Protein AF-A0A9D7BPP8-F1 (afdb_monomer_lite)

Structure (mmCIF, N/CA/C/O backbone):
data_AF-A0A9D7BPP8-F1
#
_entry.id   AF-A0A9D7BPP8-F1
#
loop_
_atom_site.group_PDB
_atom_site.id
_atom_site.type_symbol
_atom_site.label_atom_id
_atom_site.label_alt_id
_atom_site.label_comp_id
_atom_site.label_asym_id
_atom_site.label_entity_id
_atom_site.label_seq_id
_atom_site.pdbx_PDB_ins_code
_atom_site.Cartn_x
_atom_site.Cartn_y
_atom_site.Cartn_z
_atom_site.occupancy
_atom_site.B_iso_or_equiv
_atom_site.auth_seq_id
_atom_site.auth_comp_id
_atom_site.auth_asym_id
_atom_site.auth_atom_id
_atom_site.pdbx_PDB_model_num
ATOM 1 N N . MET A 1 1 ? -6.285 -31.241 58.478 1.00 49.28 1 MET A N 1
ATOM 2 C CA . MET A 1 1 ? -5.990 -30.211 57.462 1.00 49.28 1 MET A CA 1
ATOM 3 C C . MET A 1 1 ? -7.162 -30.192 56.494 1.00 49.28 1 MET A C 1
ATOM 5 O O . MET A 1 1 ? -7.317 -31.140 55.740 1.00 49.28 1 MET A O 1
ATOM 9 N N . ILE A 1 2 ? -8.065 -29.220 56.629 1.00 51.66 2 ILE A N 1
ATOM 10 C CA . ILE A 1 2 ? -9.266 -29.103 55.788 1.00 51.66 2 ILE A CA 1
ATOM 11 C C . ILE A 1 2 ? -8.882 -28.229 54.592 1.00 51.66 2 ILE A C 1
ATOM 13 O O . ILE A 1 2 ? -8.545 -27.062 54.776 1.00 51.66 2 ILE A O 1
ATOM 17 N N . PHE A 1 3 ? -8.876 -28.805 53.390 1.00 43.34 3 PHE A N 1
ATOM 18 C CA . PHE A 1 3 ? -8.731 -28.054 52.145 1.00 43.34 3 PHE A CA 1
ATOM 19 C C . PHE A 1 3 ? -10.074 -27.403 51.813 1.00 43.34 3 PHE A C 1
ATOM 21 O O . PHE A 1 3 ? -11.030 -28.091 51.462 1.00 43.34 3 PHE A O 1
ATOM 28 N N . PHE A 1 4 ? -10.145 -26.078 51.912 1.00 52.00 4 PHE A N 1
ATOM 29 C CA . PHE A 1 4 ? -11.205 -25.319 51.262 1.00 52.00 4 PHE A CA 1
ATOM 30 C C . PHE A 1 4 ? -10.869 -25.233 49.771 1.00 52.00 4 PHE A C 1
ATOM 32 O O . PHE A 1 4 ? -9.990 -24.473 49.372 1.00 52.00 4 PHE A O 1
ATOM 39 N N . LEU A 1 5 ? -11.560 -26.022 48.944 1.00 47.59 5 LEU A N 1
ATOM 40 C CA . LEU A 1 5 ? -11.698 -25.693 47.530 1.00 47.59 5 LEU A CA 1
ATOM 41 C C . LEU A 1 5 ? -12.666 -24.514 47.454 1.00 47.59 5 LEU A C 1
ATOM 43 O O . LEU A 1 5 ? -13.881 -24.693 47.507 1.00 47.59 5 LEU A O 1
ATOM 47 N N . THR A 1 6 ? -12.142 -23.297 47.349 1.00 52.12 6 THR A N 1
ATOM 48 C CA . THR A 1 6 ? -12.937 -22.184 46.836 1.00 52.12 6 THR A CA 1
ATOM 49 C C . THR A 1 6 ? -13.200 -22.478 45.367 1.00 52.12 6 THR A C 1
ATOM 51 O O . THR A 1 6 ? -12.287 -22.405 44.543 1.00 52.12 6 THR A O 1
ATOM 54 N N . SER A 1 7 ? -14.433 -22.857 45.036 1.00 49.38 7 SER A N 1
ATOM 55 C CA . SER A 1 7 ? -14.907 -22.841 43.659 1.00 49.38 7 SER A CA 1
ATOM 56 C C . SER A 1 7 ? -14.749 -21.413 43.144 1.00 49.38 7 SER A C 1
ATOM 58 O O . SER A 1 7 ? -15.440 -20.506 43.609 1.00 49.38 7 SER A O 1
ATOM 60 N N . ILE A 1 8 ? -13.816 -21.203 42.220 1.00 56.12 8 ILE A N 1
ATOM 61 C CA . ILE A 1 8 ? -13.753 -19.973 41.440 1.00 56.12 8 ILE A CA 1
ATOM 62 C C . ILE A 1 8 ? -15.033 -20.006 40.608 1.00 56.12 8 ILE A C 1
ATOM 64 O O . ILE A 1 8 ? -15.141 -20.797 39.672 1.00 56.12 8 ILE A O 1
ATOM 68 N N . SER A 1 9 ? -16.052 -19.249 41.018 1.00 51.69 9 SER A N 1
ATOM 69 C CA . SER A 1 9 ? -17.218 -18.998 40.178 1.00 51.69 9 SER A CA 1
ATOM 70 C C . SER A 1 9 ? -16.676 -18.469 38.859 1.00 51.69 9 SER A C 1
ATOM 72 O O . SER A 1 9 ? -16.060 -17.401 38.846 1.00 51.69 9 SER A O 1
ATOM 74 N N . GLY A 1 10 ? -16.804 -19.255 37.788 1.00 53.47 10 GLY A N 1
ATOM 75 C CA . GLY A 1 10 ? -16.354 -18.838 36.469 1.00 53.47 10 GLY A CA 1
ATOM 76 C C . GLY A 1 10 ? -16.983 -17.486 36.169 1.00 53.47 10 GLY A C 1
ATOM 77 O O . GLY A 1 10 ? -18.205 -17.364 36.231 1.00 53.47 10 GLY A O 1
ATOM 78 N N . LEU A 1 11 ? -16.157 -16.469 35.925 1.00 60.56 11 LEU A N 1
ATOM 79 C CA . LEU A 1 11 ? -16.641 -15.213 35.372 1.00 60.56 11 LEU A CA 1
ATOM 80 C C . LEU A 1 11 ? -17.320 -15.560 34.047 1.00 60.56 11 LEU A C 1
ATOM 82 O O . LEU A 1 11 ? -16.661 -15.961 33.090 1.00 60.56 11 LEU A O 1
ATOM 86 N N . THR A 1 12 ? -18.647 -15.502 34.027 1.00 81.00 12 THR A N 1
ATOM 87 C CA . THR A 1 12 ? -19.420 -15.643 32.799 1.00 81.00 12 THR A CA 1
ATOM 88 C C . THR A 1 12 ? -19.313 -14.327 32.055 1.00 81.00 12 THR A C 1
ATOM 90 O O . THR A 1 12 ? -19.648 -13.298 32.635 1.00 81.00 12 THR A O 1
ATOM 93 N N . ALA A 1 13 ? -18.867 -14.364 30.803 1.00 90.06 13 ALA A N 1
ATOM 94 C CA . ALA A 1 13 ? -18.891 -13.202 29.925 1.00 90.06 13 ALA A CA 1
ATOM 95 C C . ALA A 1 13 ? -20.308 -12.609 29.867 1.00 90.06 13 ALA A C 1
ATOM 97 O O . ALA A 1 13 ? -21.281 -13.348 29.673 1.00 90.06 13 ALA A O 1
ATOM 98 N N . VAL A 1 14 ? -20.423 -11.293 30.046 1.00 96.19 14 VAL A N 1
ATOM 99 C CA . VAL A 1 14 ? -21.687 -10.555 29.952 1.00 96.19 14 VAL A CA 1
ATOM 100 C C . VAL A 1 14 ? -21.603 -9.506 28.843 1.00 96.19 14 VAL A C 1
ATOM 102 O O . VAL A 1 14 ? -20.589 -8.830 28.670 1.00 96.19 14 VAL A O 1
ATOM 105 N N . ASP A 1 15 ? -22.701 -9.341 28.108 1.00 97.88 15 ASP A N 1
ATOM 106 C CA . ASP A 1 15 ? -22.866 -8.263 27.135 1.00 97.88 15 ASP A CA 1
ATOM 107 C C . ASP A 1 15 ? -23.417 -7.013 27.837 1.00 97.88 15 ASP A C 1
ATOM 109 O O . ASP A 1 15 ? -24.550 -7.013 28.320 1.00 97.88 15 ASP A O 1
ATOM 113 N N . TYR A 1 16 ? -22.638 -5.931 27.854 1.00 98.44 16 TYR A N 1
ATOM 114 C CA . TYR A 1 16 ? -23.022 -4.624 28.384 1.00 98.44 16 TYR A CA 1
ATOM 115 C C . TYR A 1 16 ? -23.306 -3.643 27.250 1.00 98.44 16 TYR A C 1
ATOM 117 O O . TYR A 1 16 ? -22.427 -3.309 26.461 1.00 98.44 16 TYR A O 1
ATOM 125 N N . THR A 1 17 ? -24.527 -3.119 27.193 1.00 98.56 17 THR A N 1
ATOM 126 C CA . THR A 1 17 ? -24.921 -2.077 26.237 1.00 98.56 17 THR A CA 1
ATOM 127 C C . THR A 1 17 ? -24.945 -0.711 26.899 1.00 98.56 17 THR A C 1
ATOM 129 O O . THR A 1 17 ? -25.603 -0.524 27.923 1.00 98.56 17 THR A O 1
ATOM 132 N N . LEU A 1 18 ? -24.271 0.264 26.292 1.00 98.56 18 LEU A N 1
ATOM 133 C CA . LEU A 1 18 ? -24.280 1.644 26.758 1.00 98.56 18 LEU A CA 1
ATOM 134 C C . LEU A 1 18 ? -25.654 2.299 26.519 1.00 98.56 18 LEU A C 1
ATOM 136 O O . LEU A 1 18 ? -26.104 2.456 25.382 1.00 98.56 18 LEU A O 1
ATOM 140 N N . LEU A 1 19 ? -26.311 2.727 27.594 1.00 98.00 19 LEU A N 1
ATOM 141 C CA . LEU A 1 19 ? -27.632 3.361 27.584 1.00 98.00 19 LEU A CA 1
ATOM 142 C C . LEU A 1 19 ? -27.557 4.875 27.361 1.00 98.00 19 LEU A C 1
ATOM 144 O O . LEU A 1 19 ? -28.376 5.458 26.641 1.00 98.00 19 LEU A O 1
ATOM 148 N N . THR A 1 20 ? -26.567 5.534 27.962 1.00 96.69 20 THR A N 1
ATOM 149 C CA . THR A 1 20 ? -26.386 6.988 27.894 1.00 96.69 20 THR A CA 1
ATOM 150 C C . THR A 1 20 ? -24.928 7.354 27.666 1.00 96.69 20 THR A C 1
ATOM 152 O O . THR A 1 20 ? -24.026 6.627 28.065 1.00 96.69 20 THR A O 1
ATOM 155 N N . THR A 1 21 ? -24.703 8.493 27.012 1.00 98.12 21 THR A N 1
ATOM 156 C CA . THR A 1 21 ? -23.362 9.065 26.871 1.00 98.12 21 THR A CA 1
ATOM 157 C C . THR A 1 21 ? -22.816 9.424 28.251 1.00 98.12 21 THR A C 1
ATOM 159 O O . THR A 1 21 ? -23.534 10.031 29.048 1.00 98.12 21 THR A O 1
ATOM 162 N N . GLY A 1 22 ? -21.560 9.077 28.530 1.00 97.81 22 GLY A N 1
ATOM 163 C CA . GLY A 1 22 ? -20.950 9.340 29.831 1.00 97.81 22 GLY A CA 1
ATOM 164 C C . GLY A 1 22 ? -19.650 8.580 30.080 1.00 97.81 22 GLY A C 1
ATOM 165 O O . GLY A 1 22 ? -19.019 8.072 29.159 1.00 97.81 22 GLY A O 1
ATOM 166 N N . ASP A 1 23 ? -19.241 8.531 31.343 1.00 97.94 23 ASP A N 1
ATOM 167 C CA . ASP A 1 23 ? -18.033 7.834 31.797 1.00 97.94 23 ASP A CA 1
ATOM 168 C C . ASP A 1 23 ? -18.212 6.303 31.752 1.00 97.94 23 ASP A C 1
ATOM 170 O O . ASP A 1 23 ? -19.279 5.788 32.104 1.00 97.94 23 ASP A O 1
ATOM 174 N N . TRP A 1 24 ? -17.168 5.585 31.330 1.00 98.25 24 TRP A N 1
ATOM 175 C CA . TRP A 1 24 ? -17.105 4.120 31.307 1.00 98.25 24 TRP A CA 1
ATOM 176 C C . TRP A 1 24 ? -17.355 3.492 32.682 1.00 98.25 24 TRP A C 1
ATOM 178 O O . TRP A 1 24 ? -18.048 2.483 32.783 1.00 98.25 24 TRP A O 1
ATOM 188 N N . ASN A 1 25 ? -16.830 4.102 33.745 1.00 97.25 25 ASN A N 1
ATOM 189 C CA . ASN A 1 25 ? -16.831 3.548 35.100 1.00 97.25 25 ASN A CA 1
ATOM 190 C C . ASN A 1 25 ? -18.137 3.803 35.873 1.00 97.25 25 ASN A C 1
ATOM 192 O O . ASN A 1 25 ? -18.257 3.417 37.036 1.00 97.25 25 ASN A O 1
ATOM 196 N N . VAL A 1 26 ? -19.130 4.449 35.256 1.00 97.81 26 VAL A N 1
ATOM 197 C CA . VAL A 1 26 ? -20.442 4.688 35.870 1.00 97.81 26 VAL A CA 1
ATOM 198 C C . VAL A 1 26 ? -21.371 3.518 35.547 1.00 97.81 26 VAL A C 1
ATOM 200 O O . VAL A 1 26 ? -21.856 3.380 34.427 1.00 97.81 26 VAL A O 1
ATOM 203 N N . THR A 1 27 ? -21.662 2.687 36.551 1.00 97.62 27 THR A N 1
ATOM 204 C CA . THR A 1 27 ? -22.452 1.445 36.412 1.00 97.62 27 THR A CA 1
ATOM 205 C C . THR A 1 27 ? -23.842 1.661 35.809 1.00 97.62 27 THR A C 1
ATOM 207 O O . THR A 1 27 ? -24.342 0.819 35.066 1.00 97.62 27 THR A O 1
ATOM 210 N N . THR A 1 28 ? -24.471 2.807 36.088 1.00 97.81 28 THR A N 1
ATOM 211 C CA . THR A 1 28 ? -25.800 3.168 35.570 1.00 97.81 28 THR A CA 1
ATOM 212 C C . THR A 1 28 ? -25.805 3.531 34.087 1.00 97.81 28 THR A C 1
ATOM 214 O O . THR A 1 28 ? -26.881 3.654 33.506 1.00 97.81 28 THR A O 1
ATOM 217 N N . ASN A 1 29 ? -24.636 3.711 33.464 1.00 98.12 29 ASN A N 1
ATOM 218 C CA . ASN A 1 29 ? -24.546 3.966 32.029 1.00 98.12 29 ASN A CA 1
ATOM 219 C C . ASN A 1 29 ? -24.726 2.691 31.199 1.00 98.12 29 ASN A C 1
ATOM 221 O O . ASN A 1 29 ? -24.950 2.802 29.995 1.00 98.12 29 ASN A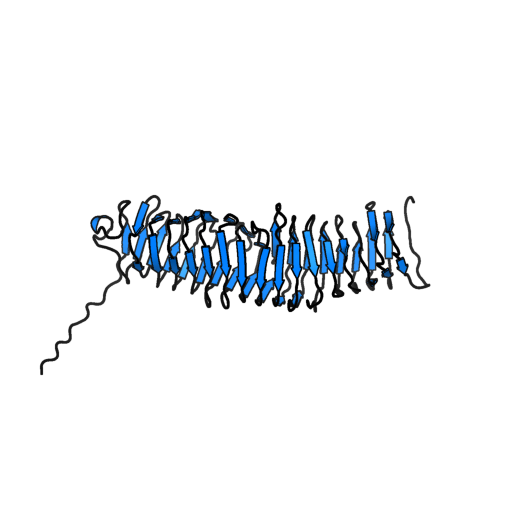 O 1
ATOM 225 N N . TRP A 1 30 ? -24.676 1.508 31.815 1.00 98.38 30 TRP A N 1
ATOM 226 C CA . TRP A 1 30 ? -24.701 0.221 31.127 1.00 98.38 30 TRP A CA 1
ATOM 227 C C . TRP A 1 30 ? -25.944 -0.611 31.459 1.00 98.38 30 TRP A C 1
ATOM 229 O O . TRP A 1 30 ? -26.557 -0.475 32.520 1.00 98.38 30 TRP A O 1
ATOM 239 N N . SER A 1 31 ? -26.307 -1.493 30.529 1.00 97.50 31 SER A N 1
ATOM 240 C CA . SER A 1 31 ? -27.314 -2.539 30.708 1.00 97.50 31 SER A CA 1
ATOM 241 C C . SER A 1 31 ? -26.723 -3.904 30.338 1.00 97.50 31 SER A C 1
ATOM 243 O O . SER A 1 31 ? -26.266 -4.033 29.201 1.00 97.50 31 SER A O 1
ATOM 245 N N . PRO A 1 32 ? -26.733 -4.905 31.239 1.00 97.50 32 PRO A N 1
ATOM 246 C CA . PRO A 1 32 ? -27.205 -4.834 32.626 1.00 97.50 32 PRO A CA 1
ATOM 247 C C . PRO A 1 32 ? -26.381 -3.845 33.471 1.00 97.50 32 PRO A C 1
ATOM 249 O O . PRO A 1 32 ? -25.313 -3.406 33.058 1.00 97.50 32 PRO A O 1
ATOM 252 N N . ASN A 1 33 ? -26.906 -3.447 34.635 1.00 96.94 33 ASN A N 1
ATOM 253 C CA . ASN A 1 33 ? -26.215 -2.491 35.504 1.00 96.94 33 ASN A CA 1
ATOM 254 C C . ASN A 1 33 ? -24.889 -3.095 35.994 1.00 96.94 33 ASN A C 1
ATOM 256 O O . ASN A 1 33 ? -24.886 -4.132 36.656 1.00 96.94 33 ASN A O 1
ATOM 260 N N . GLY A 1 34 ? -23.783 -2.444 35.650 1.00 96.25 34 GLY A N 1
ATOM 261 C CA . GLY A 1 34 ? -22.423 -2.901 35.922 1.00 96.25 34 GLY A CA 1
ATOM 262 C C . GLY A 1 34 ? -21.435 -2.194 34.998 1.00 96.25 34 GLY A C 1
ATOM 263 O O . GLY A 1 34 ? -21.841 -1.422 34.139 1.00 96.25 34 GLY A O 1
ATOM 264 N N . VAL A 1 35 ? -20.137 -2.403 35.198 1.00 96.94 35 VAL A N 1
ATOM 265 C CA . VAL A 1 35 ? -19.101 -1.882 34.293 1.00 96.94 35 VAL A CA 1
ATOM 266 C C . VAL A 1 35 ? -18.514 -3.075 33.541 1.00 96.94 35 VAL A C 1
ATOM 268 O O . VAL A 1 35 ? -18.087 -4.016 34.215 1.00 96.94 35 VAL A O 1
ATOM 271 N N . PRO A 1 36 ? -18.480 -3.067 32.196 1.00 97.62 36 PRO A N 1
ATOM 272 C CA . PRO A 1 36 ? -17.845 -4.140 31.442 1.00 97.62 36 PRO A CA 1
ATOM 273 C C . PRO A 1 36 ? -16.367 -4.297 31.829 1.00 97.62 36 PRO A C 1
ATOM 275 O O . PRO A 1 36 ? -15.609 -3.321 31.831 1.00 97.62 36 PRO A O 1
ATOM 278 N N . GLY A 1 37 ? -15.977 -5.527 32.167 1.00 95.81 37 GLY A N 1
ATOM 279 C CA . GLY A 1 37 ? -14.625 -5.916 32.556 1.00 95.81 37 GLY A CA 1
ATOM 280 C C . GLY A 1 37 ? -13.909 -6.787 31.519 1.00 95.81 37 GLY A C 1
ATOM 281 O O . GLY A 1 37 ? -14.321 -6.914 30.370 1.00 95.81 37 GLY A O 1
ATOM 282 N N . VAL A 1 38 ? -12.811 -7.420 31.942 1.00 95.62 38 VAL A N 1
ATOM 283 C CA . VAL A 1 38 ? -11.859 -8.123 31.057 1.00 95.62 38 VAL A CA 1
ATOM 284 C C . VAL A 1 38 ? -12.451 -9.278 30.243 1.00 95.62 38 VAL A C 1
ATOM 286 O O . VAL A 1 38 ? -11.955 -9.552 29.160 1.00 95.62 38 VAL A O 1
ATOM 289 N N . GLY A 1 39 ? -13.485 -9.956 30.744 1.00 95.69 39 GLY A N 1
ATOM 290 C CA . GLY A 1 39 ? -14.126 -11.089 30.063 1.00 95.69 39 GLY A CA 1
ATOM 291 C C . GLY A 1 39 ? -15.416 -10.728 29.329 1.00 95.69 39 GLY A C 1
ATOM 292 O O . GLY A 1 39 ? -16.095 -11.621 28.836 1.00 95.69 39 GLY A O 1
ATOM 293 N N . ASP A 1 40 ? -15.783 -9.448 29.314 1.00 98.06 40 ASP A N 1
ATOM 294 C CA . ASP A 1 40 ? -17.097 -8.990 28.876 1.00 98.06 40 ASP A CA 1
ATOM 295 C C . ASP A 1 40 ? -17.077 -8.420 27.456 1.00 98.06 40 ASP A C 1
ATOM 297 O O . ASP A 1 40 ? -16.025 -8.150 26.865 1.00 98.06 40 ASP A O 1
ATOM 301 N N . LYS A 1 41 ? -18.277 -8.183 26.922 1.00 98.25 41 LYS A N 1
ATOM 302 C CA . LYS A 1 41 ? -18.489 -7.434 25.686 1.00 98.25 41 LYS A CA 1
ATOM 303 C C . LYS A 1 41 ? -19.090 -6.069 25.989 1.00 98.25 41 LYS A C 1
ATOM 305 O O . LYS A 1 41 ? -20.160 -5.988 26.582 1.00 98.25 41 LYS A O 1
ATOM 310 N N . ALA A 1 42 ? -18.470 -4.999 25.503 1.00 98.62 42 ALA A N 1
ATOM 311 C CA . ALA A 1 42 ? -19.064 -3.666 25.510 1.00 98.62 42 ALA A CA 1
ATOM 312 C C . ALA A 1 42 ? -19.687 -3.344 24.148 1.00 98.62 42 ALA A C 1
ATOM 314 O O . ALA A 1 42 ? -19.023 -3.402 23.118 1.00 98.62 42 ALA A O 1
ATOM 315 N N . ILE A 1 43 ? -20.957 -2.957 24.138 1.00 98.62 43 ILE A N 1
ATOM 316 C CA . ILE A 1 43 ? -21.690 -2.508 22.954 1.00 98.62 43 ILE A CA 1
ATOM 317 C C . ILE A 1 43 ? -21.901 -1.004 23.091 1.00 98.62 43 ILE A C 1
ATOM 319 O O . ILE A 1 43 ? -22.552 -0.551 24.037 1.00 98.62 43 ILE A O 1
ATOM 323 N N . ILE A 1 44 ? -21.360 -0.230 22.149 1.00 98.50 44 ILE A N 1
ATOM 324 C CA . ILE A 1 44 ? -21.483 1.230 22.089 1.00 98.50 44 ILE A CA 1
ATOM 325 C C . ILE A 1 44 ? -22.386 1.592 20.897 1.00 98.50 44 ILE A C 1
ATOM 327 O O . ILE A 1 44 ? -21.912 1.647 19.754 1.00 98.50 44 ILE A O 1
ATOM 331 N N . PRO A 1 45 ? -23.690 1.841 21.136 1.00 98.00 45 PRO A N 1
ATOM 332 C CA . PRO A 1 45 ? -24.646 2.094 20.067 1.00 98.00 45 PRO A CA 1
ATOM 333 C C . PRO A 1 45 ? -24.367 3.387 19.300 1.00 98.00 45 PRO A C 1
ATOM 335 O O . PRO A 1 45 ? -23.688 4.299 19.781 1.00 98.00 45 PRO A O 1
ATOM 338 N N . SER A 1 46 ? -24.974 3.493 18.118 1.00 97.06 46 SER A N 1
ATOM 339 C CA . SER A 1 46 ? -24.884 4.686 17.276 1.00 97.06 46 SER A CA 1
ATOM 340 C C . SER A 1 46 ? -25.280 5.960 18.028 1.00 97.06 46 SER A C 1
ATOM 342 O O . SER A 1 46 ? -26.279 5.988 18.751 1.00 97.06 46 SER A O 1
ATOM 344 N N . GLY A 1 47 ? -24.484 7.019 17.864 1.00 96.56 47 GLY A N 1
ATOM 345 C CA . GLY A 1 47 ? -24.730 8.324 18.483 1.00 96.56 47 GLY A CA 1
ATOM 346 C C . GLY A 1 47 ? -24.427 8.405 19.984 1.00 96.56 47 GLY A C 1
ATOM 347 O O . GLY A 1 47 ? -24.645 9.459 20.583 1.00 96.56 47 GLY A O 1
ATOM 348 N N . LYS A 1 48 ? -23.925 7.332 20.605 1.00 98.38 48 LYS A N 1
ATOM 349 C CA . LYS A 1 48 ? -23.465 7.352 21.998 1.00 98.38 48 LYS A CA 1
ATOM 350 C C . LYS A 1 48 ? -21.960 7.566 22.072 1.00 98.38 48 LYS A C 1
ATOM 352 O O . LYS A 1 48 ? -21.217 7.077 21.224 1.00 98.38 48 LYS A O 1
ATOM 357 N N . THR A 1 49 ? -21.518 8.240 23.128 1.00 98.50 49 THR A N 1
ATOM 358 C CA . THR A 1 49 ? -20.096 8.394 23.440 1.00 98.50 49 THR A CA 1
ATOM 359 C C . THR A 1 49 ? -19.826 7.875 24.840 1.00 98.50 49 THR A C 1
ATOM 361 O O . THR A 1 49 ? -20.485 8.294 25.788 1.00 98.50 49 THR A O 1
ATOM 364 N N . VAL A 1 50 ? -18.842 6.996 24.982 1.00 98.56 50 VAL A N 1
ATOM 365 C CA . VAL A 1 50 ? -18.289 6.639 26.288 1.00 98.56 50 VAL A CA 1
ATOM 366 C C . VAL A 1 50 ? -16.908 7.260 26.443 1.00 98.56 50 VAL A C 1
ATOM 368 O O . VAL A 1 50 ? -16.112 7.273 25.500 1.00 98.56 50 VAL A O 1
ATOM 371 N N . THR A 1 51 ? -16.631 7.816 27.615 1.00 98.50 51 THR A N 1
ATOM 372 C CA . THR A 1 51 ? -15.332 8.400 27.950 1.00 98.50 51 THR A CA 1
ATOM 373 C C . THR A 1 51 ? -14.581 7.460 28.876 1.00 98.50 51 THR A C 1
ATOM 375 O O . THR A 1 51 ? -15.083 7.116 29.944 1.00 98.50 51 THR A O 1
ATOM 378 N N . LEU A 1 52 ? -13.374 7.069 28.483 1.00 98.12 52 LEU A N 1
ATOM 379 C CA . LEU A 1 52 ? -12.431 6.370 29.347 1.00 98.12 52 LEU A CA 1
ATOM 380 C C . LEU A 1 52 ? -11.477 7.407 29.939 1.00 98.12 52 LEU A C 1
ATOM 382 O O . LEU A 1 52 ? -10.856 8.193 29.218 1.00 98.12 52 LEU A O 1
ATOM 386 N N . VAL A 1 53 ? -11.379 7.403 31.264 1.00 93.69 53 VAL A N 1
ATOM 387 C CA . VAL A 1 53 ? -10.477 8.265 32.048 1.00 93.69 53 VAL A CA 1
ATOM 388 C C . VAL A 1 53 ? -9.231 7.520 32.541 1.00 93.69 53 VAL A C 1
ATOM 390 O O . VAL A 1 53 ? -8.399 8.095 33.237 1.00 93.69 53 VAL A O 1
ATOM 393 N N . GLY A 1 54 ? -9.114 6.242 32.184 1.00 95.38 54 GLY A N 1
ATOM 394 C CA . GLY A 1 54 ? -7.993 5.366 32.491 1.00 95.38 54 GLY A CA 1
ATOM 395 C C . GLY A 1 54 ? -8.010 4.144 31.580 1.00 95.38 54 GLY A C 1
ATOM 396 O O . GLY A 1 54 ? -8.936 3.971 30.780 1.00 95.38 54 GLY A O 1
ATOM 397 N N . ASP A 1 55 ? -6.979 3.319 31.706 1.00 98.19 55 ASP A N 1
ATOM 398 C CA . ASP A 1 55 ? -6.764 2.183 30.817 1.00 98.19 55 ASP A CA 1
ATOM 399 C C . ASP A 1 55 ? -7.782 1.065 31.060 1.00 98.19 55 ASP A C 1
ATOM 401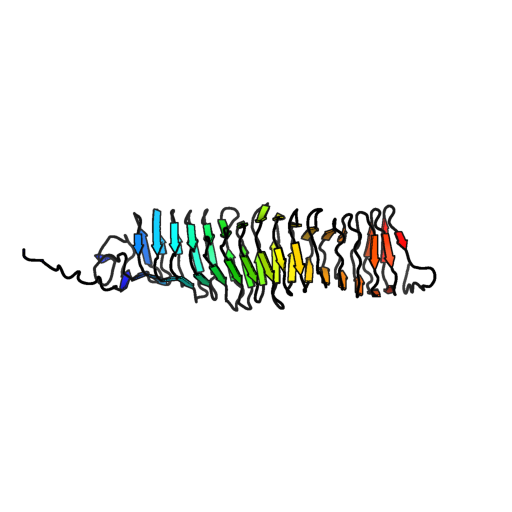 O O . ASP A 1 55 ? -8.192 0.798 32.193 1.00 98.19 55 ASP A O 1
ATOM 405 N N . VAL A 1 56 ? -8.182 0.393 29.983 1.00 98.31 56 VAL A N 1
ATOM 406 C CA . VAL A 1 56 ? -9.184 -0.677 30.008 1.00 98.31 56 VAL A CA 1
ATOM 407 C C . VAL A 1 56 ? -8.669 -1.882 29.231 1.00 98.31 56 VAL A C 1
ATOM 409 O O . VAL A 1 56 ? -8.131 -1.760 28.134 1.00 98.31 56 VAL A O 1
ATOM 412 N N . THR A 1 57 ? -8.869 -3.073 29.788 1.00 98.19 57 THR A N 1
ATOM 413 C CA . THR A 1 57 ? -8.772 -4.333 29.042 1.00 98.19 57 THR A CA 1
ATOM 414 C C . THR A 1 57 ? -10.147 -4.972 29.012 1.00 98.19 57 THR A C 1
ATOM 416 O O . THR A 1 57 ? -10.806 -5.057 30.048 1.00 98.19 57 THR A O 1
ATOM 419 N N . ILE A 1 58 ? -10.569 -5.406 27.833 1.00 98.25 58 ILE A N 1
ATOM 420 C CA . ILE A 1 58 ? -11.874 -6.014 27.593 1.00 98.25 58 ILE A CA 1
ATOM 421 C C . ILE A 1 58 ? -11.748 -7.125 26.555 1.00 98.25 58 ILE A C 1
ATOM 423 O O . ILE A 1 58 ? -10.844 -7.094 25.716 1.00 98.25 58 ILE A O 1
ATOM 427 N N . ASP A 1 59 ? -12.664 -8.089 26.586 1.00 98.06 59 ASP A N 1
ATOM 428 C CA . ASP A 1 59 ? -12.664 -9.157 25.598 1.00 98.06 59 ASP A CA 1
ATOM 429 C C . ASP A 1 59 ? -13.231 -8.668 24.266 1.00 98.06 59 ASP A C 1
ATOM 431 O O . ASP A 1 59 ? -12.564 -8.732 23.236 1.00 98.06 59 ASP A O 1
ATOM 435 N N . MET A 1 60 ? -14.437 -8.106 24.265 1.00 98.31 60 MET A N 1
ATOM 436 C CA . MET A 1 60 ? -15.107 -7.716 23.026 1.00 98.31 60 MET A CA 1
ATOM 437 C C . MET A 1 60 ? -15.620 -6.281 23.053 1.00 98.31 60 MET A C 1
ATOM 439 O O . MET A 1 60 ? -16.107 -5.780 24.064 1.00 98.31 60 MET A O 1
ATOM 443 N N . VAL A 1 61 ? -15.574 -5.630 21.893 1.00 98.62 61 VAL A N 1
ATOM 444 C CA . VAL A 1 61 ? -16.197 -4.321 21.678 1.00 98.62 61 VAL A CA 1
ATOM 445 C C . VAL A 1 61 ? -17.007 -4.358 20.392 1.00 98.62 61 VAL A C 1
ATOM 447 O O . VAL A 1 61 ? -16.488 -4.724 19.341 1.00 98.62 61 VAL A O 1
ATOM 450 N N . ASP A 1 62 ? -18.267 -3.941 20.464 1.00 98.31 62 ASP A N 1
ATOM 451 C CA . ASP A 1 62 ? -19.101 -3.635 19.306 1.00 98.31 62 ASP A CA 1
ATOM 452 C C . ASP A 1 62 ? -19.296 -2.121 19.212 1.00 98.31 62 ASP A C 1
ATOM 454 O O . ASP A 1 62 ? -19.966 -1.498 20.040 1.00 98.31 62 ASP A O 1
ATOM 458 N N . LEU A 1 63 ? -18.656 -1.519 18.215 1.00 97.19 63 LEU A N 1
ATOM 459 C CA . LEU A 1 63 ? -18.701 -0.098 17.923 1.00 97.19 63 LEU A CA 1
ATOM 460 C C . LEU A 1 63 ? -19.588 0.118 16.694 1.00 97.19 63 LEU A C 1
ATOM 462 O O . LEU A 1 63 ? -19.126 0.170 15.547 1.00 97.19 63 LEU A O 1
ATOM 466 N N . SER A 1 64 ? -20.890 0.234 16.953 1.00 93.69 64 SER A N 1
ATOM 467 C CA . SER A 1 64 ? -21.940 0.300 15.937 1.00 93.69 64 SER A CA 1
ATOM 468 C C . SER A 1 64 ? -22.372 1.739 15.635 1.00 93.69 64 SER A C 1
ATOM 470 O O . SER A 1 64 ? -23.561 2.062 15.646 1.00 93.69 64 SER A O 1
ATOM 472 N N . GLY A 1 65 ? -21.399 2.634 15.428 1.00 94.88 65 GLY A N 1
ATOM 473 C CA . GLY A 1 65 ? -21.627 4.077 15.243 1.00 94.88 65 GLY A CA 1
ATOM 474 C C . GLY A 1 65 ? -21.398 4.924 16.491 1.00 94.88 65 GLY A C 1
ATOM 475 O O . GLY A 1 65 ? -21.532 6.145 16.429 1.00 94.88 65 GLY A O 1
ATOM 476 N N . GLY A 1 66 ? -21.079 4.290 17.619 1.00 97.94 66 GLY A N 1
ATOM 477 C CA . GLY A 1 66 ? -20.700 4.970 18.849 1.00 97.94 66 GLY A CA 1
ATOM 478 C C . GLY A 1 66 ? -19.277 5.532 18.819 1.00 97.94 66 GLY A C 1
ATOM 479 O O . GLY A 1 66 ? -18.520 5.329 17.869 1.00 97.94 66 GLY A O 1
ATOM 480 N N . THR A 1 67 ? -18.894 6.246 19.875 1.00 98.44 67 THR A N 1
ATOM 481 C CA . THR A 1 67 ? -17.534 6.769 20.056 1.00 98.44 67 THR A CA 1
ATOM 482 C C . THR A 1 67 ? -16.956 6.358 21.404 1.00 98.44 67 THR A C 1
ATOM 484 O O . THR A 1 67 ? -17.618 6.492 22.430 1.00 98.44 67 THR A O 1
ATOM 487 N N . ILE A 1 68 ? -15.699 5.919 21.411 1.00 98.62 68 ILE A N 1
ATOM 488 C CA . ILE A 1 68 ? -14.902 5.743 22.628 1.00 98.62 68 ILE A CA 1
ATOM 489 C C . ILE A 1 68 ? -13.874 6.883 22.682 1.00 98.62 68 ILE A C 1
ATOM 491 O O . ILE A 1 68 ? -13.030 7.020 21.795 1.00 98.62 68 ILE A O 1
ATOM 495 N N . SER A 1 69 ? -13.969 7.743 23.694 1.00 98.31 69 SER A N 1
ATOM 496 C CA . SER A 1 69 ? -13.203 8.994 23.798 1.00 98.31 69 SER A CA 1
ATOM 497 C C . SER A 1 69 ? -12.419 9.102 25.106 1.00 98.31 69 SER A C 1
ATOM 499 O O . SER A 1 69 ? -12.641 8.323 26.028 1.00 98.31 69 SER A O 1
ATOM 501 N N . GLY A 1 70 ? -11.479 10.045 25.178 1.00 97.81 70 GLY A N 1
ATOM 502 C CA . GLY A 1 70 ? -10.647 10.286 26.361 1.00 97.81 70 GLY A CA 1
ATOM 503 C C . GLY A 1 70 ? -9.169 9.992 26.120 1.00 97.81 70 GLY A C 1
ATOM 504 O O . GLY A 1 70 ? -8.746 9.811 24.979 1.00 97.81 70 GLY A O 1
ATOM 505 N N . ASN A 1 71 ? -8.384 9.953 27.191 1.00 96.81 71 ASN A N 1
ATOM 506 C CA . ASN A 1 71 ? -6.943 9.707 27.144 1.00 96.81 71 ASN A CA 1
ATOM 507 C C . ASN A 1 71 ? -6.677 8.391 27.872 1.00 96.81 71 ASN A C 1
ATOM 509 O O . ASN A 1 71 ? -6.720 8.362 29.098 1.00 96.81 71 ASN A O 1
ATOM 513 N N . PHE A 1 72 ? -6.508 7.313 27.113 1.00 96.88 72 PHE A N 1
ATOM 514 C CA . PHE A 1 72 ? -6.521 5.950 27.638 1.00 96.88 72 PHE A CA 1
ATOM 515 C C . PHE A 1 72 ? -5.801 4.997 26.690 1.00 96.88 72 PHE A C 1
ATOM 517 O O . PHE A 1 72 ? -5.819 5.211 25.472 1.00 96.88 72 PHE A O 1
ATOM 524 N N . ASP A 1 73 ? -5.306 3.900 27.252 1.00 98.56 73 ASP A N 1
ATOM 525 C CA . ASP A 1 73 ? -4.990 2.688 26.513 1.00 98.56 73 ASP A CA 1
ATOM 526 C C . ASP A 1 73 ? -6.133 1.666 26.658 1.00 98.56 73 ASP A C 1
ATOM 528 O O . ASP A 1 73 ? -6.582 1.333 27.753 1.00 98.56 73 ASP A O 1
ATOM 532 N N . LEU A 1 74 ? -6.644 1.174 25.531 1.00 98.69 74 LEU A N 1
ATOM 533 C CA . LEU A 1 74 ? -7.687 0.154 25.450 1.00 98.69 74 LEU A CA 1
ATOM 534 C C . LEU A 1 74 ? -7.112 -1.089 24.785 1.00 98.69 74 LEU A C 1
ATOM 536 O O . LEU A 1 74 ? -6.747 -1.045 23.612 1.00 98.69 74 LEU A O 1
ATOM 540 N N . THR A 1 75 ? -7.090 -2.203 25.507 1.00 98.75 75 THR A N 1
ATOM 541 C CA . THR A 1 75 ? -6.718 -3.512 24.961 1.00 98.75 75 THR A CA 1
ATOM 542 C C . THR A 1 75 ? -7.965 -4.357 24.729 1.00 98.75 75 THR A C 1
ATOM 544 O O . THR A 1 75 ? -8.764 -4.544 25.645 1.00 98.75 75 THR A O 1
ATOM 547 N N . ILE A 1 76 ? -8.117 -4.877 23.510 1.00 98.81 76 ILE A N 1
ATOM 548 C CA . ILE A 1 76 ? -9.223 -5.751 23.100 1.00 98.81 76 ILE A CA 1
ATOM 549 C C . ILE A 1 76 ? -8.644 -7.130 22.768 1.00 98.81 76 ILE A C 1
ATOM 551 O O . ILE A 1 76 ? -7.983 -7.290 21.734 1.00 98.81 76 ILE A O 1
ATOM 555 N N . SER A 1 77 ? -8.856 -8.104 23.659 1.00 98.19 77 SER A N 1
ATOM 556 C CA . SER A 1 77 ? -8.278 -9.456 23.544 1.00 98.19 77 SER A CA 1
ATOM 557 C C . SER A 1 77 ? -9.051 -10.397 22.629 1.00 98.19 77 SER A C 1
ATOM 559 O O . SER A 1 77 ? -8.456 -11.274 22.003 1.00 98.19 77 SER A O 1
ATOM 561 N N . GLY A 1 78 ? -10.358 -10.198 22.532 1.00 97.94 78 GLY A N 1
ATOM 562 C CA . GLY A 1 78 ? -11.270 -10.915 21.658 1.00 97.94 78 GLY A CA 1
ATOM 563 C C . GLY A 1 78 ? -11.566 -10.109 20.396 1.00 97.94 78 GLY A C 1
ATOM 564 O O . GLY A 1 78 ? -10.669 -9.744 19.639 1.00 97.94 78 GLY A O 1
ATOM 565 N N . THR A 1 79 ? -12.839 -9.861 20.104 1.00 98.31 79 THR A N 1
ATOM 566 C CA . THR A 1 79 ? -13.244 -9.245 18.830 1.00 98.31 79 THR A CA 1
ATOM 567 C C . THR A 1 79 ? -13.613 -7.771 18.985 1.00 98.31 79 THR A C 1
ATOM 569 O O . THR A 1 79 ? -14.501 -7.426 19.763 1.00 98.31 79 THR A O 1
ATOM 572 N N . LEU A 1 80 ? -13.003 -6.912 18.164 1.00 98.75 80 LEU A N 1
ATOM 573 C CA . LEU A 1 80 ? -13.508 -5.577 17.852 1.00 98.75 80 LEU A CA 1
ATOM 574 C C . LEU A 1 80 ? -14.383 -5.649 16.594 1.00 98.75 80 LEU A C 1
ATOM 576 O O . LEU A 1 80 ? -13.883 -5.792 15.477 1.00 98.75 80 LEU A O 1
ATOM 580 N N . VAL A 1 81 ? -15.693 -5.505 16.763 1.00 97.94 81 VAL A N 1
ATOM 581 C CA . VAL A 1 81 ? -16.631 -5.259 15.665 1.00 97.94 81 VAL A CA 1
ATOM 582 C C . VAL A 1 81 ? -16.744 -3.750 15.491 1.00 97.94 81 VAL A C 1
ATOM 584 O O . VAL A 1 81 ? -17.356 -3.071 16.304 1.00 97.94 81 VAL A O 1
ATOM 587 N N . TRP A 1 82 ? -16.135 -3.199 14.444 1.00 97.62 82 TRP A N 1
ATOM 588 C CA . TRP A 1 82 ? -16.168 -1.762 14.175 1.00 97.62 82 TRP A CA 1
ATOM 589 C C . TRP A 1 82 ? -16.958 -1.520 12.896 1.00 97.62 82 TRP A C 1
ATOM 591 O O . TRP A 1 82 ? -16.450 -1.731 11.798 1.00 97.62 82 TRP A O 1
ATOM 601 N N . THR A 1 83 ? -18.229 -1.140 13.041 1.00 95.56 83 THR A N 1
ATOM 602 C CA . THR A 1 83 ? -19.152 -0.967 11.906 1.00 95.56 83 THR A CA 1
ATOM 603 C C . THR A 1 83 ? -19.530 0.487 11.647 1.00 95.56 83 THR A C 1
ATOM 605 O O . THR A 1 83 ? -20.153 0.765 10.624 1.00 95.56 83 THR A O 1
ATOM 608 N N . ALA A 1 84 ? -19.190 1.419 12.534 1.00 95.88 84 ALA A N 1
ATOM 609 C CA . ALA A 1 84 ? -19.209 2.866 12.309 1.00 95.88 84 ALA A CA 1
ATOM 610 C C . ALA A 1 84 ? -18.623 3.578 13.539 1.00 95.88 84 ALA A C 1
ATOM 612 O O . ALA A 1 84 ? -18.341 2.949 14.557 1.00 95.88 84 ALA A O 1
ATOM 613 N N . GLY A 1 85 ? -18.518 4.906 13.484 1.00 96.75 85 GLY A N 1
ATOM 614 C CA . GLY A 1 85 ? -18.134 5.708 14.644 1.00 96.75 85 GLY A CA 1
ATOM 615 C C . GLY A 1 85 ? -16.627 5.679 14.852 1.00 96.75 85 GLY A C 1
ATOM 616 O O . GLY A 1 85 ? -15.883 5.520 13.881 1.00 96.75 85 GLY A O 1
ATOM 617 N N . GLY A 1 86 ? -16.134 5.853 16.076 1.00 97.50 86 GLY A N 1
ATOM 618 C CA . GLY A 1 86 ? -14.689 5.992 16.216 1.00 97.50 86 GLY A CA 1
ATOM 619 C C . GLY A 1 86 ? -14.078 6.044 17.599 1.00 97.50 86 GLY A C 1
ATOM 620 O O . GLY A 1 86 ? -14.738 5.946 18.629 1.00 97.50 86 GLY A O 1
ATOM 621 N N . PHE A 1 87 ? -12.767 6.238 17.573 1.00 98.56 87 PHE A N 1
ATOM 622 C CA . PHE A 1 87 ? -11.930 6.460 18.738 1.00 98.56 87 PHE A CA 1
ATOM 623 C C . PHE A 1 87 ? -11.366 7.878 18.677 1.00 98.56 87 PHE A C 1
ATOM 625 O O . PHE A 1 87 ? -10.917 8.318 17.617 1.00 98.56 87 PHE A O 1
ATOM 632 N N . SER A 1 88 ? -11.376 8.607 19.791 1.00 97.75 88 SER A N 1
ATOM 633 C CA . SER A 1 88 ? -10.872 9.986 19.846 1.00 97.75 88 SER A CA 1
ATOM 634 C C . SER A 1 88 ? -10.087 10.279 21.126 1.00 97.75 88 SER A C 1
ATOM 636 O O . SER A 1 88 ? -10.175 9.544 22.110 1.00 97.75 88 SER A O 1
ATOM 638 N N . GLY A 1 89 ? -9.282 11.345 21.111 1.00 97.88 89 GLY A N 1
ATOM 639 C CA . GLY A 1 89 ? -8.386 11.729 22.211 1.00 97.88 89 GLY A CA 1
ATOM 640 C C . GLY A 1 89 ? -6.961 11.214 21.997 1.00 97.88 89 GLY A C 1
ATOM 641 O O . GLY A 1 89 ? -6.470 11.260 20.871 1.00 97.88 89 GLY A O 1
ATOM 642 N N . SER A 1 90 ? -6.293 10.739 23.049 1.00 98.19 90 SER A N 1
ATOM 643 C CA . SER A 1 90 ? -4.915 10.215 22.985 1.00 98.19 90 SER A CA 1
ATOM 644 C C . SER A 1 90 ? -4.781 8.811 23.585 1.00 98.19 90 SER A C 1
ATOM 646 O O . SER A 1 90 ? -5.698 8.344 24.260 1.00 98.19 90 SER A O 1
ATOM 648 N N . GLY A 1 91 ? -3.666 8.133 23.313 1.00 98.31 91 GLY A N 1
ATOM 649 C CA . GLY A 1 91 ? -3.394 6.767 23.780 1.00 98.31 91 GLY A CA 1
ATOM 650 C C . GLY A 1 91 ? -3.651 5.701 22.714 1.00 98.31 91 GLY A C 1
ATOM 651 O O . GLY A 1 91 ? -3.847 6.013 21.533 1.00 98.31 91 GLY A O 1
ATOM 652 N N . ILE A 1 92 ? -3.600 4.440 23.116 1.00 98.75 92 ILE A N 1
ATOM 653 C CA . ILE A 1 92 ? -3.545 3.285 22.220 1.00 98.75 92 ILE A CA 1
ATOM 654 C C . ILE A 1 92 ? -4.874 2.529 22.236 1.00 98.75 92 ILE A C 1
ATOM 656 O O . ILE A 1 92 ? -5.455 2.265 23.277 1.00 98.75 92 ILE A O 1
ATOM 660 N N . VAL A 1 93 ? -5.339 2.104 21.068 1.00 98.81 93 VAL A N 1
ATOM 661 C CA . VAL A 1 93 ? -6.341 1.046 20.918 1.00 98.81 93 VAL A CA 1
ATOM 662 C C . VAL A 1 93 ? -5.605 -0.172 20.383 1.00 98.81 93 VAL A C 1
ATOM 664 O O . VAL A 1 93 ? -5.247 -0.216 19.208 1.00 98.81 93 VAL A O 1
ATOM 667 N N . HIS A 1 94 ? -5.322 -1.144 21.242 1.00 98.81 94 HIS A N 1
ATOM 668 C CA . HIS A 1 94 ? -4.582 -2.349 20.890 1.00 98.81 94 HIS A CA 1
ATOM 669 C C . HIS A 1 94 ? -5.534 -3.521 20.700 1.00 98.81 94 HIS A C 1
ATOM 671 O O . HIS A 1 94 ? -6.108 -4.041 21.653 1.00 98.81 94 HIS A O 1
ATOM 677 N N . VAL A 1 95 ? -5.684 -3.958 19.454 1.00 98.75 95 VAL A N 1
ATOM 678 C CA . VAL A 1 95 ? -6.445 -5.159 19.117 1.00 98.75 95 VAL A CA 1
ATOM 679 C C . VAL A 1 95 ? -5.477 -6.333 19.012 1.00 98.75 95 VAL A C 1
ATOM 681 O O . VAL A 1 95 ? -4.694 -6.434 18.059 1.00 98.75 95 VAL A O 1
ATOM 684 N N . THR A 1 96 ? -5.511 -7.204 20.020 1.00 98.25 96 THR A N 1
ATOM 685 C CA . THR A 1 96 ? -4.724 -8.445 20.057 1.00 98.25 96 THR A CA 1
ATOM 686 C C . THR A 1 96 ? -5.523 -9.644 19.550 1.00 98.25 96 THR A C 1
ATOM 688 O O . THR A 1 96 ? -4.929 -10.581 19.013 1.00 98.25 96 THR A O 1
ATOM 691 N N . GLY A 1 97 ? -6.855 -9.590 19.629 1.00 98.00 97 GLY A N 1
ATOM 692 C CA . GLY A 1 97 ? -7.737 -10.498 18.900 1.00 98.00 97 GLY A CA 1
ATOM 693 C C . GLY A 1 97 ? -8.077 -9.985 17.494 1.00 98.00 97 GLY A C 1
ATOM 694 O O . GLY A 1 97 ? -7.205 -9.488 16.788 1.00 98.00 97 GLY A O 1
ATOM 695 N N . ILE A 1 98 ? -9.321 -10.128 17.037 1.00 98.12 98 ILE A N 1
ATOM 696 C CA . ILE A 1 98 ? -9.703 -9.834 15.641 1.00 98.12 98 ILE A CA 1
ATOM 697 C C . ILE A 1 98 ? -10.411 -8.481 15.541 1.00 98.12 98 ILE A C 1
ATOM 699 O O . ILE A 1 98 ? -11.295 -8.184 16.338 1.00 98.12 98 ILE A O 1
ATOM 703 N N . LEU A 1 99 ? -10.093 -7.686 14.517 1.00 98.56 99 LEU A N 1
ATOM 704 C CA . LEU A 1 99 ? -10.881 -6.515 14.123 1.00 98.56 99 LEU A CA 1
ATOM 705 C C . LEU A 1 99 ? -11.685 -6.842 12.862 1.00 98.56 99 LEU A C 1
ATOM 707 O O . LEU A 1 99 ? -11.114 -7.178 11.828 1.00 98.56 99 LEU A O 1
ATOM 711 N N . ASN A 1 100 ? -13.006 -6.693 12.920 1.00 97.19 100 ASN A N 1
ATOM 712 C CA . ASN A 1 100 ? -13.888 -6.870 11.770 1.00 97.19 100 ASN A CA 1
ATOM 713 C C . ASN A 1 100 ? -14.698 -5.606 11.485 1.00 97.19 100 ASN A C 1
ATOM 715 O O . ASN A 1 100 ? -15.393 -5.085 12.356 1.00 97.19 100 ASN A O 1
ATOM 719 N N . SER A 1 101 ? -14.658 -5.165 10.230 1.00 95.31 101 SER A N 1
ATOM 720 C CA . SER A 1 101 ? -15.509 -4.107 9.701 1.00 95.31 101 SER A CA 1
ATOM 721 C C . SER A 1 101 ? -16.168 -4.561 8.400 1.00 95.31 101 SER A C 1
ATOM 723 O O . SER A 1 101 ? -15.521 -4.746 7.363 1.00 95.31 101 SER A O 1
ATOM 725 N N . SER A 1 102 ? -17.480 -4.768 8.458 1.00 88.38 102 SER A N 1
ATOM 726 C CA . SER A 1 102 ? -18.303 -5.242 7.339 1.00 88.38 102 SER A CA 1
ATOM 727 C C . SER A 1 102 ? -19.187 -4.153 6.725 1.00 88.38 102 SER A C 1
ATOM 729 O O . SER A 1 102 ? -19.945 -4.436 5.801 1.00 88.38 102 SER A O 1
ATOM 731 N N . SER A 1 103 ? -19.095 -2.911 7.205 1.00 87.81 103 SER A N 1
ATOM 732 C CA . SER A 1 103 ? -19.931 -1.803 6.742 1.00 87.81 103 SER A CA 1
ATOM 733 C C . SER A 1 103 ? -19.193 -0.878 5.771 1.00 87.81 103 SER A C 1
ATOM 735 O O . SER A 1 103 ? -17.965 -0.887 5.670 1.00 87.81 103 SER A O 1
ATOM 737 N N . ASN A 1 104 ? -19.963 -0.036 5.081 1.00 86.50 104 ASN A N 1
ATOM 738 C CA . ASN A 1 104 ? -19.474 1.102 4.302 1.00 86.50 104 ASN A CA 1
ATOM 739 C C . ASN A 1 104 ? -19.602 2.439 5.048 1.00 86.50 104 ASN A C 1
ATOM 741 O O . ASN A 1 104 ? -19.561 3.499 4.430 1.00 86.50 104 ASN A O 1
ATOM 745 N N . ASN A 1 105 ? -19.785 2.404 6.367 1.00 91.81 105 ASN A N 1
ATOM 746 C CA . ASN A 1 105 ? -19.867 3.622 7.159 1.00 91.81 105 ASN A CA 1
ATOM 747 C C . ASN A 1 105 ? -18.474 4.219 7.393 1.00 91.81 105 ASN A C 1
ATOM 749 O O . ASN A 1 105 ? -17.441 3.602 7.113 1.00 91.81 105 ASN A O 1
ATOM 753 N N . VAL A 1 106 ? -18.453 5.434 7.940 1.00 92.62 106 VAL A N 1
ATOM 754 C CA . VAL A 1 106 ? -17.214 6.111 8.328 1.00 92.62 106 VAL A CA 1
ATOM 755 C C . VAL A 1 106 ? -16.709 5.566 9.664 1.00 92.62 106 VAL A C 1
ATOM 757 O O . VAL A 1 106 ? -17.444 5.521 10.653 1.00 92.62 106 VAL A O 1
ATOM 760 N N . HIS A 1 107 ? -15.433 5.193 9.667 1.00 96.44 107 HIS A N 1
ATOM 761 C CA . HIS A 1 107 ? -14.651 4.752 10.815 1.00 96.44 107 HIS A CA 1
ATOM 762 C C . HIS A 1 107 ? -13.630 5.844 11.130 1.00 96.44 107 HIS A C 1
ATOM 764 O O . HIS A 1 107 ? -12.763 6.137 10.305 1.00 96.44 107 HIS A O 1
ATOM 770 N N . THR A 1 108 ? -13.735 6.472 12.295 1.00 97.44 108 THR A N 1
ATOM 771 C CA . THR A 1 108 ? -12.897 7.620 12.657 1.00 97.44 108 THR A CA 1
ATOM 772 C C . THR A 1 108 ? -11.852 7.238 13.698 1.00 97.44 108 THR A C 1
ATOM 774 O O . THR A 1 108 ? -12.182 6.721 14.762 1.00 97.44 108 THR A O 1
ATOM 777 N N . LEU A 1 109 ? -10.591 7.561 13.425 1.00 98.19 109 LEU A N 1
ATOM 778 C CA . LEU A 1 109 ? -9.512 7.559 14.408 1.00 98.19 109 LEU A CA 1
ATOM 779 C C . LEU A 1 109 ? -9.021 9.000 14.569 1.00 98.19 109 LEU A C 1
ATOM 781 O O . LEU A 1 109 ? -8.424 9.563 13.654 1.00 98.19 109 LEU A O 1
ATOM 785 N N . GLY A 1 110 ? -9.332 9.632 15.697 1.00 97.50 110 GLY A N 1
ATOM 786 C CA . GLY A 1 110 ? -9.109 11.063 15.894 1.00 97.50 110 GLY A CA 1
ATOM 787 C C . GLY A 1 110 ? -8.162 11.414 17.032 1.00 97.50 110 GLY A C 1
ATOM 788 O O . GLY A 1 110 ? -7.914 10.620 17.936 1.00 97.50 110 GLY A O 1
ATOM 789 N N . GLY A 1 111 ? -7.672 12.655 17.006 1.00 97.81 111 GLY A N 1
ATOM 790 C CA . GLY A 1 111 ? -6.723 13.168 17.994 1.00 97.81 111 GLY A CA 1
ATOM 791 C C . GLY A 1 111 ? -5.317 12.623 17.755 1.00 97.81 111 GLY A C 1
ATOM 792 O O . GLY A 1 111 ? -4.811 12.708 16.641 1.00 97.81 111 GLY A O 1
ATOM 793 N N . SER A 1 112 ? -4.685 12.079 18.790 1.00 97.94 112 SER A N 1
ATOM 794 C CA . SER A 1 112 ? -3.384 11.400 18.715 1.00 97.94 112 SER A CA 1
ATOM 795 C C . SER A 1 112 ? -3.495 9.899 19.000 1.00 97.94 112 SER A C 1
ATOM 797 O O . SER A 1 112 ? -2.520 9.267 19.398 1.00 97.94 112 SER A O 1
ATOM 799 N N . LYS A 1 113 ? -4.691 9.324 18.808 1.00 98.06 113 LYS A N 1
ATOM 800 C CA . LYS A 1 113 ? -4.946 7.892 18.978 1.00 98.06 113 LYS A CA 1
ATOM 801 C C . LYS A 1 113 ? -4.085 7.030 18.055 1.00 98.06 113 LYS A C 1
ATOM 803 O O . LYS A 1 113 ? -3.938 7.326 16.867 1.00 98.06 113 LYS A O 1
ATOM 808 N N . GLU A 1 114 ? -3.603 5.913 18.587 1.00 98.50 114 GLU A N 1
ATOM 809 C CA . GLU A 1 114 ? -2.906 4.877 17.829 1.00 98.50 114 GLU A CA 1
ATOM 810 C C . GLU A 1 114 ? -3.730 3.585 17.804 1.00 98.50 114 GLU A C 1
ATOM 812 O O . GLU A 1 114 ? -3.952 2.978 18.845 1.00 98.50 114 GLU A O 1
ATOM 817 N N . LEU A 1 115 ? -4.164 3.131 16.628 1.00 98.75 115 LEU A N 1
ATOM 818 C CA . LEU A 1 115 ? -4.754 1.803 16.460 1.00 98.75 115 LEU A CA 1
ATOM 819 C C . LEU A 1 115 ? -3.643 0.790 16.174 1.00 98.75 115 LEU A C 1
ATOM 821 O O . LEU A 1 115 ? -3.042 0.832 15.101 1.00 98.75 115 LEU A O 1
ATOM 825 N N . ARG A 1 116 ? -3.399 -0.135 17.104 1.00 98.88 116 ARG A N 1
ATOM 826 C CA . ARG A 1 116 ? -2.433 -1.230 16.960 1.00 98.88 116 ARG A CA 1
ATOM 827 C C . ARG A 1 116 ? -3.135 -2.537 16.634 1.00 98.88 116 ARG A C 1
ATOM 829 O O . ARG A 1 116 ? -4.043 -2.950 17.350 1.00 98.88 116 ARG A O 1
ATOM 836 N N . ILE A 1 117 ? -2.669 -3.208 15.589 1.00 98.81 117 ILE A N 1
ATOM 837 C CA . ILE A 1 117 ? -3.196 -4.491 15.122 1.00 98.81 117 ILE A CA 1
ATOM 838 C C . ILE A 1 117 ? -2.087 -5.536 15.267 1.00 98.81 117 ILE A C 1
ATOM 840 O O . ILE A 1 117 ? -1.098 -5.489 14.536 1.00 98.81 117 ILE A O 1
ATOM 844 N N . SER A 1 118 ? -2.243 -6.462 16.219 1.00 98.25 118 SER A N 1
ATOM 845 C CA . SER A 1 118 ? -1.297 -7.575 16.449 1.00 98.25 118 SER A CA 1
ATOM 846 C C . SER A 1 118 ? -1.723 -8.897 15.819 1.00 98.25 118 SER A C 1
ATOM 848 O O . SER A 1 118 ? -0.919 -9.818 15.737 1.00 98.25 118 SER A O 1
ATOM 850 N N . ASN A 1 119 ? -2.974 -8.996 15.390 1.00 98.50 119 ASN A N 1
ATOM 851 C CA . ASN A 1 119 ? -3.540 -10.176 14.746 1.00 98.50 119 ASN A CA 1
ATOM 852 C C . ASN A 1 119 ? -4.262 -9.704 13.471 1.00 98.50 119 ASN A C 1
ATOM 854 O O . ASN A 1 119 ? -3.712 -8.871 12.753 1.00 98.50 119 ASN A O 1
ATOM 858 N N . VAL A 1 120 ? -5.455 -10.187 13.137 1.00 98.50 120 VAL A N 1
ATOM 859 C CA . VAL A 1 120 ? -6.108 -9.864 11.861 1.00 98.50 120 VAL A CA 1
ATOM 860 C C . VAL A 1 120 ? -7.117 -8.724 12.005 1.00 98.50 120 VAL A C 1
ATOM 862 O O . VAL A 1 120 ? -8.033 -8.791 12.821 1.00 98.50 120 VAL A O 1
ATOM 865 N N . ALA A 1 121 ? -6.999 -7.715 11.142 1.00 98.56 121 ALA A N 1
ATOM 866 C CA . ALA A 1 121 ? -8.005 -6.689 10.905 1.00 98.56 121 ALA A CA 1
ATOM 867 C C . ALA A 1 121 ? -8.555 -6.798 9.477 1.00 98.56 121 ALA A C 1
ATOM 869 O O . ALA A 1 121 ? -7.805 -6.623 8.519 1.00 98.56 121 ALA A O 1
ATOM 870 N N . THR A 1 122 ? -9.854 -7.064 9.323 1.00 97.94 122 THR A N 1
ATOM 871 C CA . THR A 1 122 ? -10.517 -7.213 8.018 1.00 97.94 122 THR A CA 1
ATOM 872 C C . THR A 1 122 ? -11.541 -6.108 7.778 1.00 97.94 122 THR A C 1
ATOM 874 O O . THR A 1 122 ? -12.478 -5.932 8.556 1.00 97.94 122 THR A O 1
ATOM 877 N N . PHE A 1 123 ? -11.401 -5.410 6.651 1.00 95.94 123 PHE A N 1
ATOM 878 C CA . PHE A 1 123 ? -12.278 -4.330 6.204 1.00 95.94 123 PHE A CA 1
ATOM 879 C C . PHE A 1 123 ? -12.922 -4.682 4.855 1.00 95.94 123 PHE A C 1
ATOM 881 O O . PHE A 1 123 ? -12.239 -4.789 3.835 1.00 95.94 123 PHE A O 1
ATOM 888 N N . THR A 1 124 ? -14.249 -4.837 4.832 1.00 91.62 124 THR A N 1
ATOM 889 C CA . THR A 1 124 ? -15.003 -5.301 3.646 1.00 91.62 124 THR A CA 1
ATOM 890 C C . THR A 1 124 ? -15.626 -4.159 2.842 1.00 91.62 124 THR A C 1
ATOM 892 O O . THR A 1 124 ? -15.972 -4.345 1.684 1.00 91.62 124 THR A O 1
ATOM 895 N N . SER A 1 125 ? -15.780 -2.956 3.397 1.00 82.62 125 SER A N 1
ATOM 896 C CA . SER A 1 125 ? -16.170 -1.744 2.642 1.00 82.62 125 SER A CA 1
ATOM 897 C C . SER A 1 125 ? -15.883 -0.453 3.416 1.00 82.62 125 SER A C 1
ATOM 899 O O . SER A 1 125 ? -16.426 0.598 3.093 1.00 82.62 125 SER A O 1
ATOM 901 N N . ALA A 1 126 ? -15.038 -0.518 4.442 1.00 86.50 126 ALA A N 1
ATOM 902 C CA . ALA A 1 126 ? -14.894 0.559 5.406 1.00 86.50 126 ALA A CA 1
ATOM 903 C C . ALA A 1 126 ? -14.276 1.814 4.785 1.00 86.50 126 ALA A C 1
ATOM 905 O O . ALA A 1 126 ? -13.178 1.761 4.225 1.00 86.50 126 ALA A O 1
ATOM 906 N N . LEU A 1 127 ? -14.950 2.953 4.954 1.00 91.75 127 LEU A N 1
ATOM 907 C CA . LEU A 1 127 ? -14.304 4.252 4.826 1.00 91.75 127 LEU A CA 1
ATOM 908 C C . LEU A 1 127 ? -13.619 4.557 6.149 1.00 91.75 127 LEU A C 1
ATOM 910 O O . LEU A 1 127 ? -14.248 4.464 7.204 1.00 91.75 127 LEU A O 1
ATOM 914 N N . MET A 1 128 ? -12.351 4.950 6.097 1.00 95.06 128 MET A N 1
ATOM 915 C CA . MET A 1 128 ? -11.582 5.274 7.292 1.00 95.06 128 MET A CA 1
ATOM 916 C C . MET A 1 128 ? -11.093 6.714 7.229 1.00 95.06 128 MET A C 1
ATOM 918 O O . MET A 1 128 ? -10.589 7.161 6.204 1.00 95.06 128 MET A O 1
ATOM 922 N N . THR A 1 129 ? -11.258 7.448 8.324 1.00 96.81 129 THR A N 1
ATOM 923 C CA . THR A 1 129 ? -10.817 8.836 8.452 1.00 96.81 129 THR A CA 1
ATOM 924 C C . THR A 1 129 ? -9.917 8.976 9.666 1.00 96.81 129 THR A C 1
ATOM 926 O O . THR A 1 129 ? -10.313 8.677 10.790 1.00 96.81 129 THR A O 1
ATOM 929 N N . MET A 1 130 ? -8.707 9.460 9.431 1.00 97.94 130 MET A N 1
ATOM 930 C CA . MET A 1 130 ? -7.742 9.828 10.450 1.00 97.94 130 MET A CA 1
ATOM 931 C C . MET A 1 130 ? -7.737 11.347 10.605 1.00 97.94 130 MET A C 1
ATOM 933 O O . MET A 1 130 ? -7.658 12.074 9.615 1.00 97.94 130 MET A O 1
ATOM 937 N N . THR A 1 131 ? -7.823 11.838 11.839 1.00 97.06 131 THR A N 1
ATOM 938 C CA . THR A 1 131 ? -7.722 13.274 12.144 1.00 97.06 131 THR A CA 1
ATOM 939 C C . THR A 1 131 ? -6.637 13.537 13.182 1.00 97.06 131 THR A C 1
ATOM 941 O O . THR A 1 131 ? -6.159 12.615 13.842 1.00 97.06 131 THR A O 1
ATOM 944 N N . GLY A 1 132 ? -6.204 14.795 13.309 1.00 97.00 132 GLY A N 1
ATOM 945 C CA . GLY A 1 132 ? -5.082 15.151 14.180 1.00 97.00 132 GLY A CA 1
ATOM 946 C C . GLY A 1 132 ? -3.795 14.446 13.748 1.00 97.00 132 GLY A C 1
ATOM 947 O O . GLY A 1 132 ? -3.445 14.461 12.570 1.00 97.00 132 GLY A O 1
ATOM 948 N N . THR A 1 133 ? -3.124 13.792 14.691 1.00 97.44 133 THR A N 1
ATOM 949 C CA . THR A 1 133 ? -1.893 13.013 14.485 1.00 97.44 133 THR A CA 1
ATOM 950 C C . THR A 1 133 ? -2.127 11.515 14.684 1.00 97.44 133 THR A C 1
ATOM 952 O O . THR A 1 133 ? -1.219 10.795 15.098 1.00 97.44 133 THR A O 1
ATOM 955 N N . ALA A 1 134 ? -3.359 11.046 14.470 1.00 98.38 134 ALA A N 1
ATOM 956 C CA . ALA A 1 134 ? -3.702 9.641 14.620 1.00 98.38 134 ALA A CA 1
ATOM 957 C C . ALA A 1 134 ? -2.774 8.731 13.796 1.00 98.38 134 ALA A C 1
ATOM 959 O O . ALA A 1 134 ? -2.278 9.130 12.732 1.00 98.38 134 ALA A O 1
ATOM 960 N N . LYS A 1 135 ? -2.589 7.497 14.270 1.00 98.19 135 LYS A N 1
ATOM 961 C CA . LYS A 1 135 ? -1.733 6.480 13.649 1.00 98.19 135 LYS A CA 1
ATOM 962 C C . LYS A 1 135 ? -2.445 5.133 13.572 1.00 98.19 135 LYS A C 1
ATOM 964 O O . LYS A 1 135 ? -3.080 4.711 14.531 1.00 98.19 135 LYS A O 1
ATOM 969 N N . ILE A 1 136 ? -2.298 4.436 12.452 1.00 98.56 136 ILE A N 1
ATOM 970 C CA . ILE A 1 136 ? -2.624 3.011 12.340 1.00 98.56 136 ILE A CA 1
ATOM 971 C C . ILE A 1 136 ? -1.312 2.259 12.218 1.00 98.56 136 ILE A C 1
ATOM 973 O O . ILE A 1 136 ? -0.482 2.587 11.369 1.00 98.56 136 ILE A O 1
ATOM 977 N N . LEU A 1 137 ? -1.135 1.268 13.081 1.00 98.69 137 LEU A N 1
ATOM 978 C CA . LEU A 1 137 ? 0.070 0.473 13.176 1.00 98.69 137 LEU A CA 1
ATOM 979 C C . LEU A 1 137 ? -0.262 -1.014 13.080 1.00 98.69 137 LEU A C 1
ATOM 981 O O . LEU A 1 137 ? -0.929 -1.577 13.949 1.00 98.69 137 LEU A O 1
ATOM 985 N N . VAL A 1 138 ? 0.254 -1.663 12.043 1.00 98.81 138 VAL A N 1
ATOM 986 C CA . VAL A 1 138 ? 0.241 -3.121 11.917 1.00 98.81 138 VAL A CA 1
ATOM 987 C C . VAL A 1 138 ? 1.555 -3.649 12.477 1.00 98.81 138 VAL A C 1
ATOM 989 O O . VAL A 1 138 ? 2.627 -3.383 11.928 1.00 98.81 138 VAL A O 1
ATOM 992 N N . LEU A 1 139 ? 1.462 -4.353 13.601 1.00 98.56 139 LEU A N 1
ATOM 993 C CA . LEU A 1 139 ? 2.605 -4.898 14.328 1.00 98.56 139 LEU A CA 1
ATOM 994 C C . LEU A 1 139 ? 3.098 -6.203 13.685 1.00 98.56 139 LEU A C 1
ATOM 996 O O . LEU A 1 139 ? 2.448 -6.764 12.802 1.00 98.56 139 LEU A O 1
ATOM 1000 N N . SER A 1 140 ? 4.240 -6.709 14.157 1.00 97.75 140 SER A N 1
ATOM 1001 C CA . SER A 1 140 ? 4.738 -8.037 13.776 1.00 97.75 140 SER A CA 1
ATOM 1002 C C . SER A 1 140 ? 3.684 -9.119 14.041 1.00 97.75 140 SER A C 1
ATOM 1004 O O . SER A 1 140 ? 3.086 -9.143 15.118 1.00 97.75 140 SER A O 1
ATOM 1006 N N . GLY A 1 141 ? 3.431 -9.983 13.054 1.00 96.50 141 GLY A N 1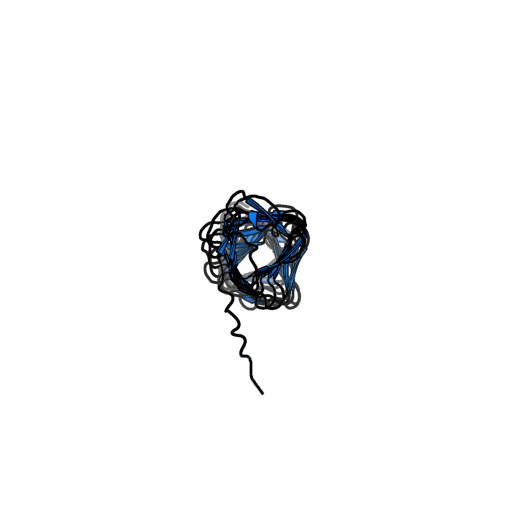
ATOM 1007 C CA . GLY A 1 141 ? 2.365 -10.993 13.090 1.00 96.50 141 GLY A CA 1
ATOM 1008 C C . GLY A 1 141 ? 0.960 -10.450 12.792 1.00 96.50 141 GLY A C 1
ATOM 1009 O O . GLY A 1 141 ? 0.061 -11.227 12.474 1.00 96.50 141 GLY A O 1
ATOM 1010 N N . GLY A 1 142 ? 0.775 -9.128 12.822 1.00 98.69 142 GLY A N 1
ATOM 1011 C CA . GLY A 1 142 ? -0.477 -8.471 12.477 1.00 98.69 142 GLY A CA 1
ATOM 1012 C C . GLY A 1 142 ? -0.740 -8.452 10.971 1.00 98.69 142 GLY A C 1
ATOM 1013 O O . GLY A 1 142 ? 0.178 -8.441 10.148 1.00 98.69 142 GLY A O 1
ATOM 1014 N N . SER A 1 143 ? -2.015 -8.418 10.595 1.00 98.69 143 SER A N 1
ATOM 1015 C CA . SER A 1 143 ? -2.474 -8.337 9.209 1.00 98.69 143 SER A CA 1
ATOM 1016 C C . SER A 1 143 ? -3.581 -7.304 9.060 1.00 98.69 143 SER A C 1
ATOM 1018 O O . SER A 1 143 ? -4.635 -7.427 9.677 1.00 98.69 143 SER A O 1
ATOM 1020 N N . PHE A 1 144 ? -3.375 -6.319 8.189 1.00 98.69 144 PHE A N 1
ATOM 1021 C CA . PHE A 1 144 ? -4.425 -5.420 7.719 1.00 98.69 144 PHE A CA 1
ATOM 1022 C C . PHE A 1 144 ? -4.925 -5.911 6.363 1.00 98.69 144 PHE A C 1
ATOM 1024 O O . PHE A 1 144 ? -4.175 -5.930 5.387 1.00 98.69 144 PHE A O 1
ATOM 1031 N N . ILE A 1 145 ? -6.190 -6.309 6.292 1.00 98.25 145 ILE A N 1
ATOM 1032 C CA . ILE A 1 145 ? -6.800 -6.919 5.115 1.00 98.25 145 ILE A CA 1
ATOM 1033 C C . ILE A 1 145 ? -7.956 -6.052 4.640 1.00 98.25 145 ILE A C 1
ATOM 1035 O O . ILE A 1 145 ? -8.912 -5.799 5.370 1.00 98.25 145 ILE A O 1
ATOM 1039 N N . TRP A 1 146 ? -7.910 -5.660 3.374 1.00 97.62 146 TRP A N 1
ATOM 1040 C CA . TRP A 1 146 ? -9.040 -5.053 2.692 1.00 97.62 146 TRP A CA 1
ATOM 1041 C C . TRP A 1 146 ? -9.626 -6.019 1.660 1.00 97.62 146 TRP A C 1
ATOM 1043 O O . TRP A 1 146 ? -8.913 -6.498 0.774 1.00 97.62 146 TRP A O 1
ATOM 1053 N N . THR A 1 147 ? -10.925 -6.297 1.738 1.00 96.06 147 THR A N 1
ATOM 1054 C CA . THR A 1 147 ? -11.619 -7.320 0.926 1.00 96.06 147 THR A CA 1
ATOM 1055 C C . THR A 1 147 ? -12.781 -6.762 0.098 1.00 96.06 147 THR A C 1
ATOM 1057 O O . THR A 1 147 ? -13.491 -7.525 -0.552 1.00 96.06 147 THR A O 1
ATOM 1060 N N . GLY A 1 148 ? -12.984 -5.442 0.086 1.00 93.12 148 GLY A N 1
ATOM 1061 C CA . GLY A 1 148 ? -14.184 -4.834 -0.488 1.00 93.12 148 GLY A CA 1
ATOM 1062 C C . GLY A 1 148 ? -14.330 -4.847 -2.007 1.00 93.12 148 GLY A C 1
ATOM 1063 O O . GLY A 1 148 ? -13.381 -4.890 -2.784 1.00 93.12 148 GLY A O 1
ATOM 1064 N N . THR A 1 149 ? -15.569 -4.785 -2.474 1.00 93.44 149 THR A N 1
ATOM 1065 C CA . THR A 1 149 ? -15.872 -4.697 -3.912 1.00 93.44 149 THR A CA 1
ATOM 1066 C C . THR A 1 149 ? -16.006 -3.252 -4.392 1.00 93.44 149 THR A C 1
ATOM 1068 O O . THR A 1 149 ? -15.783 -2.972 -5.566 1.00 93.44 149 THR A O 1
ATOM 1071 N N . ASN A 1 150 ? -16.308 -2.323 -3.483 1.00 92.25 150 ASN A N 1
ATOM 1072 C CA . ASN A 1 150 ? -16.392 -0.890 -3.757 1.00 92.25 150 ASN A CA 1
ATOM 1073 C C . ASN A 1 150 ? -15.028 -0.219 -3.627 1.00 92.25 150 ASN A C 1
ATOM 1075 O O . ASN A 1 150 ? -14.206 -0.663 -2.837 1.00 92.25 150 ASN A O 1
ATOM 1079 N N . SER A 1 151 ? -14.796 0.882 -4.342 1.00 92.88 151 SER A N 1
ATOM 1080 C CA . SER A 1 151 ? -13.588 1.685 -4.134 1.00 92.88 151 SER A CA 1
ATOM 1081 C C . SER A 1 151 ? -13.734 2.601 -2.919 1.00 92.88 151 SER A C 1
ATOM 1083 O O . SER A 1 151 ? -14.685 3.379 -2.863 1.00 92.88 151 SER A O 1
ATOM 1085 N N . VAL A 1 152 ? -12.801 2.540 -1.964 1.00 94.62 152 VAL A N 1
ATOM 1086 C CA . VAL A 1 152 ? -12.846 3.343 -0.727 1.00 94.62 152 VAL A CA 1
ATOM 1087 C C . VAL A 1 152 ? -11.490 3.941 -0.369 1.00 94.62 152 VAL A C 1
ATOM 1089 O O . VAL A 1 152 ? -10.441 3.506 -0.853 1.00 94.62 152 VAL A O 1
ATOM 1092 N N . ASN A 1 153 ? -11.529 4.935 0.518 1.00 94.38 153 ASN A N 1
ATOM 1093 C CA . ASN A 1 153 ? -10.352 5.651 0.986 1.00 94.38 153 ASN A CA 1
ATOM 1094 C C . ASN A 1 153 ? -10.125 5.407 2.482 1.00 94.38 153 ASN A C 1
ATOM 1096 O O . ASN A 1 153 ? -11.064 5.440 3.284 1.00 94.38 153 ASN A O 1
ATOM 1100 N N . LEU A 1 154 ? -8.856 5.243 2.842 1.00 95.94 154 LEU A N 1
ATOM 1101 C CA . LEU A 1 154 ? -8.326 5.631 4.139 1.00 95.94 154 LEU A CA 1
ATOM 1102 C C . LEU A 1 154 ? -7.782 7.049 3.974 1.00 95.94 154 LEU A C 1
ATOM 1104 O O . LEU A 1 154 ? -6.794 7.259 3.274 1.00 95.94 154 LEU A O 1
ATOM 1108 N N . THR A 1 155 ? -8.447 8.021 4.583 1.00 95.31 155 THR A N 1
ATOM 1109 C CA . THR A 1 155 ? -8.126 9.441 4.433 1.00 95.31 155 THR A CA 1
ATOM 1110 C C . THR A 1 155 ? -7.439 9.969 5.681 1.00 95.31 155 THR A C 1
ATOM 1112 O O . THR A 1 155 ? -7.932 9.781 6.788 1.00 95.31 155 THR A O 1
ATOM 1115 N N . GLY A 1 156 ? -6.343 10.688 5.493 1.00 94.12 156 GLY A N 1
ATOM 1116 C CA . GLY A 1 156 ? -5.651 11.462 6.507 1.00 94.12 156 GLY A CA 1
ATOM 1117 C C . GLY A 1 156 ? -4.933 12.660 5.885 1.00 94.12 156 GLY A C 1
ATOM 1118 O O . GLY A 1 156 ? -5.116 13.013 4.720 1.00 94.12 156 GLY A O 1
ATOM 1119 N N . THR A 1 157 ? -4.108 13.305 6.695 1.00 91.44 157 THR A N 1
ATOM 1120 C CA . THR A 1 157 ? -3.208 14.395 6.313 1.00 91.44 157 THR A CA 1
ATOM 1121 C C . THR A 1 157 ? -1.754 13.918 6.367 1.00 91.44 157 THR A C 1
ATOM 1123 O O . THR A 1 157 ? -1.482 12.760 6.678 1.00 91.44 157 THR A O 1
ATOM 1126 N N . PHE A 1 158 ? -0.798 14.810 6.102 1.00 88.88 158 PHE A N 1
ATOM 1127 C CA . PHE A 1 158 ? 0.633 14.514 6.255 1.00 88.88 158 PHE A CA 1
ATOM 1128 C C . PHE A 1 158 ? 1.054 14.255 7.714 1.00 88.88 158 PHE A C 1
ATOM 1130 O O . PHE A 1 158 ? 2.156 13.776 7.947 1.00 88.88 158 PHE A O 1
ATOM 1137 N N . SER A 1 159 ? 0.202 14.571 8.696 1.00 93.19 159 SER A N 1
ATOM 1138 C CA . SER A 1 159 ? 0.432 14.260 10.114 1.00 93.19 159 SER A CA 1
ATOM 1139 C C . SER A 1 159 ? -0.100 12.885 10.526 1.00 93.19 159 SER A C 1
ATOM 1141 O O . SER A 1 159 ? 0.145 12.452 11.649 1.00 93.19 159 SER A O 1
ATOM 1143 N N . ASN A 1 160 ? -0.851 12.212 9.649 1.00 96.00 160 ASN A N 1
ATOM 1144 C CA . ASN A 1 160 ? -1.409 10.892 9.912 1.00 96.00 160 ASN A CA 1
ATOM 1145 C C . ASN A 1 160 ? -0.534 9.819 9.281 1.00 96.00 160 ASN A C 1
ATOM 1147 O O . ASN A 1 160 ? -0.106 9.959 8.135 1.00 96.00 160 ASN A O 1
ATOM 1151 N N . ILE A 1 161 ? -0.308 8.738 10.024 1.00 95.56 161 ILE A N 1
ATOM 1152 C CA . ILE A 1 161 ? 0.605 7.670 9.619 1.00 95.56 161 ILE A CA 1
ATOM 1153 C C . ILE A 1 161 ? -0.151 6.348 9.528 1.00 95.56 161 ILE A C 1
ATOM 1155 O O . ILE A 1 161 ? -0.772 5.906 10.494 1.00 95.56 161 ILE A O 1
ATOM 1159 N N . PHE A 1 162 ? -0.033 5.692 8.381 1.00 97.50 162 PHE A N 1
ATOM 1160 C CA . PHE A 1 162 ? -0.309 4.275 8.213 1.00 97.50 162 PHE A CA 1
ATOM 1161 C C . PHE A 1 162 ? 1.028 3.533 8.125 1.00 97.50 162 PHE A C 1
ATOM 1163 O O . PHE A 1 162 ? 1.816 3.748 7.204 1.00 97.50 162 PHE A O 1
ATOM 1170 N N . GLU A 1 163 ? 1.309 2.677 9.099 1.00 97.69 163 GLU A N 1
ATOM 1171 C CA . GLU A 1 163 ? 2.584 1.974 9.202 1.00 97.69 163 GLU A CA 1
ATOM 1172 C C . GLU A 1 163 ? 2.372 0.470 9.313 1.00 97.69 163 GLU A C 1
ATOM 1174 O O . GLU A 1 163 ? 1.553 -0.005 10.101 1.00 97.69 163 GLU A O 1
ATOM 1179 N N . VAL A 1 164 ? 3.157 -0.276 8.542 1.00 98.69 164 VAL A N 1
ATOM 1180 C CA . VAL A 1 164 ? 3.265 -1.729 8.649 1.00 98.69 164 VAL A CA 1
ATOM 1181 C C . VAL A 1 164 ? 4.704 -2.044 9.016 1.00 98.69 164 VAL A C 1
ATOM 1183 O O . VAL A 1 164 ? 5.631 -1.745 8.259 1.00 98.69 164 VAL A O 1
ATOM 1186 N N . GLN A 1 165 ? 4.887 -2.597 10.211 1.00 97.31 165 GLN A N 1
ATOM 1187 C CA . GLN A 1 165 ? 6.200 -2.903 10.761 1.00 97.31 165 GLN A CA 1
ATOM 1188 C C . GLN A 1 165 ? 6.729 -4.254 10.295 1.00 97.31 165 GLN A C 1
ATOM 1190 O O . GLN A 1 165 ? 6.050 -5.036 9.625 1.00 97.31 165 GLN A O 1
ATOM 1195 N N . SER A 1 166 ? 7.967 -4.524 10.708 1.00 97.75 166 SER A N 1
ATOM 1196 C CA . SER A 1 166 ? 8.681 -5.755 10.419 1.00 97.75 166 SER A CA 1
ATOM 1197 C C . SER A 1 166 ? 7.847 -6.969 10.815 1.00 97.75 166 SER A C 1
ATOM 1199 O O . SER A 1 166 ? 7.441 -7.086 11.969 1.00 97.75 166 SER A O 1
ATOM 1201 N N . GLY A 1 167 ? 7.612 -7.877 9.867 1.00 97.25 167 GLY A N 1
ATOM 1202 C CA . GLY A 1 167 ? 6.793 -9.077 10.082 1.00 97.25 167 GLY A CA 1
ATOM 1203 C C . GLY A 1 167 ? 5.273 -8.851 10.068 1.00 97.25 167 GLY A C 1
ATOM 1204 O O . GLY A 1 167 ? 4.528 -9.811 10.249 1.00 97.25 167 GLY A O 1
ATOM 1205 N N . GLY A 1 168 ? 4.798 -7.620 9.860 1.00 98.75 168 GLY A N 1
ATOM 1206 C CA . GLY A 1 168 ? 3.389 -7.317 9.603 1.00 98.75 168 GLY A CA 1
ATOM 1207 C C . GLY A 1 168 ? 3.009 -7.510 8.130 1.00 98.75 168 GLY A C 1
ATOM 1208 O O . GLY A 1 168 ? 3.876 -7.562 7.249 1.00 98.75 168 GLY A O 1
ATOM 1209 N N . THR A 1 169 ? 1.704 -7.595 7.854 1.00 98.81 169 THR A N 1
ATOM 1210 C CA . THR A 1 169 ? 1.174 -7.798 6.495 1.00 98.81 169 THR A CA 1
ATOM 1211 C C . THR A 1 169 ? 0.090 -6.783 6.119 1.00 98.81 169 THR A C 1
ATOM 1213 O O . THR A 1 169 ? -0.851 -6.552 6.877 1.00 98.81 169 THR A O 1
ATOM 1216 N N . LEU A 1 170 ? 0.183 -6.218 4.913 1.00 98.81 170 LEU A N 1
ATOM 1217 C CA . LEU A 1 170 ? -0.888 -5.477 4.240 1.00 98.81 170 LEU A CA 1
ATOM 1218 C C . LEU A 1 170 ? -1.421 -6.305 3.069 1.00 98.81 170 LEU A C 1
ATOM 1220 O O . LEU A 1 170 ? -0.680 -6.606 2.139 1.00 98.81 170 LEU A O 1
ATOM 1224 N N . THR A 1 171 ? -2.713 -6.618 3.073 1.00 98.62 171 THR A N 1
ATOM 1225 C CA . THR A 1 171 ? -3.336 -7.468 2.054 1.00 98.62 171 THR A CA 1
ATOM 1226 C C . THR A 1 171 ? -4.536 -6.789 1.406 1.00 98.62 171 THR A C 1
ATOM 1228 O O . THR A 1 171 ? -5.433 -6.277 2.075 1.00 98.62 171 THR A O 1
ATOM 1231 N N . LYS A 1 172 ? -4.593 -6.853 0.077 1.00 98.06 172 LYS A N 1
ATOM 1232 C CA . LYS A 1 172 ? -5.665 -6.319 -0.760 1.00 98.06 172 LYS A CA 1
ATOM 1233 C C . LYS A 1 172 ? -6.311 -7.444 -1.587 1.00 98.06 172 LYS A C 1
ATOM 1235 O O . LYS A 1 172 ? -5.739 -7.884 -2.578 1.00 98.06 172 LYS A O 1
ATOM 1240 N N . ASN A 1 173 ? -7.516 -7.873 -1.200 1.00 96.25 173 ASN A N 1
ATOM 1241 C CA . ASN A 1 173 ? -8.241 -9.053 -1.724 1.00 96.25 173 ASN A CA 1
ATOM 1242 C C . ASN A 1 173 ? -9.558 -8.754 -2.445 1.00 96.25 173 ASN A C 1
ATOM 1244 O O . ASN A 1 173 ? -10.158 -9.652 -3.023 1.00 96.25 173 ASN A O 1
ATOM 1248 N N . GLY A 1 174 ? -10.066 -7.529 -2.337 1.00 94.88 174 GLY A N 1
ATOM 1249 C CA . GLY A 1 174 ? -11.334 -7.155 -2.957 1.00 94.88 174 GLY A CA 1
ATOM 1250 C C . GLY A 1 174 ? -11.176 -6.671 -4.399 1.00 94.88 174 GLY A C 1
ATOM 1251 O O . GLY A 1 174 ? -10.078 -6.278 -4.797 1.00 94.88 174 GLY A O 1
ATOM 1252 N N . THR A 1 175 ? -12.236 -6.661 -5.204 1.00 95.50 175 THR A N 1
ATOM 1253 C CA . THR A 1 175 ? -12.1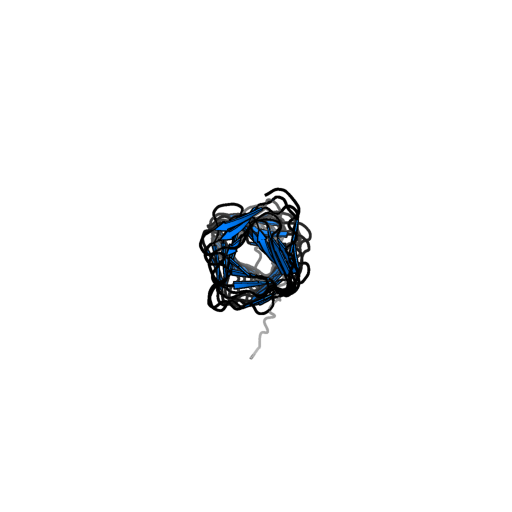70 -6.180 -6.600 1.00 95.50 175 THR A CA 1
ATOM 1254 C C . THR A 1 175 ? -12.125 -4.656 -6.718 1.00 95.50 175 THR A C 1
ATOM 1256 O O . THR A 1 175 ? -11.573 -4.145 -7.692 1.00 95.50 175 THR A O 1
ATOM 1259 N N . GLY A 1 176 ? -12.642 -3.922 -5.727 1.00 94.44 176 GLY A N 1
ATOM 1260 C CA . GLY A 1 176 ? -12.636 -2.458 -5.734 1.00 94.44 176 GLY A CA 1
ATOM 1261 C C . GLY A 1 176 ? -11.250 -1.857 -5.480 1.00 94.44 176 GLY A C 1
ATOM 1262 O O . GLY A 1 176 ? -10.268 -2.569 -5.251 1.00 94.44 176 GLY A O 1
ATOM 1263 N N . GLY A 1 177 ? -11.149 -0.531 -5.519 1.00 95.12 177 GLY A N 1
ATOM 1264 C CA . GLY A 1 177 ? -9.939 0.202 -5.149 1.00 95.12 177 GLY A CA 1
ATOM 1265 C C . GLY A 1 177 ? -9.810 0.410 -3.637 1.00 95.12 177 GLY A C 1
ATOM 1266 O O . GLY A 1 177 ? -10.782 0.738 -2.967 1.00 95.12 177 GLY A O 1
ATOM 1267 N N . PHE A 1 178 ? -8.604 0.290 -3.092 1.00 96.69 178 PHE A N 1
ATOM 1268 C CA . PHE A 1 178 ? -8.300 0.777 -1.746 1.00 96.69 178 PHE A CA 1
ATOM 1269 C C . PHE A 1 178 ? -7.228 1.853 -1.846 1.00 96.69 178 PHE A C 1
ATOM 1271 O O . PHE A 1 178 ? -6.108 1.559 -2.264 1.00 96.69 178 PHE A O 1
ATOM 1278 N N . ASN A 1 179 ? -7.579 3.093 -1.504 1.00 95.75 179 ASN A N 1
ATOM 1279 C CA . ASN A 1 179 ? -6.660 4.223 -1.578 1.00 95.75 179 ASN A CA 1
ATOM 1280 C C . ASN A 1 179 ? -6.228 4.642 -0.173 1.00 95.75 179 ASN A C 1
ATOM 1282 O O . ASN A 1 179 ? -7.062 5.023 0.647 1.00 95.75 179 ASN A O 1
ATOM 1286 N N . ILE A 1 180 ? -4.925 4.614 0.092 1.00 95.69 180 ILE A N 1
ATOM 1287 C CA . ILE A 1 180 ? -4.342 5.117 1.336 1.00 95.69 180 ILE A CA 1
ATOM 1288 C C . ILE A 1 180 ? -3.850 6.541 1.086 1.00 95.69 180 ILE A C 1
ATOM 1290 O O . ILE A 1 180 ? -2.882 6.755 0.358 1.00 95.69 180 ILE A O 1
ATOM 1294 N N . ILE A 1 181 ? -4.529 7.515 1.682 1.00 94.44 181 ILE A N 1
ATOM 1295 C CA . ILE A 1 181 ? -4.256 8.951 1.565 1.00 94.44 181 ILE A CA 1
ATOM 1296 C C . ILE A 1 181 ? -3.759 9.456 2.924 1.00 94.44 181 ILE A C 1
ATOM 1298 O O . ILE A 1 181 ? -4.392 10.275 3.578 1.00 94.44 181 ILE A O 1
ATOM 1302 N N . ALA A 1 182 ? -2.635 8.917 3.379 1.00 93.56 182 ALA A N 1
ATOM 1303 C CA . ALA A 1 182 ? -1.927 9.288 4.606 1.00 93.56 182 ALA A CA 1
ATOM 1304 C C . ALA A 1 182 ? -0.426 9.032 4.394 1.00 93.56 182 ALA A C 1
ATOM 1306 O O . ALA A 1 182 ? -0.062 8.427 3.383 1.00 93.56 182 ALA A O 1
ATOM 1307 N N . GLN A 1 183 ? 0.453 9.494 5.284 1.00 93.62 183 GLN A N 1
ATOM 1308 C CA . GLN A 1 183 ? 1.850 9.062 5.215 1.00 93.62 183 GLN A CA 1
ATOM 1309 C C . GLN A 1 183 ? 1.897 7.532 5.347 1.00 93.62 183 GLN A C 1
ATOM 1311 O O . GLN A 1 183 ? 1.234 6.974 6.220 1.00 93.62 183 GLN A O 1
ATOM 1316 N N . VAL A 1 184 ? 2.655 6.857 4.482 1.00 94.81 184 VAL A N 1
ATOM 1317 C CA . VAL A 1 184 ? 2.771 5.398 4.456 1.00 94.81 184 VAL A CA 1
ATOM 1318 C C . VAL A 1 184 ? 4.210 4.972 4.698 1.00 94.81 184 VAL A C 1
ATOM 1320 O O . VAL A 1 184 ? 5.111 5.331 3.943 1.00 94.81 184 VAL A O 1
ATOM 1323 N N . ASN A 1 185 ? 4.393 4.140 5.721 1.00 95.12 185 ASN A N 1
ATOM 1324 C CA . ASN A 1 185 ? 5.666 3.515 6.055 1.00 95.12 185 ASN A CA 1
ATOM 1325 C C . ASN A 1 185 ? 5.519 1.992 5.939 1.00 95.12 185 ASN A C 1
ATOM 1327 O O . ASN A 1 185 ? 4.793 1.376 6.721 1.00 95.12 185 ASN A O 1
ATOM 1331 N N . LEU A 1 186 ? 6.214 1.381 4.978 1.00 97.19 186 LEU A N 1
ATOM 1332 C CA . LEU A 1 186 ? 6.261 -0.074 4.805 1.00 97.19 186 LEU A CA 1
ATOM 1333 C C . LEU A 1 186 ? 7.665 -0.556 5.174 1.00 97.19 186 LEU A C 1
ATOM 1335 O O . LEU A 1 186 ? 8.615 -0.367 4.412 1.00 97.19 186 LEU A O 1
ATOM 1339 N N . LEU A 1 187 ? 7.819 -1.110 6.376 1.00 97.00 187 LEU A N 1
ATOM 1340 C CA . LEU A 1 187 ? 9.123 -1.337 7.001 1.00 97.00 187 LEU A CA 1
ATOM 1341 C C . LEU A 1 187 ? 9.339 -2.830 7.254 1.00 97.00 187 LEU A C 1
ATOM 1343 O O . LEU A 1 187 ? 8.839 -3.367 8.234 1.00 97.00 187 LEU A O 1
ATOM 1347 N N . ASN A 1 188 ? 10.095 -3.503 6.385 1.00 97.25 188 ASN A N 1
ATOM 1348 C CA . ASN A 1 188 ? 10.369 -4.946 6.433 1.00 97.25 188 ASN A CA 1
ATOM 1349 C C . ASN A 1 188 ? 9.088 -5.799 6.554 1.00 97.25 188 ASN A C 1
ATOM 1351 O O . ASN A 1 188 ? 9.021 -6.797 7.275 1.00 97.25 188 ASN A O 1
ATOM 1355 N N . CYS A 1 189 ? 8.028 -5.351 5.885 1.00 98.38 189 CYS A N 1
ATOM 1356 C CA . CYS A 1 189 ? 6.715 -5.976 5.920 1.00 98.38 189 CYS A CA 1
ATOM 1357 C C . CYS A 1 189 ? 6.416 -6.734 4.625 1.00 98.38 189 CYS A C 1
ATOM 1359 O O . CYS A 1 189 ? 7.123 -6.604 3.622 1.00 98.38 189 CYS A O 1
ATOM 1361 N N . THR A 1 190 ? 5.310 -7.471 4.625 1.00 98.69 190 THR A N 1
ATOM 1362 C CA . THR A 1 190 ? 4.759 -8.089 3.415 1.00 98.69 190 THR A CA 1
ATOM 1363 C C . THR A 1 190 ? 3.562 -7.281 2.921 1.00 98.69 190 THR A C 1
ATOM 1365 O O . THR A 1 190 ? 2.649 -6.985 3.684 1.00 98.69 190 THR A O 1
ATOM 1368 N N . THR A 1 191 ? 3.548 -6.916 1.642 1.00 98.75 191 THR A N 1
ATOM 1369 C CA . THR A 1 191 ? 2.386 -6.313 0.974 1.00 98.75 191 THR A CA 1
ATOM 1370 C C . THR A 1 191 ? 1.909 -7.231 -0.142 1.00 98.75 191 THR A C 1
ATOM 1372 O O . THR A 1 191 ? 2.689 -7.593 -1.017 1.00 98.75 191 THR A O 1
ATOM 1375 N N . ILE A 1 192 ? 0.628 -7.590 -0.144 1.00 98.81 192 ILE A N 1
ATOM 1376 C CA . ILE A 1 192 ? 0.033 -8.500 -1.126 1.00 98.81 192 ILE A CA 1
ATOM 1377 C C . ILE A 1 192 ? -1.157 -7.815 -1.788 1.00 98.81 192 ILE A C 1
ATOM 1379 O O . ILE A 1 192 ? -2.128 -7.447 -1.127 1.00 98.81 192 ILE A O 1
ATOM 1383 N N . VAL A 1 193 ? -1.116 -7.689 -3.110 1.00 98.81 193 VAL A N 1
ATOM 1384 C CA . VAL A 1 193 ? -2.230 -7.215 -3.930 1.00 98.81 193 VAL A CA 1
ATOM 1385 C C . VAL A 1 193 ? -2.765 -8.389 -4.741 1.00 98.81 193 VAL A C 1
ATOM 1387 O O . VAL A 1 193 ? -2.254 -8.711 -5.812 1.00 98.81 193 VAL A O 1
ATOM 1390 N N . ASN A 1 194 ? -3.800 -9.046 -4.221 1.00 98.38 194 ASN A N 1
ATOM 1391 C CA . ASN A 1 194 ? -4.418 -10.211 -4.847 1.00 98.38 194 ASN A CA 1
ATOM 1392 C C . ASN A 1 194 ? -5.367 -9.815 -5.984 1.00 98.38 194 ASN A C 1
ATOM 1394 O O . ASN A 1 194 ? -5.347 -10.448 -7.033 1.00 98.38 194 ASN A O 1
ATOM 1398 N N . THR A 1 195 ? -6.163 -8.755 -5.805 1.00 97.00 195 THR A N 1
ATOM 1399 C CA . THR A 1 195 ? -7.147 -8.288 -6.800 1.00 97.00 195 THR A CA 1
ATOM 1400 C C . THR A 1 195 ? -7.404 -6.782 -6.701 1.00 97.00 195 THR A C 1
ATOM 1402 O O . THR A 1 195 ? -7.156 -6.147 -5.668 1.00 97.00 195 THR A O 1
ATOM 1405 N N . GLY A 1 196 ? -7.977 -6.203 -7.759 1.00 97.69 196 GLY A N 1
ATOM 1406 C CA . GLY A 1 196 ? -8.322 -4.781 -7.805 1.00 97.69 196 GLY A CA 1
ATOM 1407 C C . GLY A 1 196 ? -7.083 -3.886 -7.729 1.00 97.69 196 GLY A C 1
ATOM 1408 O O . GLY A 1 196 ? -5.983 -4.304 -8.085 1.00 97.69 196 GLY A O 1
ATOM 1409 N N . THR A 1 197 ? -7.257 -2.648 -7.261 1.00 98.06 197 THR A N 1
ATOM 1410 C CA . THR A 1 197 ? -6.151 -1.680 -7.141 1.00 98.06 197 THR A CA 1
ATOM 1411 C C . THR A 1 197 ? -5.875 -1.332 -5.680 1.00 98.06 197 THR A C 1
ATOM 1413 O O . THR A 1 197 ? -6.785 -0.906 -4.971 1.00 98.06 197 THR A O 1
ATOM 1416 N N . LEU A 1 198 ? -4.628 -1.483 -5.234 1.00 98.50 198 LEU A N 1
ATOM 1417 C CA . LEU A 1 198 ? -4.100 -0.791 -4.058 1.00 98.50 198 LEU A CA 1
ATOM 1418 C C . LEU A 1 198 ? -3.432 0.496 -4.539 1.00 98.50 198 LEU A C 1
ATOM 1420 O O . LEU A 1 198 ? -2.471 0.435 -5.302 1.00 98.50 198 LEU A O 1
ATOM 1424 N N . THR A 1 199 ? -3.919 1.646 -4.089 1.00 97.38 199 THR A N 1
ATOM 1425 C CA . THR A 1 199 ? -3.289 2.934 -4.373 1.00 97.38 199 THR A CA 1
ATOM 1426 C C . THR A 1 199 ? -2.672 3.478 -3.099 1.00 97.38 199 THR A C 1
ATOM 1428 O O . THR A 1 199 ? -3.371 3.688 -2.108 1.00 97.38 199 THR A O 1
ATOM 1431 N N . ILE A 1 200 ? -1.380 3.775 -3.134 1.00 96.06 200 ILE A N 1
ATOM 1432 C CA . ILE A 1 200 ? -0.743 4.593 -2.109 1.00 96.06 200 ILE A CA 1
ATOM 1433 C C . ILE A 1 200 ? -0.686 6.012 -2.672 1.00 96.06 200 ILE A C 1
ATOM 1435 O O . ILE A 1 200 ? -0.078 6.254 -3.715 1.00 96.06 200 ILE A O 1
ATOM 1439 N N . SER A 1 201 ? -1.407 6.926 -2.022 1.00 93.00 201 SER A N 1
ATOM 1440 C CA . SER A 1 201 ? -1.539 8.335 -2.401 1.00 93.00 201 SER A CA 1
ATOM 1441 C C . SER A 1 201 ? -1.124 9.254 -1.258 1.00 93.00 201 SER A C 1
ATOM 1443 O O . SER A 1 201 ? -1.882 10.121 -0.813 1.00 93.00 201 SER A O 1
ATOM 1445 N N . ALA A 1 202 ? 0.091 9.043 -0.759 1.00 83.81 202 ALA A N 1
ATOM 1446 C CA . ALA A 1 202 ? 0.533 9.636 0.488 1.00 83.81 202 ALA A CA 1
ATOM 1447 C C . ALA A 1 202 ? 0.730 11.168 0.404 1.00 83.81 202 ALA A C 1
ATOM 1449 O O . ALA A 1 202 ? 1.515 11.648 -0.422 1.00 83.81 202 ALA A O 1
ATOM 1450 N N . PRO A 1 203 ? 0.070 11.971 1.263 1.00 80.00 203 PRO A N 1
ATOM 1451 C CA . PRO A 1 203 ? 0.400 13.372 1.456 1.00 80.00 203 PRO A CA 1
ATOM 1452 C C . PRO A 1 203 ? 1.736 13.492 2.195 1.00 80.00 203 PRO A C 1
ATOM 1454 O O . PRO A 1 203 ? 1.821 13.269 3.394 1.00 80.00 203 PRO A O 1
ATOM 1457 N N . GLY A 1 204 ? 2.800 13.845 1.484 1.00 72.88 204 GLY A N 1
ATOM 1458 C CA . GLY A 1 204 ? 4.113 14.061 2.090 1.00 72.88 204 GLY A CA 1
ATOM 1459 C C . GLY A 1 204 ? 5.236 13.921 1.076 1.00 72.88 204 GLY A C 1
ATOM 1460 O O . GLY A 1 204 ? 5.023 13.417 -0.025 1.00 72.88 204 GLY A O 1
ATOM 1461 N N . THR A 1 205 ? 6.425 14.383 1.449 1.00 78.69 205 THR A N 1
ATOM 1462 C CA . THR A 1 205 ? 7.549 14.496 0.515 1.00 78.69 205 THR A CA 1
ATOM 1463 C C . THR A 1 205 ? 8.299 13.180 0.333 1.00 78.69 205 THR A C 1
ATOM 1465 O O . THR A 1 205 ? 8.734 12.913 -0.777 1.00 78.69 205 THR A O 1
ATOM 1468 N N . ILE A 1 206 ? 8.441 12.348 1.375 1.00 86.88 206 ILE A N 1
ATOM 1469 C CA . ILE A 1 206 ? 9.188 11.078 1.309 1.00 86.88 206 ILE A CA 1
ATOM 1470 C C . ILE A 1 206 ? 8.408 9.962 2.013 1.00 86.88 206 ILE A C 1
ATOM 1472 O O . ILE A 1 206 ? 8.001 10.123 3.161 1.00 86.88 206 ILE A O 1
ATOM 1476 N N . GLN A 1 207 ? 8.239 8.834 1.327 1.00 90.12 207 GLN A N 1
ATOM 1477 C CA . GLN A 1 207 ? 7.565 7.627 1.805 1.00 90.12 207 GLN A CA 1
ATOM 1478 C C . GLN A 1 207 ? 8.554 6.451 1.779 1.00 90.12 207 GLN A C 1
ATOM 1480 O O . GLN A 1 207 ? 8.997 6.061 0.691 1.00 90.12 207 GLN A O 1
ATOM 1485 N N . PRO A 1 208 ? 8.949 5.901 2.939 1.00 92.44 208 PRO A N 1
ATOM 1486 C CA . PRO A 1 208 ? 9.876 4.782 2.994 1.00 92.44 208 PRO A CA 1
ATOM 1487 C C . PRO A 1 208 ? 9.162 3.447 2.741 1.00 92.44 208 PRO A C 1
ATOM 1489 O O . PRO A 1 208 ? 8.231 3.065 3.455 1.00 92.44 208 PRO A O 1
ATOM 1492 N N . ILE A 1 209 ? 9.667 2.702 1.760 1.00 96.31 209 ILE A N 1
ATOM 1493 C CA . ILE A 1 209 ? 9.354 1.292 1.524 1.00 96.31 209 ILE A CA 1
ATOM 1494 C C . ILE A 1 209 ? 10.684 0.544 1.605 1.00 96.31 209 ILE A C 1
ATOM 1496 O O . ILE A 1 209 ? 11.530 0.667 0.720 1.00 96.31 209 ILE A O 1
ATOM 1500 N N . THR A 1 210 ? 10.927 -0.164 2.705 1.00 96.38 210 THR A N 1
ATOM 1501 C CA . THR A 1 210 ? 12.266 -0.694 2.995 1.00 96.38 210 THR A CA 1
ATOM 1502 C C . THR A 1 210 ? 12.245 -2.163 3.376 1.00 96.38 210 THR A C 1
ATOM 1504 O O . THR A 1 210 ? 11.407 -2.580 4.166 1.00 96.38 210 THR A O 1
ATOM 1507 N N . ASN A 1 211 ? 13.198 -2.934 2.847 1.00 90.44 211 ASN A N 1
ATOM 1508 C CA . ASN A 1 211 ? 13.560 -4.294 3.269 1.00 90.44 211 ASN A CA 1
ATOM 1509 C C . ASN A 1 211 ? 12.424 -5.336 3.287 1.00 90.44 211 ASN A C 1
ATOM 1511 O O . ASN A 1 211 ? 12.573 -6.370 3.919 1.00 90.44 211 ASN A O 1
ATOM 1515 N N . GLY A 1 212 ? 11.284 -5.072 2.645 1.00 97.25 212 GLY A N 1
ATOM 1516 C CA . GLY A 1 212 ? 10.107 -5.943 2.676 1.00 97.25 212 GLY A CA 1
ATOM 1517 C C . GLY A 1 212 ? 9.891 -6.739 1.391 1.00 97.25 212 GLY A C 1
ATOM 1518 O O . GLY A 1 212 ? 10.752 -6.809 0.511 1.00 97.25 212 GLY A O 1
ATOM 1519 N N . SER A 1 213 ? 8.688 -7.293 1.257 1.00 98.31 213 SER A N 1
ATOM 1520 C CA . SER A 1 213 ? 8.212 -7.898 0.013 1.00 98.31 213 SER A CA 1
ATOM 1521 C C . SER A 1 213 ? 6.898 -7.272 -0.453 1.00 98.31 213 SER A C 1
ATOM 1523 O O . SER A 1 213 ? 6.033 -6.915 0.348 1.00 98.31 213 SER A O 1
ATOM 1525 N N . ILE A 1 214 ? 6.753 -7.130 -1.766 1.00 98.75 214 ILE A N 1
ATOM 1526 C CA . ILE A 1 214 ? 5.544 -6.681 -2.447 1.00 98.75 214 ILE A CA 1
ATOM 1527 C C . ILE A 1 214 ? 5.201 -7.718 -3.515 1.00 98.75 214 ILE A C 1
ATOM 1529 O O . ILE A 1 214 ? 5.976 -7.951 -4.443 1.00 98.75 214 ILE A O 1
ATOM 1533 N N . GLN A 1 215 ? 4.022 -8.318 -3.406 1.00 98.69 215 GLN A N 1
ATOM 1534 C CA . GLN A 1 215 ? 3.479 -9.254 -4.382 1.00 98.69 215 GLN A CA 1
ATOM 1535 C C . GLN A 1 215 ? 2.264 -8.633 -5.076 1.00 98.69 215 GLN A C 1
ATOM 1537 O O . GLN A 1 215 ? 1.281 -8.282 -4.425 1.00 98.69 215 GLN A O 1
ATOM 1542 N N . ILE A 1 216 ? 2.318 -8.515 -6.401 1.00 98.69 216 ILE A N 1
ATOM 1543 C CA . ILE A 1 216 ? 1.250 -7.961 -7.236 1.00 98.69 216 ILE A CA 1
ATOM 1544 C C . ILE A 1 216 ? 0.743 -9.075 -8.151 1.00 98.69 216 ILE A C 1
ATOM 1546 O O . ILE A 1 216 ? 1.362 -9.399 -9.165 1.00 98.69 216 ILE A O 1
ATOM 1550 N N . ASN A 1 217 ? -0.364 -9.709 -7.777 1.00 98.44 217 ASN A N 1
ATOM 1551 C CA . ASN A 1 217 ? -0.896 -10.842 -8.527 1.00 98.44 217 ASN A CA 1
ATOM 1552 C C . ASN A 1 217 ? -1.498 -10.442 -9.873 1.00 98.44 217 ASN A C 1
ATOM 1554 O O . ASN A 1 217 ? -1.890 -9.303 -10.112 1.00 98.44 217 ASN A O 1
ATOM 1558 N N . THR A 1 218 ? -1.582 -11.415 -10.775 1.00 97.62 218 THR A N 1
ATOM 1559 C CA . THR A 1 218 ? -2.207 -11.232 -12.086 1.00 97.62 218 THR A CA 1
ATOM 1560 C C . THR A 1 218 ? -3.630 -10.688 -11.945 1.00 97.62 218 THR A C 1
ATOM 1562 O O . THR A 1 218 ? -4.415 -11.175 -11.135 1.00 97.62 218 THR A O 1
ATOM 1565 N N . GLY A 1 219 ? -3.962 -9.672 -12.744 1.00 96.88 219 GLY A N 1
ATOM 1566 C CA . GLY A 1 219 ? -5.258 -8.986 -12.682 1.00 96.88 219 GLY A CA 1
ATOM 1567 C C . GLY A 1 219 ? -5.379 -7.947 -11.560 1.00 96.88 219 GLY A C 1
ATOM 1568 O O . GLY A 1 219 ? -6.447 -7.357 -11.396 1.00 96.88 219 GLY A O 1
ATOM 1569 N N . SER A 1 220 ? -4.310 -7.699 -10.799 1.00 98.56 220 SER A N 1
ATOM 1570 C CA . SER A 1 220 ? -4.263 -6.674 -9.758 1.00 98.56 220 SER A CA 1
ATOM 1571 C C . SER A 1 220 ? -3.268 -5.557 -10.087 1.00 98.56 220 SER A C 1
ATOM 1573 O O . SER A 1 220 ? -2.457 -5.658 -11.015 1.00 98.56 220 SER A O 1
ATOM 1575 N N . LYS A 1 221 ? -3.362 -4.458 -9.335 1.00 98.69 221 LYS A N 1
ATOM 1576 C CA . LYS A 1 221 ? -2.522 -3.276 -9.516 1.00 98.69 221 LYS A CA 1
ATOM 1577 C C . LYS A 1 221 ? -2.073 -2.682 -8.185 1.00 98.69 221 LYS A C 1
ATOM 1579 O O . LYS A 1 221 ? -2.907 -2.401 -7.325 1.00 98.69 221 LYS A O 1
ATOM 1584 N N . LEU A 1 222 ? -0.776 -2.417 -8.057 1.00 98.62 222 LEU A N 1
ATOM 1585 C CA . LEU A 1 222 ? -0.240 -1.467 -7.085 1.00 98.62 222 LEU A CA 1
ATOM 1586 C C . LEU A 1 222 ? 0.035 -0.149 -7.807 1.00 98.62 222 LEU A C 1
ATOM 1588 O O . LEU A 1 222 ? 0.818 -0.125 -8.751 1.00 98.62 222 LEU A O 1
ATOM 1592 N N . ASN A 1 223 ? -0.592 0.935 -7.360 1.00 98.00 223 ASN A N 1
ATOM 1593 C CA . ASN A 1 223 ? -0.382 2.270 -7.905 1.00 98.00 223 ASN A CA 1
ATOM 1594 C C . ASN A 1 223 ? 0.257 3.191 -6.856 1.00 98.00 223 ASN A C 1
ATOM 1596 O O . ASN A 1 223 ? -0.347 3.482 -5.821 1.00 98.00 223 ASN A O 1
ATOM 1600 N N . LEU A 1 224 ? 1.466 3.669 -7.139 1.00 97.00 224 LEU A N 1
ATOM 1601 C CA . LEU A 1 224 ? 2.119 4.749 -6.408 1.00 97.00 224 LEU A CA 1
ATOM 1602 C C . LEU A 1 224 ? 1.738 6.063 -7.090 1.00 97.00 224 LEU A C 1
ATOM 1604 O O . LEU A 1 224 ? 2.205 6.366 -8.187 1.00 97.00 224 LEU A O 1
ATOM 1608 N N . SER A 1 225 ? 0.851 6.832 -6.466 1.00 93.81 225 SER A N 1
ATOM 1609 C CA . SER A 1 225 ? 0.235 7.991 -7.117 1.00 93.81 225 SER A CA 1
ATOM 1610 C C . SER A 1 225 ? 0.193 9.212 -6.218 1.00 93.81 225 SER A C 1
ATOM 1612 O O . SER A 1 225 ? 0.247 9.072 -5.002 1.00 93.81 225 SER A O 1
ATOM 1614 N N . ARG A 1 226 ? 0.049 10.400 -6.815 1.00 86.56 226 ARG A N 1
ATOM 1615 C CA . ARG A 1 226 ? -0.588 11.578 -6.208 1.00 86.56 226 ARG A CA 1
ATOM 1616 C C . ARG A 1 226 ? -0.757 12.671 -7.250 1.00 86.56 226 ARG A C 1
ATOM 1618 O O . ARG A 1 226 ? 0.168 12.981 -7.998 1.00 86.56 226 ARG A O 1
ATOM 1625 N N . ASN A 1 227 ? -1.908 13.329 -7.238 1.00 74.81 227 ASN A N 1
ATOM 1626 C CA . ASN A 1 227 ? -2.224 14.367 -8.223 1.00 74.81 227 ASN A CA 1
ATOM 1627 C C . ASN A 1 227 ? -1.553 15.724 -7.937 1.00 74.81 227 ASN A C 1
ATOM 1629 O O . ASN A 1 227 ? -1.614 16.615 -8.777 1.00 74.81 227 ASN A O 1
ATOM 1633 N N . SER A 1 228 ? -0.921 15.903 -6.772 1.00 78.19 228 SER A N 1
ATOM 1634 C CA . SER A 1 228 ? -0.244 17.150 -6.399 1.00 78.19 228 SER A CA 1
ATOM 1635 C C . SER A 1 228 ? 0.862 16.944 -5.358 1.00 78.19 228 SER A C 1
ATOM 1637 O O . SER A 1 228 ? 0.849 15.985 -4.587 1.00 78.19 228 SER A O 1
ATOM 1639 N N . GLY A 1 229 ? 1.821 17.872 -5.305 1.00 79.12 229 GLY A N 1
ATOM 1640 C CA . GLY A 1 229 ? 2.842 17.924 -4.252 1.00 79.12 229 GLY A CA 1
ATOM 1641 C C . GLY A 1 229 ? 3.963 16.885 -4.351 1.00 79.12 229 GLY A C 1
ATOM 1642 O O . GLY A 1 229 ? 4.605 16.647 -3.334 1.00 79.12 229 GLY A O 1
ATOM 1643 N N . SER A 1 230 ? 4.160 16.271 -5.524 1.00 83.50 230 SER A N 1
ATOM 1644 C CA . SER A 1 230 ? 5.303 15.419 -5.895 1.00 83.50 230 SER A CA 1
ATOM 1645 C C . SER A 1 230 ? 5.862 14.536 -4.774 1.00 83.50 230 SER A C 1
ATOM 1647 O O . SER A 1 230 ? 6.980 14.768 -4.309 1.00 83.50 230 SER A O 1
ATOM 1649 N N . PRO A 1 231 ? 5.097 13.532 -4.306 1.00 90.19 231 PRO A N 1
ATOM 1650 C CA . PRO A 1 231 ? 5.604 12.614 -3.301 1.00 90.19 231 PRO A CA 1
ATOM 1651 C C . PRO A 1 231 ? 6.737 11.770 -3.882 1.00 90.19 231 PRO A C 1
ATOM 1653 O O . PRO A 1 231 ? 6.693 11.360 -5.047 1.00 90.19 231 PRO A O 1
ATOM 1656 N N . VAL A 1 232 ? 7.723 11.479 -3.041 1.00 93.69 232 VAL A N 1
ATOM 1657 C CA . VAL A 1 232 ? 8.837 10.595 -3.363 1.00 93.69 232 VAL A CA 1
ATOM 1658 C C . VAL A 1 232 ? 8.668 9.279 -2.611 1.00 93.69 232 VAL A C 1
ATOM 1660 O O . VAL A 1 232 ? 8.641 9.264 -1.384 1.00 93.69 232 VAL A O 1
ATOM 1663 N N . TYR A 1 233 ? 8.583 8.164 -3.329 1.00 95.81 233 TYR A N 1
ATOM 1664 C CA . TYR A 1 233 ? 8.642 6.822 -2.752 1.00 95.81 233 TYR A CA 1
ATOM 1665 C C . TYR A 1 233 ? 10.076 6.314 -2.843 1.00 95.81 233 TYR A C 1
ATOM 1667 O O . TYR A 1 233 ? 10.576 6.091 -3.942 1.00 95.81 233 TYR A O 1
ATOM 1675 N N . ASN A 1 234 ? 10.736 6.130 -1.701 1.00 95.62 234 ASN A N 1
ATOM 1676 C CA . ASN A 1 234 ? 12.072 5.542 -1.650 1.00 95.62 234 ASN A CA 1
ATOM 1677 C C . ASN A 1 234 ? 11.941 4.055 -1.341 1.00 95.62 234 ASN A C 1
ATOM 1679 O O . ASN A 1 234 ? 11.549 3.678 -0.236 1.00 95.62 234 ASN A O 1
ATOM 1683 N N . ILE A 1 235 ? 12.256 3.237 -2.339 1.00 97.75 235 ILE A N 1
ATOM 1684 C CA . ILE A 1 235 ? 12.119 1.788 -2.310 1.00 97.75 235 ILE A CA 1
ATOM 1685 C C . ILE A 1 235 ? 13.522 1.192 -2.235 1.00 97.75 235 ILE A C 1
ATOM 1687 O O . ILE A 1 235 ? 14.272 1.230 -3.210 1.00 97.75 235 ILE A O 1
ATOM 1691 N N . THR A 1 236 ? 13.892 0.650 -1.079 1.00 97.62 236 THR A N 1
ATOM 1692 C CA . THR A 1 236 ? 15.246 0.133 -0.806 1.00 97.62 236 THR A CA 1
ATOM 1693 C C . THR A 1 236 ? 15.168 -1.281 -0.248 1.00 97.62 236 THR A C 1
ATOM 1695 O O . THR A 1 236 ? 14.297 -1.569 0.572 1.00 97.62 236 THR A O 1
ATOM 1698 N N . GLY A 1 237 ? 16.052 -2.183 -0.680 1.00 97.69 237 GLY A N 1
ATOM 1699 C CA . GLY A 1 237 ? 16.109 -3.554 -0.151 1.00 97.69 237 GLY A CA 1
ATOM 1700 C C . GLY A 1 237 ? 14.824 -4.378 -0.334 1.00 97.69 237 GLY A C 1
ATOM 1701 O O . GLY A 1 237 ? 14.660 -5.396 0.327 1.00 97.69 237 GLY A O 1
ATOM 1702 N N . THR A 1 238 ? 13.874 -3.921 -1.155 1.00 98.25 238 THR A N 1
ATOM 1703 C CA . THR A 1 238 ? 12.525 -4.504 -1.232 1.00 98.25 238 THR A CA 1
ATOM 1704 C C . THR A 1 238 ? 12.419 -5.459 -2.416 1.00 98.25 238 THR A C 1
ATOM 1706 O O . THR A 1 238 ? 12.820 -5.123 -3.530 1.00 98.25 238 THR A O 1
ATOM 1709 N N . ALA A 1 239 ? 11.850 -6.643 -2.202 1.00 98.31 239 ALA A N 1
ATOM 1710 C CA . ALA A 1 239 ? 11.531 -7.575 -3.280 1.00 98.31 239 ALA A CA 1
ATOM 1711 C C . ALA A 1 239 ? 10.136 -7.273 -3.847 1.00 98.31 239 ALA A C 1
ATOM 171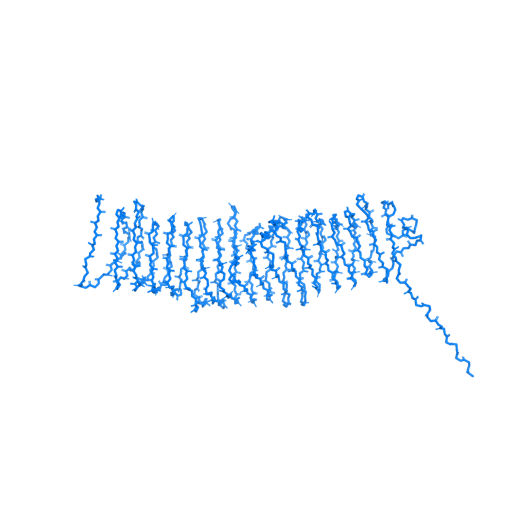3 O O . ALA A 1 239 ? 9.153 -7.315 -3.117 1.00 98.31 239 ALA A O 1
ATOM 1714 N N . ILE A 1 240 ? 10.031 -6.993 -5.144 1.00 98.44 240 ILE A N 1
ATOM 1715 C CA . ILE A 1 240 ? 8.772 -6.748 -5.853 1.00 98.44 240 ILE A CA 1
ATOM 1716 C C . ILE A 1 240 ? 8.569 -7.861 -6.876 1.00 98.44 240 ILE A C 1
ATOM 1718 O O . ILE A 1 240 ? 9.439 -8.103 -7.709 1.00 98.44 240 ILE A O 1
ATOM 1722 N N . SER A 1 241 ? 7.425 -8.540 -6.836 1.00 98.12 241 SER A N 1
ATOM 1723 C CA . SER A 1 241 ? 7.160 -9.695 -7.696 1.00 98.12 241 SER A CA 1
ATOM 1724 C C . SER A 1 241 ? 5.693 -9.838 -8.100 1.00 98.12 241 SER A C 1
ATOM 1726 O O . SER A 1 241 ? 4.812 -9.200 -7.524 1.00 98.12 241 SER A O 1
ATOM 1728 N N . GLY A 1 242 ? 5.435 -10.697 -9.088 1.00 97.62 242 GLY A N 1
ATOM 1729 C CA . GLY A 1 242 ? 4.090 -11.105 -9.502 1.00 97.62 242 GLY A CA 1
ATOM 1730 C C . GLY A 1 242 ? 3.714 -10.685 -10.926 1.00 97.62 242 GLY A C 1
ATOM 1731 O O . GLY A 1 242 ? 4.495 -10.051 -11.635 1.00 97.62 242 GLY A O 1
ATOM 1732 N N . GLY A 1 243 ? 2.523 -11.097 -11.365 1.00 97.25 243 GLY A N 1
ATOM 1733 C CA . GLY A 1 243 ? 2.037 -10.919 -12.740 1.00 97.25 243 GLY A CA 1
ATOM 1734 C C . GLY A 1 243 ? 1.114 -9.720 -12.965 1.00 97.25 243 GLY A C 1
ATOM 1735 O O . GLY A 1 243 ? 0.530 -9.604 -14.040 1.00 97.25 243 GLY A O 1
ATOM 1736 N N . GLY A 1 244 ? 0.911 -8.876 -11.954 1.00 98.12 244 GLY A N 1
ATOM 1737 C CA . GLY A 1 244 ? 0.054 -7.695 -12.033 1.00 98.12 244 GLY A CA 1
ATOM 1738 C C . GLY A 1 244 ? 0.768 -6.445 -12.548 1.00 98.12 244 GLY A C 1
ATOM 1739 O O . GLY A 1 244 ? 1.810 -6.509 -13.202 1.00 98.12 244 GLY A O 1
ATOM 1740 N N . ILE A 1 245 ? 0.181 -5.286 -12.260 1.00 98.44 245 ILE A N 1
ATOM 1741 C CA . ILE A 1 245 ? 0.694 -3.987 -12.702 1.00 98.44 245 ILE A CA 1
ATOM 1742 C C . ILE A 1 245 ? 1.321 -3.250 -11.520 1.00 98.44 245 ILE A C 1
ATOM 1744 O O . ILE A 1 245 ? 0.648 -2.988 -10.521 1.00 98.44 245 ILE A O 1
ATOM 1748 N N . LEU A 1 246 ? 2.587 -2.868 -11.661 1.00 98.38 246 LEU A N 1
ATOM 1749 C CA . LEU A 1 246 ? 3.187 -1.811 -10.855 1.00 98.38 246 LEU A CA 1
ATOM 1750 C C . LEU A 1 246 ? 3.064 -0.502 -11.633 1.00 98.38 246 LEU A C 1
ATOM 1752 O O . LEU A 1 246 ? 3.663 -0.357 -12.695 1.00 98.38 246 LEU A O 1
ATOM 1756 N N . GLU A 1 247 ? 2.277 0.435 -11.120 1.00 98.12 247 GLU A N 1
ATOM 1757 C CA . GLU A 1 247 ? 2.055 1.739 -11.737 1.00 98.12 247 GLU A CA 1
ATOM 1758 C C . GLU A 1 247 ? 2.657 2.856 -10.879 1.00 98.12 247 GLU A C 1
ATOM 1760 O O . GLU A 1 247 ? 2.489 2.875 -9.659 1.00 98.12 247 GLU A O 1
ATOM 1765 N N . VAL A 1 248 ? 3.323 3.811 -11.528 1.00 97.88 248 VAL A N 1
ATOM 1766 C CA . VAL A 1 248 ? 3.698 5.099 -10.937 1.00 97.88 248 VAL A CA 1
ATOM 1767 C C . VAL A 1 248 ? 2.974 6.201 -11.708 1.00 97.88 248 VAL A C 1
ATOM 1769 O O . VAL A 1 248 ? 3.111 6.303 -12.927 1.00 97.88 248 VAL A O 1
ATOM 1772 N N . SER A 1 249 ? 2.168 7.006 -11.017 1.00 96.19 249 SER A N 1
ATOM 1773 C CA . SER A 1 249 ? 1.233 7.941 -11.660 1.00 96.19 249 SER A CA 1
ATOM 1774 C C . SER A 1 249 ? 1.122 9.307 -10.979 1.00 96.19 249 SER A C 1
ATOM 1776 O O . SER A 1 249 ? 1.588 9.525 -9.855 1.00 96.19 249 SER A O 1
ATOM 1778 N N . GLY A 1 250 ? 0.494 10.260 -11.672 1.00 93.62 250 GLY A N 1
ATOM 1779 C CA . GLY A 1 250 ? 0.355 11.642 -11.213 1.00 93.62 250 GLY A CA 1
ATOM 1780 C C . GLY A 1 250 ? 1.706 12.354 -11.160 1.00 93.62 250 GLY A C 1
ATOM 1781 O O . GLY A 1 250 ? 2.543 12.167 -12.021 1.00 93.62 250 GLY A O 1
ATOM 1782 N N . THR A 1 251 ? 1.954 13.155 -10.132 1.00 92.81 251 THR A N 1
ATOM 1783 C CA . THR A 1 251 ? 3.210 13.919 -9.956 1.00 92.81 251 THR A CA 1
ATOM 1784 C C . THR A 1 251 ? 4.303 13.142 -9.207 1.00 92.81 251 THR A C 1
ATOM 1786 O O . THR A 1 251 ? 5.260 13.732 -8.706 1.00 92.81 251 THR A O 1
ATOM 1789 N N . THR A 1 252 ? 4.129 11.827 -9.070 1.00 95.62 252 THR A N 1
ATOM 1790 C CA . THR A 1 252 ? 4.914 10.954 -8.189 1.00 95.62 252 THR A CA 1
ATOM 1791 C C . THR A 1 252 ? 6.316 10.685 -8.715 1.00 95.62 252 THR A C 1
ATOM 1793 O O . THR A 1 252 ? 6.495 10.422 -9.902 1.00 95.62 252 THR A O 1
ATOM 1796 N N . VAL A 1 253 ? 7.292 10.633 -7.808 1.00 95.88 253 VAL A N 1
ATOM 1797 C CA . VAL A 1 253 ? 8.622 10.078 -8.073 1.00 95.88 253 VAL A CA 1
ATOM 1798 C C . VAL A 1 253 ? 8.785 8.772 -7.298 1.00 95.88 253 VAL A C 1
ATOM 1800 O O . VAL A 1 253 ? 8.645 8.756 -6.079 1.00 95.88 253 VAL A O 1
ATOM 1803 N N . ALA A 1 254 ? 9.103 7.675 -7.976 1.00 97.31 254 ALA A N 1
ATOM 1804 C CA . ALA A 1 254 ? 9.474 6.412 -7.347 1.00 97.31 254 ALA A CA 1
ATOM 1805 C C . ALA A 1 254 ? 10.965 6.148 -7.565 1.00 97.31 254 ALA A C 1
ATOM 1807 O O . ALA A 1 254 ? 11.419 6.048 -8.701 1.00 97.31 254 ALA A O 1
ATOM 1808 N N . ASN A 1 255 ? 11.726 6.040 -6.481 1.00 97.50 255 ASN A N 1
ATOM 1809 C CA . ASN A 1 255 ? 13.140 5.700 -6.499 1.00 97.50 255 ASN A CA 1
ATOM 1810 C C . ASN A 1 255 ? 13.319 4.237 -6.097 1.00 97.50 255 ASN A C 1
ATOM 1812 O O . ASN A 1 255 ? 13.129 3.884 -4.934 1.00 97.50 255 ASN A O 1
ATOM 1816 N N . PHE A 1 256 ? 13.709 3.400 -7.050 1.00 97.69 256 PHE A N 1
ATOM 1817 C CA . PHE A 1 256 ? 14.109 2.020 -6.810 1.00 97.69 256 PHE A CA 1
ATOM 1818 C C . PHE A 1 256 ? 15.623 2.005 -6.593 1.00 97.69 256 PHE A C 1
ATOM 1820 O O . PHE A 1 256 ? 16.408 2.139 -7.531 1.00 97.69 256 PHE A O 1
ATOM 1827 N N . GLU A 1 257 ? 16.006 1.931 -5.323 1.00 96.00 257 GLU A N 1
ATOM 1828 C CA . GLU A 1 257 ? 17.366 2.101 -4.812 1.00 96.00 257 GLU A CA 1
ATOM 1829 C C . GLU A 1 257 ? 18.080 0.751 -4.607 1.00 96.00 257 GLU A C 1
ATOM 1831 O O . GLU A 1 257 ? 17.552 -0.322 -4.917 1.00 96.00 257 GLU A O 1
ATOM 1836 N N . LEU A 1 258 ? 19.285 0.809 -4.031 1.00 95.50 258 LEU A N 1
ATOM 1837 C CA . LEU A 1 258 ? 20.120 -0.344 -3.696 1.00 95.50 258 LEU A CA 1
ATOM 1838 C C . LEU A 1 258 ? 19.340 -1.483 -3.012 1.00 95.50 258 LEU A C 1
ATOM 1840 O O . LEU A 1 258 ? 18.591 -1.279 -2.053 1.00 95.50 258 LEU A O 1
ATOM 1844 N N . GLY A 1 259 ? 19.566 -2.706 -3.491 1.00 95.69 259 GLY A N 1
ATOM 1845 C CA . GLY A 1 259 ? 19.006 -3.929 -2.914 1.00 95.69 259 GLY A CA 1
ATOM 1846 C C . GLY A 1 259 ? 17.541 -4.185 -3.272 1.00 95.69 259 GLY A C 1
ATOM 1847 O O . GLY A 1 259 ? 16.997 -5.213 -2.873 1.00 95.69 259 GLY A O 1
ATOM 1848 N N . THR A 1 260 ? 16.891 -3.288 -4.016 1.00 97.94 260 THR A N 1
ATOM 1849 C CA . THR A 1 260 ? 15.541 -3.525 -4.534 1.00 97.94 260 THR A CA 1
ATOM 1850 C C . THR A 1 260 ? 15.594 -4.493 -5.712 1.00 97.94 260 THR A C 1
ATOM 1852 O O . THR A 1 260 ? 16.324 -4.263 -6.676 1.00 97.94 260 THR A O 1
ATOM 1855 N N . ASN A 1 261 ? 14.809 -5.569 -5.643 1.00 97.25 261 ASN A N 1
ATOM 1856 C CA . ASN A 1 261 ? 14.757 -6.623 -6.657 1.00 97.25 261 ASN A CA 1
ATOM 1857 C C . ASN A 1 261 ? 13.366 -6.660 -7.289 1.00 97.25 261 ASN A C 1
ATOM 1859 O O . ASN A 1 261 ? 12.389 -6.916 -6.591 1.00 97.25 261 ASN A O 1
ATOM 1863 N N . ILE A 1 262 ? 13.262 -6.442 -8.597 1.00 97.00 262 ILE A N 1
ATOM 1864 C CA . ILE A 1 262 ? 12.000 -6.438 -9.341 1.00 97.00 262 ILE A CA 1
ATOM 1865 C C . ILE A 1 262 ? 11.951 -7.669 -10.253 1.00 97.00 262 ILE A C 1
ATOM 1867 O O . ILE A 1 262 ? 12.752 -7.831 -11.175 1.00 97.00 262 ILE A O 1
ATOM 1871 N N . THR A 1 263 ? 10.988 -8.547 -9.989 1.00 96.19 263 THR A N 1
ATOM 1872 C CA . THR A 1 263 ? 10.712 -9.776 -10.747 1.00 96.19 263 THR A CA 1
ATOM 1873 C C . THR A 1 263 ? 9.237 -9.800 -11.142 1.00 96.19 263 THR A C 1
ATOM 1875 O O . THR A 1 263 ? 8.435 -10.573 -10.612 1.00 96.19 263 THR A O 1
ATOM 1878 N N . LEU A 1 264 ? 8.852 -8.892 -12.038 1.00 94.50 264 LEU A N 1
ATOM 1879 C CA . LEU A 1 264 ? 7.474 -8.765 -12.503 1.00 94.50 264 LEU A CA 1
ATOM 1880 C C . LEU A 1 264 ? 7.280 -9.583 -13.780 1.00 94.50 264 LEU A C 1
ATOM 1882 O O . LEU A 1 264 ? 7.997 -9.404 -14.756 1.00 94.50 264 LEU A O 1
ATOM 1886 N N . SER A 1 265 ? 6.273 -10.451 -13.805 1.00 95.00 265 SER A N 1
ATOM 1887 C CA . SER A 1 265 ? 5.784 -11.098 -15.030 1.00 95.00 265 SER A CA 1
ATOM 1888 C C . SER A 1 265 ? 4.600 -10.350 -15.658 1.00 95.00 265 SER A C 1
ATOM 1890 O O . SER A 1 265 ? 4.015 -10.825 -16.629 1.00 95.00 265 SER A O 1
ATOM 1892 N N . GLY A 1 266 ? 4.250 -9.183 -15.111 1.00 95.75 266 GLY A N 1
ATOM 1893 C CA . GLY A 1 266 ? 3.224 -8.286 -15.633 1.00 95.75 266 GLY A CA 1
ATOM 1894 C C . GLY A 1 266 ? 3.804 -7.006 -16.236 1.00 95.75 266 GLY A C 1
ATOM 1895 O O . GLY A 1 266 ? 4.693 -7.051 -17.082 1.00 95.75 266 GLY A O 1
ATOM 1896 N N . THR A 1 267 ? 3.272 -5.850 -15.836 1.00 97.12 267 THR A N 1
ATOM 1897 C CA . THR A 1 267 ? 3.610 -4.552 -16.451 1.00 97.12 267 THR A CA 1
ATOM 1898 C C . THR A 1 267 ? 4.205 -3.582 -15.439 1.00 97.12 267 THR A C 1
ATOM 1900 O O . THR A 1 267 ? 3.653 -3.410 -14.352 1.00 97.12 267 THR A O 1
ATOM 1903 N N . LEU A 1 268 ? 5.278 -2.893 -15.831 1.00 97.56 268 LEU A N 1
ATOM 1904 C CA . LEU A 1 268 ? 5.678 -1.624 -15.225 1.00 97.56 268 LEU A CA 1
ATOM 1905 C C . LEU A 1 268 ? 5.070 -0.478 -16.039 1.00 97.56 268 LEU A C 1
ATOM 1907 O O . LEU A 1 268 ? 5.382 -0.324 -17.221 1.00 97.56 268 LEU A O 1
ATOM 1911 N N . ALA A 1 269 ? 4.201 0.312 -15.414 1.00 97.69 269 ALA A N 1
ATOM 1912 C CA . ALA A 1 269 ? 3.518 1.435 -16.042 1.00 97.69 269 ALA A CA 1
ATOM 1913 C C . ALA A 1 269 ? 3.941 2.766 -15.410 1.00 97.69 269 ALA A C 1
ATOM 1915 O O . ALA A 1 269 ? 3.989 2.889 -14.186 1.00 97.69 269 ALA A O 1
ATOM 1916 N N . VAL A 1 270 ? 4.209 3.780 -16.235 1.00 97.88 270 VAL A N 1
ATOM 1917 C CA . VAL A 1 270 ? 4.487 5.145 -15.767 1.00 97.88 270 VAL A CA 1
ATOM 1918 C C . VAL A 1 270 ? 3.648 6.139 -16.559 1.00 97.88 270 VAL A C 1
ATOM 1920 O O . VAL A 1 270 ? 3.797 6.272 -17.776 1.00 97.88 270 VAL A O 1
ATOM 1923 N N . SER A 1 271 ? 2.753 6.842 -15.872 1.00 95.94 271 SER A N 1
ATOM 1924 C CA . SER A 1 271 ? 1.797 7.757 -16.501 1.00 95.94 271 SER A CA 1
ATOM 1925 C C . SER A 1 271 ? 2.161 9.231 -16.311 1.00 95.94 271 SER A C 1
ATOM 1927 O O . SER A 1 271 ? 3.176 9.580 -15.709 1.00 95.94 271 SER A O 1
ATOM 1929 N N . THR A 1 272 ? 1.365 10.107 -16.923 1.00 92.94 272 THR A N 1
ATOM 1930 C CA . THR A 1 272 ? 1.662 11.533 -17.107 1.00 92.94 272 THR A CA 1
ATOM 1931 C C . THR A 1 272 ? 2.097 12.232 -15.820 1.00 92.94 272 THR A C 1
ATOM 1933 O O . THR A 1 272 ? 1.381 12.211 -14.822 1.00 92.94 272 THR A O 1
ATOM 1936 N N . GLY A 1 273 ? 3.258 12.891 -15.885 1.00 92.12 273 GLY A N 1
ATOM 1937 C CA . GLY A 1 273 ? 3.845 13.662 -14.783 1.00 92.12 273 GLY A CA 1
ATOM 1938 C C . GLY A 1 273 ? 4.687 12.843 -13.801 1.00 92.12 273 GLY A C 1
ATOM 1939 O O . GLY A 1 273 ? 5.392 13.436 -12.983 1.00 92.12 273 GLY A O 1
ATOM 1940 N N . ALA A 1 274 ? 4.642 11.511 -13.888 1.00 96.56 274 ALA A N 1
ATOM 1941 C CA . ALA A 1 274 ? 5.328 10.636 -12.953 1.00 96.56 274 ALA A CA 1
ATOM 1942 C C . ALA A 1 274 ? 6.735 10.277 -13.435 1.00 96.56 274 ALA A C 1
ATOM 1944 O O . ALA A 1 274 ? 7.023 10.260 -14.636 1.00 96.56 274 ALA A O 1
ATOM 1945 N N . VAL A 1 275 ? 7.608 9.948 -12.484 1.00 97.12 275 VAL A N 1
ATOM 1946 C CA . VAL A 1 275 ? 8.991 9.540 -12.735 1.00 97.12 275 VAL A CA 1
ATOM 1947 C C . VAL A 1 275 ? 9.302 8.262 -11.963 1.00 97.12 275 VAL A C 1
ATOM 1949 O O . VAL A 1 275 ? 9.113 8.201 -10.753 1.00 97.12 275 VAL A O 1
ATOM 1952 N N . SER A 1 276 ? 9.824 7.251 -12.651 1.00 97.88 276 SER A N 1
ATOM 1953 C CA . SER A 1 276 ? 10.399 6.049 -12.043 1.00 97.88 276 SER A CA 1
ATOM 1954 C C . SER A 1 276 ? 11.909 6.044 -12.247 1.00 97.88 276 SER A C 1
ATOM 1956 O O . SER A 1 276 ? 12.381 5.899 -13.370 1.00 97.88 276 SER A O 1
ATOM 1958 N N . ASN A 1 277 ? 12.671 6.201 -11.172 1.00 98.19 277 ASN A N 1
ATOM 1959 C CA . ASN A 1 277 ? 14.128 6.127 -11.180 1.00 98.19 277 ASN A CA 1
ATOM 1960 C C . ASN A 1 277 ? 14.560 4.712 -10.796 1.00 98.19 277 ASN A C 1
ATOM 1962 O O . ASN A 1 277 ? 14.335 4.287 -9.664 1.00 98.19 277 ASN A O 1
ATOM 1966 N N . ILE A 1 278 ? 15.183 3.998 -11.727 1.00 97.56 278 ILE A N 1
ATOM 1967 C CA . ILE A 1 278 ? 15.695 2.642 -11.535 1.00 97.56 278 ILE A CA 1
ATOM 1968 C C . ILE A 1 278 ? 17.210 2.756 -11.428 1.00 97.56 278 ILE A C 1
ATOM 1970 O O . ILE A 1 278 ? 17.913 2.821 -12.438 1.00 97.56 278 ILE A O 1
ATOM 1974 N N . LYS A 1 279 ? 17.693 2.878 -10.192 1.00 96.44 279 LYS A N 1
ATOM 1975 C CA . LYS A 1 279 ? 19.057 3.323 -9.909 1.00 96.44 279 LYS A CA 1
ATOM 1976 C C . LYS A 1 279 ? 20.060 2.183 -9.898 1.00 96.44 279 LYS A C 1
ATOM 1978 O O . LYS A 1 279 ? 19.712 1.018 -9.683 1.00 96.44 279 LYS A O 1
ATOM 1983 N N . SER A 1 280 ? 21.334 2.536 -10.053 1.00 91.25 280 SER A N 1
ATOM 1984 C CA . SER A 1 280 ? 22.444 1.604 -9.870 1.00 91.25 280 SER A CA 1
ATOM 1985 C C . SER A 1 280 ? 22.345 0.902 -8.504 1.00 91.25 280 SER A C 1
ATOM 1987 O O . SER A 1 280 ? 22.269 1.563 -7.468 1.00 91.25 280 SER A O 1
ATOM 1989 N N . GLY A 1 281 ? 22.329 -0.433 -8.498 1.00 90.69 281 GLY A N 1
ATOM 1990 C CA . GLY A 1 281 ? 22.144 -1.251 -7.290 1.00 90.69 281 GLY A CA 1
ATOM 1991 C C . GLY A 1 281 ? 20.745 -1.858 -7.131 1.00 90.69 281 GLY A C 1
ATOM 1992 O O . GLY A 1 281 ? 20.565 -2.717 -6.265 1.00 90.69 281 GLY A O 1
ATOM 1993 N N . CYS A 1 282 ? 19.779 -1.461 -7.964 1.00 94.94 282 CYS A N 1
ATOM 1994 C CA . CYS A 1 282 ? 18.550 -2.218 -8.191 1.00 94.94 282 CYS A CA 1
ATOM 1995 C C . CYS A 1 282 ? 18.819 -3.388 -9.158 1.00 94.94 282 CYS A C 1
ATOM 1997 O O . CYS A 1 282 ? 19.693 -3.301 -10.022 1.00 94.94 282 CYS A O 1
ATOM 1999 N N . ALA A 1 283 ? 18.059 -4.475 -9.030 1.00 94.75 283 ALA A N 1
ATOM 2000 C CA . ALA A 1 283 ? 18.051 -5.576 -9.986 1.00 94.75 283 ALA A CA 1
ATOM 2001 C C . ALA A 1 283 ? 16.656 -5.749 -10.593 1.00 94.75 283 ALA A C 1
ATOM 2003 O O . ALA A 1 283 ? 15.660 -5.812 -9.874 1.00 94.75 283 ALA A O 1
ATOM 2004 N N . VAL A 1 284 ? 16.589 -5.875 -11.919 1.00 94.06 284 VAL A N 1
ATOM 2005 C CA . VAL A 1 284 ? 15.370 -6.218 -12.661 1.00 94.06 284 VAL A CA 1
ATOM 2006 C C . VAL A 1 284 ? 15.655 -7.487 -13.456 1.00 94.06 284 VAL A C 1
ATOM 2008 O O . VAL A 1 284 ? 16.450 -7.466 -14.392 1.00 94.06 284 VAL A O 1
ATOM 2011 N N . THR A 1 285 ? 15.042 -8.605 -13.068 1.00 86.81 285 THR A N 1
ATOM 2012 C CA . THR A 1 285 ? 15.346 -9.926 -13.658 1.00 86.81 285 THR A CA 1
ATOM 2013 C C . THR A 1 285 ? 14.296 -10.374 -14.669 1.00 86.81 285 THR A C 1
ATOM 2015 O O . THR A 1 285 ? 14.615 -11.069 -15.630 1.00 86.81 285 THR A O 1
ATOM 2018 N N . MET A 1 286 ? 13.042 -9.967 -14.480 1.00 76.31 286 MET A N 1
ATOM 2019 C CA . MET A 1 286 ? 11.942 -10.257 -15.396 1.00 76.31 286 MET A CA 1
ATOM 2020 C C . MET A 1 286 ? 11.076 -9.011 -15.524 1.00 76.31 286 MET A C 1
ATOM 2022 O O . MET A 1 286 ? 10.659 -8.446 -14.511 1.00 76.31 286 MET A O 1
ATOM 2026 N N . MET A 1 287 ? 10.840 -8.585 -16.764 1.00 84.38 287 MET A N 1
ATOM 2027 C CA . MET A 1 287 ? 9.914 -7.506 -17.088 1.00 84.38 287 MET A CA 1
ATOM 2028 C C . MET A 1 287 ? 9.351 -7.726 -18.497 1.00 84.38 287 MET A C 1
ATOM 2030 O O . MET A 1 287 ? 9.975 -7.341 -19.483 1.00 84.38 287 MET A O 1
ATOM 2034 N N . PRO A 1 288 ? 8.191 -8.376 -18.659 1.00 87.12 288 PRO A N 1
ATOM 2035 C CA . PRO A 1 288 ? 7.676 -8.642 -19.989 1.00 87.12 288 PRO A CA 1
ATOM 2036 C C . PRO A 1 288 ? 7.116 -7.391 -20.647 1.00 87.12 288 PRO A C 1
ATOM 2038 O O . PRO A 1 288 ? 7.148 -7.347 -21.869 1.00 87.12 288 PRO A O 1
ATOM 2041 N N . LYS A 1 289 ? 6.644 -6.386 -19.893 1.00 96.06 289 LYS A N 1
ATOM 2042 C CA . LYS A 1 289 ? 6.072 -5.170 -20.479 1.00 96.06 289 LYS A CA 1
ATOM 2043 C C . LYS A 1 289 ? 6.445 -3.884 -19.742 1.00 96.06 289 LYS A C 1
ATOM 2045 O O . LYS A 1 289 ? 6.309 -3.799 -18.521 1.00 96.06 289 LYS A O 1
ATOM 2050 N N . ILE A 1 290 ? 6.831 -2.867 -20.512 1.00 96.94 290 ILE A N 1
ATOM 2051 C CA . ILE A 1 290 ? 6.898 -1.463 -20.086 1.00 96.94 290 ILE A CA 1
ATOM 2052 C C . ILE A 1 290 ? 5.811 -0.669 -20.810 1.00 96.94 290 ILE A C 1
ATOM 2054 O O . ILE A 1 290 ? 5.677 -0.758 -22.032 1.00 96.94 290 ILE A O 1
ATOM 2058 N N . LEU A 1 291 ? 5.075 0.146 -20.056 1.00 97.12 291 LEU A N 1
ATOM 2059 C CA . LEU A 1 291 ? 4.061 1.058 -20.571 1.00 97.12 291 LEU A CA 1
ATOM 2060 C C . LEU A 1 291 ? 4.349 2.497 -20.123 1.00 97.12 291 LEU A C 1
ATOM 2062 O O . LEU A 1 291 ? 4.332 2.787 -18.929 1.00 97.12 291 LEU A O 1
ATOM 2066 N N . LEU A 1 292 ? 4.592 3.405 -21.068 1.00 97.12 292 LEU A N 1
ATOM 2067 C CA . LEU A 1 292 ? 4.731 4.838 -20.806 1.00 97.12 292 LEU A CA 1
ATOM 2068 C C . LEU A 1 292 ? 3.534 5.595 -21.381 1.00 97.12 292 LEU A C 1
ATOM 2070 O O . LEU A 1 292 ? 3.358 5.657 -22.596 1.00 97.12 292 LEU A O 1
ATOM 2074 N N . SER A 1 293 ? 2.749 6.221 -20.508 1.00 95.69 293 SER A N 1
ATOM 2075 C CA . SER A 1 293 ? 1.562 7.009 -20.876 1.00 95.69 293 SER A CA 1
ATOM 2076 C C . SER A 1 293 ? 1.728 8.452 -20.381 1.00 95.69 293 SER A C 1
ATOM 2078 O O . SER A 1 293 ? 0.955 8.960 -19.565 1.00 95.69 293 SER A O 1
ATOM 2080 N N . GLY A 1 294 ? 2.814 9.096 -20.820 1.00 93.75 294 GLY A N 1
ATOM 2081 C CA . GLY A 1 294 ? 3.202 10.471 -20.474 1.00 93.75 294 GLY A CA 1
ATOM 2082 C C . GLY A 1 294 ? 4.222 10.600 -19.335 1.00 93.75 294 GLY A C 1
ATOM 2083 O O . GLY A 1 294 ? 4.641 11.714 -19.022 1.00 93.75 294 GLY A O 1
ATOM 2084 N N . GLY A 1 295 ? 4.604 9.495 -18.691 1.00 96.81 295 GLY A N 1
ATOM 2085 C CA . GLY A 1 295 ? 5.580 9.468 -17.598 1.00 96.81 295 GLY A CA 1
ATOM 2086 C C . GLY A 1 295 ? 7.017 9.220 -18.055 1.00 96.81 295 GLY A C 1
ATOM 2087 O O . GLY A 1 295 ? 7.273 8.985 -19.236 1.00 96.81 295 GLY A O 1
ATOM 2088 N N . SER A 1 296 ? 7.969 9.258 -17.121 1.00 97.12 296 SER A N 1
ATOM 2089 C CA . SER A 1 296 ? 9.388 9.009 -17.408 1.00 97.12 296 SER A CA 1
ATOM 2090 C C . SER A 1 296 ? 9.955 7.832 -16.618 1.00 97.12 296 SER A C 1
ATOM 2092 O O . SER A 1 296 ? 9.742 7.735 -15.413 1.00 97.12 296 SER A O 1
ATOM 2094 N N . ILE A 1 297 ? 10.734 6.973 -17.272 1.00 97.94 297 ILE A N 1
ATOM 2095 C CA . ILE A 1 297 ? 11.635 6.021 -16.613 1.00 97.94 297 ILE A CA 1
ATOM 2096 C C . ILE A 1 297 ? 13.057 6.549 -16.762 1.00 97.94 297 ILE A C 1
ATOM 2098 O O . ILE A 1 297 ? 13.483 6.822 -17.877 1.00 97.94 297 ILE A O 1
ATOM 2102 N N . ASN A 1 298 ? 13.810 6.646 -15.672 1.00 97.69 298 ASN A N 1
ATOM 2103 C CA . ASN A 1 298 ? 15.254 6.855 -15.701 1.00 97.69 298 ASN A CA 1
ATOM 2104 C C . ASN A 1 298 ? 15.929 5.526 -15.366 1.00 97.69 298 ASN A C 1
ATOM 2106 O O . ASN A 1 298 ? 15.985 5.136 -14.202 1.00 97.69 298 ASN A O 1
ATOM 2110 N N . ASP A 1 299 ? 16.382 4.819 -16.397 1.00 97.44 299 ASP A N 1
ATOM 2111 C CA . ASP A 1 299 ? 17.011 3.505 -16.271 1.00 97.44 299 ASP A CA 1
ATOM 2112 C C . ASP A 1 299 ? 18.536 3.632 -16.191 1.00 97.44 299 ASP A C 1
ATOM 2114 O O . ASP A 1 299 ? 19.170 4.104 -17.134 1.00 97.44 299 ASP A O 1
ATOM 2118 N N . GLU A 1 300 ? 19.138 3.196 -15.088 1.00 97.25 300 GLU A N 1
ATOM 2119 C CA . GLU A 1 300 ? 20.596 3.127 -14.908 1.00 97.25 300 GLU A CA 1
ATOM 2120 C C . GLU A 1 300 ? 21.141 1.691 -14.976 1.00 97.25 300 GLU A C 1
ATOM 2122 O O . GLU A 1 300 ? 22.353 1.493 -14.898 1.00 97.25 300 GLU A O 1
ATOM 2127 N N . ILE A 1 301 ? 20.273 0.680 -15.115 1.00 95.38 301 ILE A N 1
ATOM 2128 C CA . ILE A 1 301 ? 20.639 -0.738 -14.967 1.00 95.38 301 ILE A CA 1
ATOM 2129 C C . ILE A 1 301 ? 20.436 -1.573 -16.233 1.00 95.38 301 ILE A C 1
ATOM 2131 O O . ILE A 1 301 ? 20.851 -2.728 -16.259 1.00 95.38 301 ILE A O 1
ATOM 2135 N N . SER A 1 302 ? 19.877 -0.993 -17.298 1.00 95.25 302 SER A N 1
ATOM 2136 C CA . SER A 1 302 ? 19.595 -1.666 -18.577 1.00 95.25 302 SER A CA 1
ATOM 2137 C C . SER A 1 302 ? 18.426 -2.645 -18.480 1.00 95.25 302 SER A C 1
ATOM 2139 O O . SER A 1 302 ? 18.586 -3.859 -18.612 1.00 95.25 302 SER A O 1
ATOM 2141 N N . ILE A 1 303 ? 17.226 -2.115 -18.255 1.00 94.94 303 ILE A N 1
ATOM 2142 C CA . ILE A 1 303 ? 16.013 -2.928 -18.157 1.00 94.94 303 ILE A CA 1
ATOM 2143 C C . ILE A 1 303 ? 15.721 -3.640 -19.482 1.00 94.94 303 ILE A C 1
ATOM 2145 O O . ILE A 1 303 ? 15.270 -3.035 -20.452 1.00 94.94 303 ILE A O 1
ATOM 2149 N N . ASN A 1 304 ? 15.885 -4.960 -19.499 1.00 94.00 304 ASN A N 1
ATOM 2150 C CA . ASN A 1 304 ? 15.505 -5.772 -20.649 1.00 94.00 304 ASN A CA 1
ATOM 2151 C C . ASN A 1 304 ? 14.012 -6.092 -20.586 1.00 94.00 304 ASN A C 1
ATOM 2153 O O . ASN A 1 304 ? 13.575 -6.874 -19.738 1.00 94.00 304 ASN A O 1
ATOM 2157 N N . ALA A 1 305 ? 13.244 -5.478 -21.484 1.00 93.75 305 ALA A N 1
ATOM 2158 C CA . ALA A 1 305 ? 11.806 -5.669 -21.575 1.00 93.75 305 ALA A CA 1
ATOM 2159 C C . ALA A 1 305 ? 11.426 -6.521 -22.789 1.00 93.75 305 ALA A C 1
ATOM 2161 O O . ALA A 1 305 ? 12.038 -6.426 -23.853 1.00 93.75 305 ALA A O 1
ATOM 2162 N N . GLY A 1 306 ? 10.384 -7.340 -22.648 1.00 92.38 306 GLY A N 1
ATOM 2163 C CA . GLY A 1 306 ? 9.792 -8.039 -23.789 1.00 92.38 306 GLY A CA 1
ATOM 2164 C C . GLY A 1 306 ? 9.120 -7.048 -24.741 1.00 92.38 306 GLY A C 1
ATOM 2165 O O . GLY A 1 306 ? 9.568 -6.832 -25.862 1.00 92.38 306 GLY A O 1
ATOM 2166 N N . GLU A 1 307 ? 8.047 -6.426 -24.281 1.00 95.12 307 GLU A N 1
ATOM 2167 C CA . GLU A 1 307 ? 7.245 -5.440 -24.993 1.00 95.12 307 GLU A CA 1
ATOM 2168 C C . GLU A 1 307 ? 7.443 -4.051 -24.378 1.00 95.12 307 GLU A C 1
ATOM 2170 O O . GLU A 1 307 ? 7.466 -3.886 -23.157 1.00 95.12 307 GLU A O 1
ATOM 2175 N N . VAL A 1 308 ? 7.544 -3.031 -25.223 1.00 96.44 308 VAL A N 1
ATOM 2176 C CA . VAL A 1 308 ? 7.575 -1.631 -24.796 1.00 96.44 308 VAL A CA 1
ATOM 2177 C C . VAL A 1 308 ? 6.509 -0.859 -25.556 1.00 96.44 308 VAL A C 1
ATOM 2179 O O . VAL A 1 308 ? 6.360 -1.015 -26.764 1.00 96.44 308 VAL A O 1
ATOM 2182 N N . THR A 1 309 ? 5.741 -0.027 -24.861 1.00 95.81 309 THR A N 1
ATOM 2183 C CA . THR A 1 309 ? 4.742 0.850 -25.483 1.00 95.81 309 THR A CA 1
ATOM 2184 C C . THR A 1 309 ? 4.863 2.259 -24.924 1.00 95.81 309 THR A C 1
ATOM 2186 O O . THR A 1 309 ? 4.780 2.444 -23.713 1.00 95.81 309 THR A O 1
ATOM 2189 N N . PHE A 1 310 ? 5.031 3.252 -25.796 1.00 95.00 310 PHE A N 1
ATOM 2190 C CA . PHE A 1 310 ? 4.883 4.671 -25.464 1.00 95.00 310 PHE A CA 1
ATOM 2191 C C . PHE A 1 310 ? 3.568 5.165 -26.075 1.00 95.00 310 PHE A C 1
ATOM 2193 O O . PHE A 1 310 ? 3.491 5.324 -27.291 1.00 95.00 310 PHE A O 1
ATOM 2200 N N . GLU A 1 311 ? 2.533 5.375 -25.261 1.00 90.31 311 GLU A N 1
ATOM 2201 C CA . GLU A 1 311 ? 1.168 5.663 -25.728 1.00 90.31 311 GLU A CA 1
ATOM 2202 C C . GLU A 1 311 ? 0.933 7.141 -26.062 1.00 90.31 311 GLU A C 1
ATOM 2204 O O . GLU A 1 311 ? 0.545 7.472 -27.178 1.00 90.31 311 GLU A O 1
ATOM 2209 N N . VAL A 1 312 ? 1.131 8.043 -25.096 1.00 84.38 312 VAL A N 1
ATOM 2210 C CA . VAL A 1 312 ? 0.680 9.453 -25.176 1.00 84.38 312 VAL A CA 1
ATOM 2211 C C . VAL A 1 312 ? 1.765 10.434 -24.732 1.00 84.38 312 VAL A C 1
ATOM 2213 O O . VAL A 1 312 ? 1.533 11.399 -24.011 1.00 84.38 312 VAL A O 1
ATOM 2216 N N . GLY A 1 313 ? 2.990 10.167 -25.168 1.00 80.56 313 GLY A N 1
ATOM 2217 C CA . GLY A 1 313 ? 4.187 10.842 -24.689 1.00 80.56 313 GLY A CA 1
ATOM 2218 C C . GLY A 1 313 ? 4.828 10.047 -23.560 1.00 80.56 313 GLY A C 1
ATOM 2219 O O . GLY A 1 313 ? 4.338 8.996 -23.153 1.00 80.56 313 GLY A O 1
ATOM 2220 N N . GLY A 1 314 ? 5.951 10.539 -23.060 1.00 91.69 314 GLY A N 1
ATOM 2221 C CA . GLY A 1 314 ? 6.748 9.862 -22.043 1.00 91.69 314 GLY A CA 1
ATOM 2222 C C . GLY A 1 314 ? 8.206 9.757 -22.453 1.00 91.69 314 GLY A C 1
ATOM 2223 O O . GLY A 1 314 ? 8.551 9.986 -23.612 1.00 91.69 314 GLY A O 1
ATOM 2224 N N . THR A 1 315 ? 9.073 9.476 -21.487 1.00 96.06 315 THR A N 1
ATOM 2225 C CA . THR A 1 315 ? 10.519 9.452 -21.720 1.00 96.06 315 THR A CA 1
ATOM 2226 C C . THR A 1 315 ? 11.156 8.204 -21.134 1.00 96.06 315 THR A C 1
ATOM 2228 O O . THR A 1 315 ? 11.033 7.943 -19.942 1.00 96.06 315 THR A O 1
ATOM 2231 N N . TYR A 1 316 ? 11.899 7.466 -21.951 1.00 97.38 316 TYR A N 1
ATOM 2232 C CA . TYR A 1 316 ? 12.848 6.467 -21.475 1.00 97.38 316 TYR A CA 1
ATOM 2233 C C . TYR A 1 316 ? 14.253 7.082 -21.431 1.00 97.38 316 TYR A C 1
ATOM 2235 O O . TYR A 1 316 ? 14.924 7.266 -22.449 1.00 97.38 316 TYR A O 1
ATOM 2243 N N . GLY A 1 317 ? 14.673 7.466 -20.234 1.00 97.06 317 GLY A N 1
ATOM 2244 C CA . GLY A 1 317 ? 15.897 8.195 -19.935 1.00 97.06 317 GLY A CA 1
ATOM 2245 C C . GLY A 1 317 ? 17.029 7.333 -19.372 1.00 97.06 317 GLY A C 1
ATOM 2246 O O . GLY A 1 317 ? 17.120 6.131 -19.619 1.00 97.06 317 GLY A O 1
ATOM 2247 N N . GLY A 1 318 ? 17.918 7.973 -18.610 1.00 97.06 318 GLY A N 1
ATOM 2248 C CA . GLY A 1 318 ? 18.997 7.319 -17.859 1.00 97.06 318 GLY A CA 1
ATOM 2249 C C . GLY A 1 318 ? 20.251 6.972 -18.672 1.00 97.06 318 GLY A C 1
ATOM 2250 O O . GLY A 1 318 ? 20.488 7.536 -19.742 1.00 97.06 318 GLY A O 1
ATOM 2251 N N . THR A 1 319 ? 21.074 6.073 -18.137 1.00 97.25 319 THR A N 1
ATOM 2252 C CA . THR A 1 319 ? 22.374 5.635 -18.693 1.00 97.25 319 THR A CA 1
ATOM 2253 C C . THR A 1 319 ? 22.382 4.163 -19.121 1.00 97.25 319 THR A C 1
ATOM 2255 O O . THR A 1 319 ? 23.343 3.701 -19.742 1.00 97.25 319 THR A O 1
ATOM 2258 N N . GLY A 1 320 ? 21.316 3.426 -18.798 1.00 96.00 320 GLY A N 1
ATOM 2259 C CA . GLY A 1 320 ? 21.134 2.020 -19.120 1.00 96.00 320 GLY A CA 1
ATOM 2260 C C . GLY A 1 320 ? 21.122 1.756 -20.624 1.00 96.00 320 GLY A C 1
ATOM 2261 O O . GLY A 1 320 ? 20.781 2.620 -21.439 1.00 96.00 320 GLY A O 1
ATOM 2262 N N . SER A 1 321 ? 21.510 0.536 -20.987 1.00 96.62 321 SER A N 1
ATOM 2263 C CA . SER A 1 321 ? 21.554 0.042 -22.362 1.00 96.62 321 SER A CA 1
ATOM 2264 C C . SER A 1 321 ? 20.627 -1.170 -22.552 1.00 96.62 321 SER A C 1
ATOM 2266 O O . SER A 1 321 ? 21.108 -2.302 -22.645 1.00 96.62 321 SER A O 1
ATOM 2268 N N . PRO A 1 322 ? 19.298 -0.968 -22.519 1.00 96.31 322 PRO A N 1
ATOM 2269 C CA . PRO A 1 322 ? 18.324 -2.054 -22.518 1.00 96.31 322 PRO A CA 1
ATOM 2270 C C . PRO A 1 322 ? 18.199 -2.756 -23.875 1.00 96.31 322 PRO A C 1
ATOM 2272 O O . PRO A 1 322 ? 18.443 -2.163 -24.928 1.00 96.31 322 PRO A O 1
ATOM 2275 N N . THR A 1 323 ? 17.708 -3.997 -23.852 1.00 95.44 323 THR A N 1
ATOM 2276 C CA . THR A 1 323 ? 17.213 -4.714 -25.035 1.00 95.44 323 THR A CA 1
ATOM 2277 C C . THR A 1 323 ? 15.691 -4.862 -24.987 1.00 95.44 323 THR A C 1
ATOM 2279 O O . THR A 1 323 ? 15.146 -5.335 -23.990 1.00 95.44 323 THR A O 1
ATOM 2282 N N . PHE A 1 324 ? 15.007 -4.490 -26.072 1.00 95.06 324 PHE A N 1
ATOM 2283 C CA . PHE A 1 324 ? 13.559 -4.630 -26.256 1.00 95.06 324 PHE A CA 1
ATOM 2284 C C . PHE A 1 324 ? 13.262 -5.782 -27.228 1.00 95.06 324 PHE A C 1
ATOM 2286 O O . PHE A 1 324 ? 13.519 -5.677 -28.432 1.00 95.06 324 PHE A O 1
ATOM 2293 N N . GLY A 1 325 ? 12.768 -6.896 -26.678 1.00 92.44 325 GLY A N 1
ATOM 2294 C CA . GLY A 1 325 ? 12.841 -8.227 -27.295 1.00 92.44 325 GLY A CA 1
ATOM 2295 C C . GLY A 1 325 ? 11.748 -8.597 -28.302 1.00 92.44 325 GLY A C 1
ATOM 2296 O O . GLY A 1 325 ? 12.035 -9.175 -29.345 1.00 92.44 325 GLY A O 1
ATOM 2297 N N . ASN A 1 326 ? 10.490 -8.294 -27.987 1.00 89.62 326 ASN A N 1
ATOM 2298 C CA . ASN A 1 326 ? 9.314 -8.835 -28.678 1.00 89.62 326 ASN A CA 1
ATOM 2299 C C . ASN A 1 326 ? 8.617 -7.782 -29.546 1.00 89.62 326 ASN A C 1
ATOM 2301 O O . ASN A 1 326 ? 8.219 -8.074 -30.672 1.00 89.62 326 ASN A O 1
ATOM 2305 N N . GLY A 1 327 ? 8.499 -6.547 -29.057 1.00 89.94 327 GLY A N 1
ATOM 2306 C CA . GLY A 1 327 ? 7.854 -5.467 -29.797 1.00 89.94 327 GLY A CA 1
ATOM 2307 C C . GLY A 1 327 ? 8.024 -4.112 -29.127 1.00 89.94 327 GLY A C 1
ATOM 2308 O O . GLY A 1 327 ? 8.107 -4.018 -27.903 1.00 89.94 327 GLY A O 1
ATOM 2309 N N . PHE A 1 328 ? 8.073 -3.063 -29.940 1.00 94.88 328 PHE A N 1
ATOM 2310 C CA . PHE A 1 328 ? 8.143 -1.686 -29.484 1.00 94.88 328 PHE A CA 1
ATOM 2311 C C . PHE A 1 328 ? 7.135 -0.823 -30.244 1.00 94.88 328 PHE A C 1
ATOM 2313 O O . PHE A 1 328 ? 7.310 -0.541 -31.427 1.00 94.88 328 PHE A O 1
ATOM 2320 N N . THR A 1 329 ? 6.089 -0.383 -29.551 1.00 94.75 329 THR A N 1
ATOM 2321 C CA . THR A 1 329 ? 5.113 0.576 -30.076 1.00 94.75 329 THR A CA 1
ATOM 2322 C C . THR A 1 329 ? 5.493 1.975 -29.611 1.00 94.75 329 THR A C 1
ATOM 2324 O O . THR A 1 329 ? 5.488 2.257 -28.413 1.00 94.75 329 THR A O 1
ATOM 2327 N N . TRP A 1 330 ? 5.816 2.864 -30.544 1.00 93.62 330 TRP A N 1
ATOM 2328 C CA . TRP A 1 330 ? 6.232 4.233 -30.260 1.00 93.62 330 TRP A CA 1
ATOM 2329 C C . TRP A 1 330 ? 5.233 5.215 -30.867 1.00 93.62 330 TRP A C 1
ATOM 2331 O O . TRP A 1 330 ? 5.345 5.570 -32.037 1.00 93.62 330 TRP A O 1
ATOM 2341 N N . THR A 1 331 ? 4.259 5.662 -30.071 1.00 93.19 331 THR A N 1
ATOM 2342 C CA . THR A 1 331 ? 3.178 6.573 -30.502 1.00 93.19 331 THR A CA 1
ATOM 2343 C C . THR A 1 331 ? 3.449 8.033 -30.130 1.00 93.19 331 THR A C 1
ATOM 2345 O O . THR A 1 331 ? 2.812 8.934 -30.652 1.00 93.19 331 THR A O 1
ATOM 2348 N N . ALA A 1 332 ? 4.360 8.314 -29.199 1.00 91.88 332 ALA A N 1
ATOM 2349 C CA . ALA A 1 332 ? 4.813 9.670 -28.869 1.00 91.88 332 ALA A CA 1
ATOM 2350 C C . ALA A 1 332 ? 5.967 9.611 -27.859 1.00 91.88 332 ALA A C 1
ATOM 2352 O O . ALA A 1 332 ? 6.279 8.549 -27.320 1.00 91.88 332 ALA A O 1
ATOM 2353 N N . GLY A 1 333 ? 6.570 10.763 -27.559 1.00 93.75 333 GLY A N 1
ATOM 2354 C CA . GLY A 1 333 ? 7.597 10.876 -26.524 1.00 93.75 333 GLY A CA 1
ATOM 2355 C C . GLY A 1 333 ? 8.947 10.393 -27.030 1.00 93.75 333 GLY A C 1
ATOM 2356 O O . GLY A 1 333 ? 9.197 10.411 -28.235 1.00 93.75 333 GLY A O 1
ATOM 2357 N N . GLY A 1 334 ? 9.833 9.940 -26.152 1.00 95.19 334 GLY A N 1
ATOM 2358 C CA . GLY A 1 334 ? 11.133 9.523 -26.644 1.00 95.19 334 GLY A CA 1
ATOM 2359 C C . GLY A 1 334 ? 12.157 9.078 -25.633 1.00 95.19 334 GLY A C 1
ATOM 2360 O O . GLY A 1 334 ? 11.848 8.582 -24.555 1.00 95.19 334 GLY A O 1
ATOM 2361 N N . PHE A 1 335 ? 13.406 9.218 -26.039 1.00 96.88 335 PHE A N 1
ATOM 2362 C CA . PHE A 1 335 ? 14.568 8.748 -25.313 1.00 96.88 335 PHE A CA 1
ATOM 2363 C C . PHE A 1 335 ? 15.443 9.921 -24.889 1.00 96.88 335 PHE A C 1
ATOM 2365 O O . PHE A 1 335 ? 15.598 10.893 -25.632 1.00 96.88 335 PHE A O 1
ATOM 2372 N N . SER A 1 336 ? 16.059 9.819 -23.716 1.00 96.19 336 SER A N 1
ATOM 2373 C CA . SER A 1 336 ? 16.997 10.826 -23.212 1.00 96.19 336 SER A CA 1
ATOM 2374 C C . SER A 1 336 ? 18.176 10.195 -22.462 1.00 96.19 336 SER A C 1
ATOM 2376 O O . SER A 1 336 ? 18.196 8.995 -22.176 1.00 96.19 336 SER A O 1
ATOM 2378 N N . GLY A 1 337 ? 19.195 10.996 -22.149 1.00 96.56 337 GLY A N 1
ATOM 2379 C CA . GLY A 1 337 ? 20.391 10.535 -21.438 1.00 96.56 337 GLY A CA 1
ATOM 2380 C C . GLY A 1 337 ? 21.424 9.883 -22.361 1.00 96.56 337 GLY A C 1
ATOM 2381 O O . GLY A 1 337 ? 21.697 10.402 -23.442 1.00 96.56 337 GLY A O 1
ATOM 2382 N N . SER A 1 338 ? 22.023 8.774 -21.927 1.00 97.06 338 SER A N 1
ATOM 2383 C CA . SER A 1 338 ? 23.100 8.059 -22.634 1.00 97.06 338 SER A CA 1
ATOM 2384 C C . SER A 1 338 ? 22.869 6.543 -22.645 1.00 97.06 338 SER A C 1
ATOM 2386 O O . SER A 1 338 ? 21.942 6.055 -22.005 1.00 97.06 338 SER A O 1
ATOM 2388 N N . GLY A 1 339 ? 23.678 5.786 -23.386 1.00 96.62 339 GLY A N 1
ATOM 2389 C CA . GLY A 1 339 ? 23.535 4.328 -23.501 1.00 96.62 339 GLY A CA 1
ATOM 2390 C C . GLY A 1 339 ? 22.824 3.892 -24.783 1.00 96.62 339 GLY A C 1
ATOM 2391 O O . GLY A 1 339 ? 22.455 4.718 -25.622 1.00 96.62 339 GLY A O 1
ATOM 2392 N N . ILE A 1 340 ? 22.681 2.580 -24.955 1.00 96.88 340 ILE A N 1
ATOM 2393 C CA . ILE A 1 340 ? 22.184 1.959 -26.186 1.00 96.88 340 ILE A CA 1
ATOM 2394 C C . ILE A 1 340 ? 20.844 1.279 -25.925 1.00 96.88 340 ILE A C 1
ATOM 2396 O O . ILE A 1 340 ? 20.784 0.292 -25.206 1.00 96.88 340 ILE A O 1
ATOM 2400 N N . VAL A 1 341 ? 19.785 1.743 -26.574 1.00 96.94 341 VAL A N 1
ATOM 2401 C CA . VAL A 1 341 ? 18.520 1.013 -26.649 1.00 96.94 341 VAL A CA 1
ATOM 2402 C C . VAL A 1 341 ? 18.590 0.080 -27.848 1.00 96.94 341 VAL A C 1
ATOM 2404 O O . VAL A 1 341 ? 18.659 0.538 -28.988 1.00 96.94 341 VAL A O 1
ATOM 2407 N N . HIS A 1 342 ? 18.589 -1.227 -27.610 1.00 96.06 342 HIS A N 1
ATOM 2408 C CA . HIS A 1 342 ? 18.621 -2.234 -28.664 1.00 96.06 342 HIS A CA 1
ATOM 2409 C C . HIS A 1 342 ? 17.243 -2.856 -28.866 1.00 96.06 342 HIS A C 1
ATOM 2411 O O . HIS A 1 342 ? 16.759 -3.617 -28.042 1.00 96.06 342 HIS A O 1
ATOM 2417 N N . VAL A 1 343 ? 16.606 -2.558 -29.989 1.00 95.25 343 VAL A N 1
ATOM 2418 C CA . VAL A 1 343 ? 15.326 -3.141 -30.385 1.00 95.25 343 VAL A CA 1
ATOM 2419 C C . VAL A 1 343 ? 15.582 -4.345 -31.286 1.00 95.25 343 VAL A C 1
ATOM 2421 O O . VAL A 1 343 ? 16.061 -4.208 -32.416 1.00 95.25 343 VAL A O 1
ATOM 2424 N N . THR A 1 344 ? 15.285 -5.538 -30.776 1.00 93.88 344 THR A N 1
ATOM 2425 C CA . THR A 1 344 ? 15.350 -6.802 -31.527 1.00 93.88 344 THR A CA 1
ATOM 2426 C C . THR A 1 344 ? 13.964 -7.283 -31.967 1.00 93.88 344 THR A C 1
ATOM 2428 O O . THR A 1 344 ? 13.859 -8.043 -32.931 1.00 93.88 344 THR A O 1
ATOM 2431 N N . GLY A 1 345 ? 12.901 -6.802 -31.315 1.00 90.12 345 GLY A N 1
ATOM 2432 C CA . GLY A 1 345 ? 11.518 -6.945 -31.773 1.00 90.12 345 GLY A CA 1
ATOM 2433 C C . GLY A 1 345 ? 11.161 -5.996 -32.924 1.00 90.12 345 GLY A C 1
ATOM 2434 O O . GLY A 1 345 ? 11.996 -5.230 -33.403 1.00 90.12 345 GLY A O 1
ATOM 2435 N N . ILE A 1 346 ? 9.902 -6.029 -33.367 1.00 91.50 346 ILE A N 1
ATOM 2436 C CA . ILE A 1 346 ? 9.387 -5.077 -34.368 1.00 91.50 346 ILE A CA 1
ATOM 2437 C C . ILE A 1 346 ? 9.157 -3.715 -33.701 1.00 91.50 346 ILE A C 1
ATOM 2439 O O . ILE A 1 346 ? 8.485 -3.646 -32.672 1.00 91.50 346 ILE A O 1
ATOM 2443 N N . LEU A 1 347 ? 9.672 -2.641 -34.301 1.00 93.25 347 LEU A N 1
ATOM 2444 C CA . LEU A 1 347 ? 9.361 -1.260 -33.936 1.00 93.25 347 LEU A CA 1
ATOM 2445 C C . LEU A 1 347 ? 8.240 -0.737 -34.838 1.00 93.25 347 LEU A C 1
ATOM 2447 O O . LEU A 1 347 ? 8.407 -0.655 -36.052 1.00 93.25 347 LEU A O 1
ATOM 2451 N N . ASN A 1 348 ? 7.123 -0.331 -34.245 1.00 92.31 348 ASN A N 1
ATOM 2452 C CA . ASN A 1 348 ? 6.027 0.328 -34.946 1.00 92.31 348 ASN A CA 1
ATOM 2453 C C . ASN A 1 348 ? 5.813 1.727 -34.374 1.00 92.31 348 ASN A C 1
ATOM 2455 O O . ASN A 1 348 ? 5.538 1.890 -33.187 1.00 92.31 348 ASN A O 1
ATOM 2459 N N . SER A 1 349 ? 5.905 2.732 -35.234 1.00 88.31 349 SER A N 1
ATOM 2460 C CA . SER A 1 349 ? 5.582 4.119 -34.936 1.00 88.31 349 SER A CA 1
ATOM 2461 C C . SER A 1 349 ? 4.525 4.583 -35.930 1.00 88.31 349 SER A C 1
ATOM 2463 O O . SER A 1 349 ? 4.745 4.520 -37.136 1.00 88.31 349 SER A O 1
ATOM 2465 N N . SER A 1 350 ? 3.344 4.964 -35.445 1.00 77.06 350 SER A N 1
ATOM 2466 C CA . SER A 1 350 ? 2.171 5.199 -36.300 1.00 77.06 350 SER A CA 1
ATOM 2467 C C . SER A 1 350 ? 1.343 6.393 -35.828 1.00 77.06 350 SER A C 1
ATOM 2469 O O . SER A 1 350 ? 0.165 6.259 -35.490 1.00 77.06 350 SER A O 1
ATOM 2471 N N . SER A 1 351 ? 1.967 7.564 -35.737 1.00 80.62 351 SER A N 1
ATOM 2472 C CA . SER A 1 351 ? 1.319 8.766 -35.211 1.00 80.62 351 SER A CA 1
ATOM 2473 C C . SER A 1 351 ? 1.985 10.041 -35.698 1.00 80.62 351 SER A C 1
ATOM 2475 O O . SER A 1 351 ? 3.208 10.102 -35.718 1.00 80.62 351 SER A O 1
ATOM 2477 N N . ASN A 1 352 ? 1.203 11.105 -35.878 1.00 82.69 352 ASN A N 1
ATOM 2478 C CA . ASN A 1 352 ? 1.702 12.455 -36.187 1.00 82.69 352 ASN A CA 1
ATOM 2479 C C . ASN A 1 352 ? 2.352 13.166 -34.986 1.00 82.69 352 ASN A C 1
ATOM 2481 O O . ASN A 1 352 ? 2.563 14.378 -35.014 1.00 82.69 352 ASN A O 1
ATOM 2485 N N . ASN A 1 353 ? 2.611 12.439 -33.900 1.00 87.12 353 ASN A N 1
ATOM 2486 C CA . ASN A 1 353 ? 3.215 12.994 -32.701 1.00 87.12 353 ASN A CA 1
ATOM 2487 C C . ASN A 1 353 ? 4.737 13.093 -32.846 1.00 87.12 353 ASN A C 1
ATOM 2489 O O . ASN A 1 353 ? 5.356 12.489 -33.721 1.00 87.12 353 ASN A O 1
ATOM 2493 N N . VAL A 1 354 ? 5.348 13.854 -31.937 1.00 88.31 354 VAL A N 1
ATOM 2494 C CA . VAL A 1 354 ? 6.803 14.008 -31.888 1.00 88.31 354 VAL A CA 1
ATOM 2495 C C . VAL A 1 354 ? 7.442 12.795 -31.211 1.00 88.31 354 VAL A C 1
ATOM 2497 O O . VAL A 1 354 ? 7.122 12.464 -30.064 1.00 88.31 354 VAL A O 1
ATOM 2500 N N . HIS A 1 355 ? 8.398 12.193 -31.912 1.00 92.44 355 HIS A N 1
ATOM 2501 C CA . HIS A 1 355 ? 9.308 11.160 -31.438 1.00 92.44 355 HIS A CA 1
ATOM 2502 C C . HIS A 1 355 ? 10.670 11.789 -31.159 1.00 92.44 355 HIS A C 1
ATOM 2504 O O . HIS A 1 355 ? 11.310 12.308 -32.074 1.00 92.44 355 HIS A O 1
ATOM 2510 N N . THR A 1 356 ? 11.130 11.770 -29.911 1.00 93.69 356 THR A N 1
ATOM 2511 C CA . THR A 1 356 ? 12.400 12.405 -29.536 1.00 93.69 356 THR A CA 1
ATOM 2512 C C . THR A 1 356 ? 13.506 11.385 -29.270 1.00 93.69 356 THR A C 1
ATOM 2514 O O . THR A 1 356 ? 13.305 10.347 -28.646 1.00 93.69 356 THR A O 1
ATOM 2517 N N . LEU A 1 357 ? 14.719 11.684 -29.724 1.00 95.12 357 LEU A N 1
ATOM 2518 C CA . LEU A 1 357 ? 15.934 10.978 -29.322 1.00 95.12 357 LEU A CA 1
ATOM 2519 C C . LEU A 1 357 ? 16.960 12.034 -28.906 1.00 95.12 357 LEU A C 1
ATOM 2521 O O . LEU A 1 357 ? 17.475 12.778 -29.738 1.00 95.12 357 LEU A O 1
ATOM 2525 N N . GLY A 1 358 ? 17.195 12.160 -27.603 1.00 94.25 358 GLY A N 1
ATOM 2526 C CA . GLY A 1 358 ? 18.019 13.220 -27.029 1.00 94.25 358 GLY A CA 1
ATOM 2527 C C . GLY A 1 358 ? 19.236 12.728 -26.255 1.00 94.25 358 GLY A C 1
ATOM 2528 O O . GLY A 1 358 ? 19.329 11.567 -25.855 1.00 94.25 358 GLY A O 1
ATOM 2529 N N . GLY A 1 359 ? 20.165 13.652 -26.008 1.00 95.50 359 GLY A N 1
ATOM 2530 C CA . GLY A 1 359 ? 21.409 13.381 -25.289 1.00 95.50 359 GLY A CA 1
ATOM 2531 C C . GLY A 1 359 ? 22.435 12.673 -26.172 1.00 95.50 359 GLY A C 1
ATOM 2532 O O . GLY A 1 359 ? 22.705 13.118 -27.283 1.00 95.50 359 GLY A O 1
ATOM 2533 N N . SER A 1 360 ? 23.018 11.587 -25.669 1.00 96.38 360 SER A N 1
ATOM 2534 C CA . SER A 1 360 ? 23.934 10.701 -26.402 1.00 96.38 360 SER A CA 1
ATOM 2535 C C . SER A 1 360 ? 23.369 9.286 -26.578 1.00 96.38 360 SER A C 1
ATOM 2537 O O . SER A 1 360 ? 24.119 8.340 -26.825 1.00 96.38 360 SER A O 1
ATOM 2539 N N . LYS A 1 361 ? 22.044 9.129 -26.437 1.00 96.12 361 LYS A N 1
ATOM 2540 C CA . LYS A 1 361 ? 21.338 7.859 -26.642 1.00 96.12 361 LYS A CA 1
ATOM 2541 C C . LYS A 1 361 ? 21.538 7.323 -28.063 1.00 96.12 361 LYS A C 1
ATOM 2543 O O . LYS A 1 361 ? 21.417 8.045 -29.053 1.00 96.12 361 LYS A O 1
ATOM 2548 N N . GLU A 1 362 ? 21.785 6.023 -28.153 1.00 96.44 362 GLU A N 1
ATOM 2549 C CA . GLU A 1 362 ? 21.838 5.278 -29.407 1.00 96.44 362 GLU A CA 1
ATOM 2550 C C . GLU A 1 362 ? 20.631 4.343 -29.499 1.00 96.44 362 GLU A C 1
ATOM 2552 O O . GLU A 1 362 ? 20.435 3.510 -28.621 1.00 96.44 362 GLU A O 1
ATOM 2557 N N . LEU A 1 363 ? 19.843 4.452 -30.567 1.00 95.50 363 LEU A N 1
ATOM 2558 C CA . LEU A 1 363 ? 18.776 3.501 -30.874 1.00 95.50 363 LEU A CA 1
ATOM 2559 C C . LEU A 1 363 ? 19.280 2.517 -31.935 1.00 95.50 363 LEU A C 1
ATOM 2561 O O . LEU A 1 363 ? 19.493 2.894 -33.087 1.00 95.50 363 LEU A O 1
ATOM 2565 N N . ARG A 1 364 ? 19.482 1.256 -31.554 1.00 95.31 364 ARG A N 1
ATOM 2566 C CA . ARG A 1 364 ? 19.835 0.163 -32.468 1.00 95.31 364 ARG A CA 1
ATOM 2567 C C . ARG A 1 364 ? 18.602 -0.633 -32.816 1.00 95.31 364 ARG A C 1
ATOM 2569 O O . ARG A 1 364 ? 17.907 -1.098 -31.923 1.00 95.31 364 ARG A O 1
ATOM 2576 N N . ILE A 1 365 ? 18.379 -0.858 -34.098 1.00 93.00 365 ILE A N 1
ATOM 2577 C CA . ILE A 1 365 ? 17.236 -1.627 -34.581 1.00 93.00 365 ILE A CA 1
ATOM 2578 C C . ILE A 1 365 ? 17.786 -2.812 -35.362 1.00 93.00 365 ILE A C 1
ATOM 2580 O O . ILE A 1 365 ? 18.442 -2.626 -36.379 1.00 93.00 365 ILE A O 1
ATOM 2584 N N . SER A 1 366 ? 17.566 -4.033 -34.879 1.00 90.88 366 SER A N 1
ATOM 2585 C CA . SER A 1 366 ? 18.034 -5.255 -35.556 1.00 90.88 366 SER A CA 1
ATOM 2586 C C . SER A 1 366 ? 16.952 -6.002 -36.318 1.00 90.88 366 SER A C 1
ATOM 2588 O O . SER A 1 366 ? 17.280 -6.942 -37.036 1.00 90.88 366 SER A O 1
ATOM 2590 N N . ASN A 1 367 ? 15.696 -5.596 -36.158 1.00 88.62 367 ASN A N 1
ATOM 2591 C CA . ASN A 1 367 ? 14.554 -6.144 -36.875 1.00 88.62 367 ASN A CA 1
ATOM 2592 C C . ASN A 1 367 ? 13.801 -5.011 -37.608 1.00 88.62 367 ASN A C 1
ATOM 2594 O O . ASN A 1 367 ? 14.389 -3.969 -37.888 1.00 88.62 367 ASN A O 1
ATOM 2598 N N . VAL A 1 368 ? 12.535 -5.203 -37.981 1.00 86.94 368 VAL A N 1
ATOM 2599 C CA . VAL A 1 368 ? 11.756 -4.221 -38.747 1.00 86.94 368 VAL A CA 1
ATOM 2600 C C . VAL A 1 368 ? 11.434 -2.998 -37.901 1.00 86.94 368 VAL A C 1
ATOM 2602 O O . VAL A 1 368 ? 10.970 -3.131 -36.771 1.00 86.94 368 VAL A O 1
ATOM 2605 N N . ALA A 1 369 ? 11.624 -1.816 -38.487 1.00 88.75 369 ALA A N 1
ATOM 2606 C CA . ALA A 1 369 ? 11.067 -0.571 -37.987 1.00 88.75 369 ALA A CA 1
ATOM 2607 C C . ALA A 1 369 ? 10.174 0.081 -39.043 1.00 88.75 369 ALA A C 1
ATOM 2609 O O . ALA A 1 369 ? 10.621 0.350 -40.159 1.00 88.75 369 ALA A O 1
ATOM 2610 N N . THR A 1 370 ? 8.928 0.353 -38.666 1.00 88.69 370 THR A N 1
ATOM 2611 C CA . THR A 1 370 ? 7.942 1.047 -39.497 1.00 88.69 370 THR A CA 1
ATOM 2612 C C . THR A 1 370 ? 7.637 2.400 -38.872 1.00 88.69 370 THR A C 1
ATOM 2614 O O . THR A 1 370 ? 7.275 2.460 -37.697 1.00 88.69 370 THR A O 1
ATOM 2617 N N . PHE A 1 371 ? 7.766 3.471 -39.656 1.00 85.38 371 PHE A N 1
ATOM 2618 C CA . PHE A 1 371 ? 7.426 4.834 -39.254 1.00 85.38 371 PHE A CA 1
ATOM 2619 C C . PHE A 1 371 ? 6.362 5.380 -40.209 1.00 85.38 371 PHE A C 1
ATOM 2621 O O . PHE A 1 371 ? 6.648 5.724 -41.353 1.00 85.38 371 PHE A O 1
ATOM 2628 N N . THR A 1 372 ? 5.122 5.445 -39.742 1.00 84.75 372 THR A N 1
ATOM 2629 C CA . THR A 1 372 ? 3.978 5.953 -40.501 1.00 84.75 372 THR A CA 1
ATOM 2630 C C . THR A 1 372 ? 3.581 7.309 -39.941 1.00 84.75 372 THR A C 1
ATOM 2632 O O . THR A 1 372 ? 3.157 7.403 -38.787 1.00 84.75 372 THR A O 1
ATOM 2635 N N . SER A 1 373 ? 3.739 8.353 -40.760 1.00 78.81 373 SER A N 1
ATOM 2636 C CA . SER A 1 373 ? 3.406 9.739 -40.413 1.00 78.81 373 SER A CA 1
ATOM 2637 C C . SER A 1 373 ? 4.092 10.265 -39.138 1.00 78.81 373 SER A C 1
ATOM 2639 O O . SER A 1 373 ? 3.573 11.156 -38.481 1.00 78.81 373 SER A O 1
ATOM 2641 N N . ALA A 1 374 ? 5.261 9.723 -38.786 1.00 77.25 374 ALA A N 1
ATOM 2642 C CA . ALA A 1 374 ? 5.994 10.033 -37.559 1.00 77.25 374 ALA A CA 1
ATOM 2643 C C . ALA A 1 374 ? 6.952 11.222 -37.728 1.00 77.25 374 ALA A C 1
ATOM 2645 O O . ALA A 1 374 ? 7.804 11.204 -38.616 1.00 77.25 374 ALA A O 1
ATOM 2646 N N . LEU A 1 375 ? 6.890 12.210 -36.825 1.00 84.69 375 LEU A N 1
ATOM 2647 C CA . LEU A 1 375 ? 7.886 13.285 -36.767 1.00 84.69 375 LEU A CA 1
ATOM 2648 C C . LEU A 1 375 ? 9.022 12.897 -35.820 1.00 84.69 375 LEU A C 1
ATOM 2650 O O . LEU A 1 375 ? 8.806 12.738 -34.620 1.00 84.69 375 LEU A O 1
ATOM 2654 N N . MET A 1 376 ? 10.248 12.804 -36.331 1.00 89.69 376 MET A N 1
ATOM 2655 C CA . MET A 1 376 ? 11.421 12.468 -35.526 1.00 89.69 376 MET A CA 1
ATOM 2656 C C . MET A 1 376 ? 12.284 13.699 -35.237 1.00 89.69 376 MET A C 1
ATOM 2658 O O . MET A 1 376 ? 12.726 14.394 -36.145 1.00 89.69 376 MET A O 1
ATOM 2662 N N . THR A 1 377 ? 12.568 13.948 -33.959 1.00 91.44 377 THR A N 1
ATOM 2663 C CA . THR A 1 377 ? 13.465 15.012 -33.494 1.00 91.44 377 THR A CA 1
ATOM 2664 C C . THR A 1 377 ? 14.668 14.407 -32.781 1.00 91.44 377 THR A C 1
ATOM 2666 O O . THR A 1 377 ? 14.526 13.731 -31.761 1.00 91.44 377 THR A O 1
ATOM 2669 N N . MET A 1 378 ? 15.868 14.687 -33.285 1.00 94.38 378 MET A N 1
ATOM 2670 C CA . MET A 1 378 ? 17.126 14.264 -32.669 1.00 94.38 378 MET A CA 1
ATOM 2671 C C . MET A 1 378 ? 17.858 15.472 -32.084 1.00 94.38 378 MET A C 1
ATOM 2673 O O . MET A 1 378 ? 17.958 16.512 -32.730 1.00 94.38 378 MET A O 1
ATOM 2677 N N . THR A 1 379 ? 18.371 15.350 -30.860 1.00 93.25 379 THR A N 1
ATOM 2678 C CA . THR A 1 379 ? 19.140 16.414 -30.190 1.00 93.25 379 THR A CA 1
ATOM 2679 C C . THR A 1 379 ? 20.420 15.860 -29.569 1.00 93.25 379 THR A C 1
ATOM 2681 O O . THR A 1 379 ? 20.481 14.693 -29.185 1.00 93.25 379 THR A O 1
ATOM 2684 N N . GLY A 1 380 ? 21.453 16.698 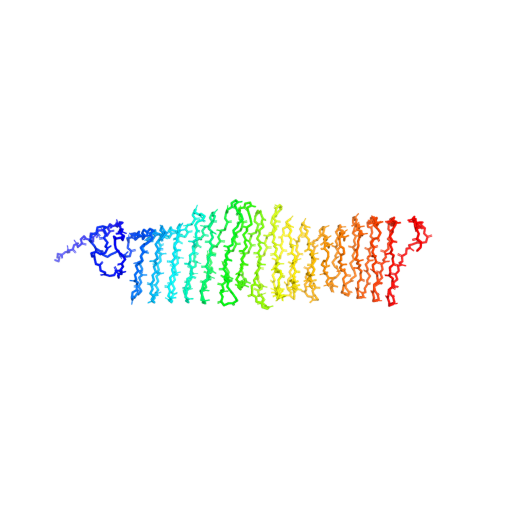-29.445 1.00 93.69 380 GLY A N 1
ATOM 2685 C CA . GLY A 1 380 ? 22.752 16.283 -28.909 1.00 93.69 380 GLY A CA 1
ATOM 2686 C C . GLY A 1 380 ? 23.549 15.422 -29.894 1.00 93.69 380 GLY A C 1
ATOM 2687 O O . GLY A 1 380 ? 23.651 15.756 -31.070 1.00 93.69 380 GLY A O 1
ATOM 2688 N N . THR A 1 381 ? 24.131 14.327 -29.404 1.00 95.69 381 THR A N 1
ATOM 2689 C CA . THR A 1 381 ? 24.897 13.339 -30.189 1.00 95.69 381 THR A CA 1
ATOM 2690 C C . THR A 1 381 ? 24.132 12.028 -30.390 1.00 95.69 381 THR A C 1
ATOM 2692 O O . THR A 1 381 ? 24.723 10.988 -30.691 1.00 95.69 381 THR A O 1
ATOM 2695 N N . ALA A 1 382 ? 22.811 12.080 -30.212 1.00 96.06 382 ALA A N 1
ATOM 2696 C CA . ALA A 1 382 ? 21.886 10.997 -30.489 1.00 96.06 382 ALA A CA 1
ATOM 2697 C C . ALA A 1 382 ? 22.089 10.396 -31.887 1.00 96.06 382 ALA A C 1
ATOM 2699 O O . ALA A 1 382 ? 22.346 11.112 -32.856 1.00 96.06 382 ALA A O 1
ATOM 2700 N N . LYS A 1 383 ? 21.923 9.077 -32.008 1.00 94.38 383 LYS A N 1
ATOM 2701 C CA . LYS A 1 383 ? 22.056 8.372 -33.292 1.00 94.38 383 LYS A CA 1
ATOM 2702 C C . LYS A 1 383 ? 21.140 7.161 -33.387 1.00 94.38 383 LYS A C 1
ATOM 2704 O O . LYS A 1 383 ? 20.864 6.495 -32.390 1.00 94.38 383 LYS A O 1
ATOM 2709 N N . ILE A 1 384 ? 20.721 6.858 -34.610 1.00 93.06 384 ILE A N 1
ATOM 2710 C CA . ILE A 1 384 ? 19.977 5.647 -34.950 1.00 93.06 384 ILE A CA 1
ATOM 2711 C C . ILE A 1 384 ? 20.882 4.777 -35.807 1.00 93.06 384 ILE A C 1
ATOM 2713 O O . ILE A 1 384 ? 21.465 5.254 -36.780 1.00 93.06 384 ILE A O 1
ATOM 2717 N N . LEU A 1 385 ? 21.009 3.507 -35.437 1.00 91.31 385 LEU A N 1
ATOM 2718 C CA . LEU A 1 385 ? 21.791 2.534 -36.178 1.00 91.31 385 LEU A CA 1
ATOM 2719 C C . LEU A 1 385 ? 20.890 1.399 -36.657 1.00 91.31 385 LEU A C 1
ATOM 2721 O O . LEU A 1 385 ? 20.247 0.711 -35.861 1.00 91.31 385 LEU A O 1
ATOM 2725 N N . VAL A 1 386 ? 20.902 1.190 -37.971 1.00 85.12 386 VAL A N 1
ATOM 2726 C CA . VAL A 1 386 ? 20.178 0.121 -38.661 1.00 85.12 386 VAL A CA 1
ATOM 2727 C C . VAL A 1 386 ? 21.198 -0.696 -39.475 1.00 85.12 386 VAL A C 1
ATOM 2729 O O . VAL A 1 386 ? 22.081 -0.096 -40.093 1.00 85.12 386 VAL A O 1
ATOM 2732 N N . PRO A 1 387 ? 21.156 -2.044 -39.477 1.00 74.75 387 PRO A N 1
ATOM 2733 C CA . PRO A 1 387 ? 22.063 -2.863 -40.275 1.00 74.75 387 PRO A CA 1
ATOM 2734 C C . PRO A 1 387 ? 21.941 -2.581 -41.785 1.00 74.75 387 PRO A C 1
ATOM 2736 O O . PRO A 1 387 ? 20.937 -2.075 -42.270 1.00 74.75 387 PRO A O 1
ATOM 2739 N N . VAL A 1 388 ? 22.949 -2.977 -42.565 1.00 55.88 388 VAL A N 1
ATOM 2740 C CA . VAL A 1 388 ? 23.153 -2.605 -43.988 1.00 55.88 388 VAL A CA 1
ATOM 2741 C C . VAL A 1 388 ? 22.164 -3.267 -44.985 1.00 55.88 388 VAL A C 1
ATOM 2743 O O . VAL A 1 388 ? 22.425 -3.330 -46.180 1.00 55.88 388 VAL A O 1
ATOM 2746 N N . ARG A 1 389 ? 21.031 -3.817 -44.525 1.00 56.81 389 ARG A N 1
ATOM 2747 C CA . ARG A 1 389 ? 20.049 -4.562 -45.352 1.00 56.81 389 ARG A CA 1
ATOM 2748 C C . ARG A 1 389 ? 18.586 -4.220 -45.036 1.00 56.81 389 ARG A C 1
ATOM 2750 O O . ARG A 1 389 ? 17.740 -5.108 -45.014 1.00 56.81 389 ARG A O 1
ATOM 2757 N N . TRP A 1 390 ? 18.295 -2.952 -44.762 1.00 52.53 390 TRP A N 1
ATOM 2758 C CA . TRP A 1 390 ? 16.972 -2.517 -44.310 1.00 52.53 390 TRP A CA 1
ATOM 2759 C C . TRP A 1 390 ? 16.439 -1.359 -45.154 1.00 52.53 390 TRP A C 1
ATOM 2761 O O . TRP A 1 390 ? 17.197 -0.481 -45.560 1.00 52.53 390 TRP A O 1
ATOM 2771 N N . PHE A 1 391 ? 15.125 -1.359 -45.388 1.00 54.12 391 PHE A N 1
ATOM 2772 C CA . PHE A 1 391 ? 14.384 -0.240 -45.963 1.00 54.12 391 PHE A CA 1
ATOM 2773 C C . PHE A 1 391 ? 13.687 0.499 -44.819 1.00 54.12 391 PHE A C 1
ATOM 2775 O O . PHE A 1 391 ? 12.864 -0.095 -44.127 1.00 54.12 391 PHE A O 1
ATOM 2782 N N . ILE A 1 392 ? 14.006 1.778 -44.612 1.00 54.62 392 ILE A N 1
ATOM 2783 C CA . ILE A 1 392 ? 13.160 2.648 -43.792 1.00 54.62 392 ILE A CA 1
ATOM 2784 C C . ILE A 1 392 ? 12.041 3.132 -44.711 1.00 54.62 392 ILE A C 1
ATOM 2786 O O . ILE A 1 392 ? 12.299 3.874 -45.658 1.00 54.62 392 ILE A O 1
ATOM 2790 N N . TYR A 1 393 ? 10.813 2.685 -44.462 1.00 54.00 393 TYR A N 1
ATOM 2791 C CA . TYR A 1 393 ? 9.641 3.212 -45.154 1.00 54.00 393 TYR A CA 1
ATOM 2792 C C . TYR A 1 393 ? 9.162 4.449 -44.387 1.00 54.00 393 TYR A C 1
ATOM 2794 O O . TYR A 1 393 ? 8.634 4.312 -43.286 1.00 54.00 393 TYR A O 1
ATOM 2802 N N . MET A 1 394 ? 9.418 5.642 -44.932 1.00 56.19 394 MET A N 1
ATOM 2803 C CA . MET A 1 394 ? 8.853 6.901 -44.439 1.00 56.19 394 MET A CA 1
ATOM 2804 C C . MET A 1 394 ? 7.711 7.304 -45.374 1.00 56.19 394 MET A C 1
ATOM 2806 O O . MET A 1 394 ? 7.941 7.630 -46.537 1.00 56.19 394 MET A O 1
ATOM 2810 N N . ASP A 1 395 ? 6.484 7.239 -44.870 1.00 46.59 395 ASP A N 1
ATOM 2811 C CA . ASP A 1 395 ? 5.265 7.677 -45.551 1.00 46.59 395 ASP A CA 1
ATOM 2812 C C . ASP A 1 395 ? 4.773 8.978 -44.895 1.00 46.59 395 ASP A C 1
ATOM 2814 O O . ASP A 1 395 ? 4.407 8.974 -43.714 1.00 46.59 395 ASP A O 1
ATOM 2818 N N . GLY A 1 396 ? 4.775 10.079 -45.657 1.00 45.06 396 GLY A N 1
ATOM 2819 C CA . GLY A 1 396 ? 4.139 11.350 -45.284 1.00 45.06 396 GLY A CA 1
ATOM 2820 C C . GLY A 1 396 ? 5.101 12.497 -44.939 1.00 45.06 396 GLY A C 1
ATOM 2821 O O . GLY A 1 396 ? 6.239 12.264 -44.557 1.00 45.06 396 GLY A O 1
ATOM 2822 N N . ASN A 1 397 ? 4.620 13.733 -45.145 1.00 43.84 397 ASN A N 1
ATOM 2823 C CA . ASN A 1 397 ? 5.354 15.011 -45.217 1.00 43.84 397 ASN A CA 1
ATOM 2824 C C . ASN A 1 397 ? 6.510 15.209 -44.215 1.00 43.84 397 ASN A C 1
ATOM 2826 O O . ASN A 1 397 ? 6.339 14.990 -43.018 1.00 43.84 397 ASN A O 1
ATOM 2830 N N . GLN A 1 398 ? 7.633 15.695 -44.767 1.00 39.75 398 GLN A N 1
ATOM 2831 C CA . GLN A 1 398 ? 8.881 16.076 -44.087 1.00 39.75 398 GLN A CA 1
ATOM 2832 C C . GLN A 1 398 ? 8.692 17.049 -42.925 1.00 39.75 398 GLN A C 1
ATOM 2834 O O . GLN A 1 398 ? 7.870 17.986 -43.073 1.00 39.75 398 GLN A O 1
#

Radius of gyration: 27.31 Å; chains: 1; bounding box: 52×48×103 Å

Secondary structure (DSSP, 8-state):
--------------EEEE-SSEETT-GGGEESSS---TT-EEEEETT-EEEESS-EEESEEEEEEEEEEEB--EEESSEEEEEEEEE-SEEEEEESSEEEE---SEEEE-TEEEEEESSEEEESS-EEEE-TT-EEEE-TT-EEEE--SS-EEEE--TT-EEEE-TT-EEEE-SSSEEEEESEEEEES-EEEE-SEEEEE--SSSEEEEES-EEEE-TTEEEEEEESSS--EEEEES-EEEESSEEEEEET-EEEE-TT-EEEESSEEEEETT-EEEE-BTBEEEE-SEEEEEB-EEEESS---EEEEEE-S--EEEES---EEEEEEEESSEEE-SSSEEEE-SEEEEESSSEEEE-TT-EEEESS-EEEESPEEEE-TT-EEE--TT---EEES--

Foldseek 3Di:
DDDDPPDPPPPDAEEWEQPAAEEQQQQVRIPVRDHAAQRYEYEFAAPHEYEYAEEGHHAYYEQHNYEYEYAYEYEHCHEYEHAEHEYEDYYEDEYNYEYEYQYQYEYEYEDQYEYEFQEEYEHARYAYEYYHQYEYEYDANGEYEYAYQAAYENADAASYEYEYEANGEYYYHHAYEYEYAAAYEAYNYEYEWAHHEYEYAYHDAEHENEQHEYEAEAHYEYEDDYQDDAHEYEHELYEYEYAHEYEYDHLYEYENDANYEYHYNHEYEYAANYEYEQDDRYHYDDAAEYEYHNEEYADAAADAYAEYEDAHEYEDEHAHAHEHHAEYECAEHEYYYHYEYEYAHEAEYAYCYEYEFEDHYEYEYADHYEHHNYHYDYYHNYYYDYDPPDDHDYDDDD

pLDDT: mean 92.57, std 11.09, range [39.75, 98.88]

Sequence (398 aa):
MIFFLTSISGLTAVDYTLLTTGDWNVTTNWSPNGVPGVGDKAIIPSGKTVTLVGDVTIDMVDLSGGTISGNFDLTISGTLVWTAGGFSGSGIVHVTGILNSSSNNVHTLGGSKELRISNVATFTSALMTMTGTAKILVLSGGSFIWTGTNSVNLTGTFSNIFEVQSGGTLTKNGTGGFNIIAQVNLLNCTTIVNTGTLTISAPGTIQPITNGSIQINTGSKLNLSRNSGSPVYNITGTAISGGGILEVSGTTVANFELGTNITLSGTLAVSTGAVSNIKSGCAVTMMPKILLSGGSINDEISINAGEVTFEVGGTYGGTGSPTFGNGFTWTAGGFSGSGIVHVTGILNSSSNNVHTLGGSKELRISNVATFTSALMTMTGTAKILVPVRWFIYMDGNQ